Protein AF-K5CEN9-F1 (afdb_monomer)

Mean predicted aligned error: 14.4 Å

pLDDT: mean 77.63, std 25.71, range [20.36, 98.56]

Secondary structure (DSSP, 8-state):
-----------PPP----------------------------PPPHHHHHHHHHHHT---------PPPP---------------------GGGG---TT----TTTTSS--S--PPPPPP-TT---HHHHHHHHHHS--HHHHHTT-HHHHHHHHTSHHHHTTT-HHHHHHHHHHHHHTTTTTTTHHHHHH-HHHHHTT--TTS-TTTS-HHHHTSS-THHHHT--S---TTSTT--------TTS-EEESS--HHHHHHHHTTTTTTEE-STT--SS-EE--S-EEE-GGGGSGGGGTTTSSEEEETTEEEE-HHHHHHHSHHHHTT--HHHHHSSSBTTB-S---EE-SEEETTEEES--EE---TT---S----S-TTTSS--GGGGGS-HHHHTT--TTTTTTSTTTTTT--TT----TTTTSHHHHHHHHHHHHHHHHHHHHHHHHHHHHHHTTEEEPPPEESS---TTS---EE--EEE--SSS-SS-S-TTT----EE-EEEE-TTS-EEEEES-B-TTS-BSSSS-HHHHTTSS---TT-EE----EEE--SSS--EEE-----

Foldseek 3Di:
DDDDDDDDDDDDDDDDDDDDDDDDDDDDDDDDDDDDDPDDPDDDDPVNVVVVCVLVVPDDDDDDDDDDDDDDDDDDDDDDDDDDDDDDDDDPPPPDDDPPPPDDPCPPVDDPPPPDDDDPDPVVDDDPVQLVQCQFWPNALVLVCQWFVQLSLLQLFACQQCLQVFPLLVVLVVVVCVVVVNPCPCLSLLQFFVSCVVVVPGPPDDLLRDHNSRSSGNGPQVQFQFQDQDALEQSSDGDGGTGHQQAETEDADDCVQLVVCVVCCVVLQEDNDPPDDDDGRYHHNYYDYHCVNVAQSSCNNNQRHAPDVVRTFHCLVVQQCVFLCVVVVNHLQLAFFAPFARDNPHFDWDQRTDGPNHRGDDTDGGGRNSRRALDAGPDQLLSDSPDPLSVVDGSVVSVQQDVPCPFLDPVNLVVDDPPDDGDPPSNDSVVRVSSNVSSVVSVVVRVVSNVSSVSNCVQQKDKDDKAFPDDDDPPDDTDIDIDIDGPRSRGDPPGGGLQSFDKDWDWDFDADPVRDTPDIEQDADPVRHTQAPPDPCCSVVVDPRRPPIGMPGDWDFDDDPDDDTDTDSDNDD

Organism: NCBI:txid993517

Structure (mmCIF, N/CA/C/O backbone):
data_AF-K5CEN9-F1
#
_entry.id   AF-K5CEN9-F1
#
loop_
_atom_site.group_PDB
_atom_site.id
_atom_site.type_symbol
_atom_site.label_atom_id
_atom_site.label_alt_id
_atom_site.label_comp_id
_atom_site.label_asym_id
_atom_site.label_entity_id
_atom_site.label_seq_id
_atom_site.pdbx_PDB_ins_code
_atom_site.Cartn_x
_atom_site.Cartn_y
_atom_site.Cartn_z
_atom_site.occupancy
_atom_site.B_iso_or_equiv
_atom_site.auth_seq_id
_atom_site.auth_comp_id
_atom_site.auth_asym_id
_atom_site.auth_atom_id
_atom_site.pdbx_PDB_model_num
ATOM 1 N N . MET A 1 1 ? 39.512 4.455 55.456 1.00 27.83 1 MET A N 1
ATOM 2 C CA . MET A 1 1 ? 39.355 4.957 56.841 1.00 27.83 1 MET A CA 1
ATOM 3 C C . MET A 1 1 ? 37.929 4.628 57.292 1.00 27.83 1 MET A C 1
ATOM 5 O O . MET A 1 1 ? 37.062 4.585 56.431 1.00 27.83 1 MET A O 1
ATOM 9 N N . MET A 1 2 ? 37.718 4.292 58.569 1.00 22.66 2 MET A N 1
ATOM 10 C CA . MET A 1 2 ? 36.416 3.965 59.210 1.00 22.66 2 MET A CA 1
ATOM 11 C C . MET A 1 2 ? 35.307 5.017 58.946 1.00 22.66 2 MET A C 1
ATOM 13 O O . MET A 1 2 ? 35.674 6.171 58.752 1.00 22.66 2 MET A O 1
ATOM 17 N N . LEU A 1 3 ? 33.977 4.783 59.022 1.00 23.73 3 LEU A N 1
ATOM 18 C CA . LEU A 1 3 ? 33.026 3.620 59.049 1.00 23.73 3 LEU A CA 1
ATOM 19 C C . LEU A 1 3 ? 31.576 4.259 58.959 1.00 23.73 3 LEU A C 1
ATOM 21 O O . LEU A 1 3 ? 31.520 5.484 58.975 1.00 23.73 3 LEU A O 1
ATOM 25 N N . ILE A 1 4 ? 30.355 3.689 58.822 1.00 23.84 4 ILE A N 1
ATOM 26 C CA . ILE A 1 4 ? 29.631 2.399 59.016 1.00 23.84 4 ILE A CA 1
ATOM 27 C C . ILE A 1 4 ? 28.547 2.238 57.900 1.00 23.84 4 ILE A C 1
ATOM 29 O O . ILE A 1 4 ? 28.136 3.222 57.295 1.00 23.84 4 ILE A O 1
ATOM 33 N N . ILE A 1 5 ? 28.036 1.015 57.676 1.00 27.45 5 ILE A N 1
ATOM 34 C CA . ILE A 1 5 ? 26.809 0.653 56.908 1.00 27.45 5 ILE A CA 1
ATOM 35 C C . ILE A 1 5 ? 25.874 -0.088 57.904 1.00 27.45 5 ILE A C 1
ATOM 37 O O . ILE A 1 5 ? 26.431 -0.929 58.620 1.00 27.45 5 ILE A O 1
ATOM 41 N N . PRO A 1 6 ? 24.539 0.167 58.055 1.00 42.06 6 PRO A N 1
ATOM 42 C CA . PRO A 1 6 ? 23.468 -0.037 57.040 1.00 42.06 6 PRO A CA 1
ATOM 43 C C . PRO A 1 6 ? 22.265 0.970 57.159 1.00 42.06 6 PRO A C 1
ATOM 45 O O . PRO A 1 6 ? 22.393 1.950 57.880 1.00 42.06 6 PRO A O 1
ATOM 48 N N . ARG A 1 7 ? 21.073 0.874 56.518 1.00 24.12 7 ARG A N 1
ATOM 49 C CA . ARG A 1 7 ? 20.327 -0.184 55.775 1.00 24.12 7 ARG A CA 1
ATOM 50 C C . ARG A 1 7 ? 19.519 0.382 54.580 1.00 24.12 7 ARG A C 1
ATOM 52 O O . ARG A 1 7 ? 18.947 1.452 54.725 1.00 24.12 7 ARG A O 1
ATOM 59 N N . ARG A 1 8 ? 19.374 -0.448 53.528 1.00 26.09 8 ARG A N 1
ATOM 60 C CA . ARG A 1 8 ? 18.231 -0.653 52.588 1.00 26.09 8 ARG A CA 1
ATOM 61 C C . ARG A 1 8 ? 17.378 0.578 52.219 1.00 26.09 8 ARG A C 1
ATOM 63 O O . ARG A 1 8 ? 16.654 1.080 53.068 1.00 26.09 8 ARG A O 1
ATOM 70 N N . GLU A 1 9 ? 17.404 1.115 50.998 1.00 26.55 9 GLU A N 1
ATOM 71 C CA . GLU A 1 9 ? 17.186 0.509 49.655 1.00 26.55 9 GLU A CA 1
ATOM 72 C C . GLU A 1 9 ? 15.739 0.004 49.451 1.00 26.55 9 GLU A C 1
ATOM 74 O O . GLU A 1 9 ? 15.288 -0.840 50.224 1.00 26.55 9 GLU A O 1
ATOM 79 N N . THR A 1 10 ? 14.898 0.573 48.567 1.00 25.05 10 THR A N 1
ATOM 80 C CA . THR A 1 10 ? 15.016 0.928 47.116 1.00 25.05 10 THR A CA 1
ATOM 81 C C . THR A 1 10 ? 14.592 -0.268 46.247 1.00 25.05 10 THR A C 1
ATOM 83 O O . THR A 1 10 ? 15.203 -1.326 46.303 1.00 25.05 10 THR A O 1
ATOM 86 N N . LEU A 1 11 ? 13.388 -0.244 45.658 1.00 26.84 11 LEU A N 1
ATOM 87 C CA . LEU A 1 11 ? 13.077 0.252 44.299 1.00 26.84 11 LEU A CA 1
ATOM 88 C C . LEU A 1 11 ? 13.916 -0.443 43.205 1.00 26.84 11 LEU A C 1
ATOM 90 O O . LEU A 1 11 ? 15.091 -0.143 43.037 1.00 26.84 11 LEU A O 1
ATOM 94 N N . ALA A 1 12 ? 13.309 -1.350 42.434 1.00 22.75 12 ALA A N 1
ATOM 95 C CA . ALA A 1 12 ? 13.978 -2.018 41.316 1.00 22.75 12 ALA A CA 1
ATOM 96 C C . ALA A 1 12 ? 13.653 -1.311 39.990 1.00 22.75 12 ALA A C 1
ATOM 98 O O . ALA A 1 12 ? 12.496 -1.266 39.576 1.00 22.75 12 ALA A O 1
ATOM 99 N N . ILE A 1 13 ? 14.679 -0.765 39.334 1.00 23.67 13 ILE A N 1
ATOM 100 C CA . ILE A 1 13 ? 14.607 -0.196 37.980 1.00 23.67 13 ILE A CA 1
ATOM 101 C C . ILE A 1 13 ? 15.035 -1.267 36.967 1.00 23.67 13 ILE A C 1
ATOM 103 O O . ILE A 1 13 ? 15.927 -2.069 37.246 1.00 23.67 13 ILE A O 1
ATOM 107 N N . LEU A 1 14 ? 14.397 -1.281 35.794 1.00 21.09 14 LEU A N 1
ATOM 108 C CA . LEU A 1 14 ? 14.747 -2.168 34.683 1.00 21.09 14 LEU A CA 1
ATOM 109 C C . LEU A 1 14 ? 16.036 -1.703 33.982 1.00 21.09 14 LEU A C 1
ATOM 111 O O . LEU A 1 14 ? 16.157 -0.529 33.637 1.00 21.09 14 LEU A O 1
ATOM 115 N N . THR A 1 15 ? 16.932 -2.642 33.666 1.00 22.11 15 THR A N 1
ATOM 116 C CA . THR A 1 15 ? 18.087 -2.416 32.778 1.00 22.11 15 THR A CA 1
ATOM 117 C C . THR A 1 15 ? 18.213 -3.586 31.804 1.00 22.11 15 THR A C 1
ATOM 119 O O . THR A 1 15 ? 18.068 -4.741 32.203 1.00 22.11 15 THR A O 1
ATOM 122 N N . LEU A 1 16 ? 18.478 -3.293 30.528 1.00 21.94 16 LEU A N 1
ATOM 123 C CA . LEU A 1 16 ? 18.638 -4.295 29.471 1.00 21.94 16 LEU A CA 1
ATOM 124 C C . LEU A 1 16 ? 19.894 -5.157 29.678 1.00 21.94 16 LEU A C 1
ATOM 126 O O . LEU A 1 16 ? 20.909 -4.677 30.181 1.00 21.94 16 LEU A O 1
ATOM 130 N N . TRP A 1 17 ? 19.861 -6.380 29.143 1.00 20.36 17 TRP A N 1
ATOM 131 C CA . TRP A 1 17 ? 21.055 -7.122 28.735 1.00 20.36 17 TRP A CA 1
ATOM 132 C C . TRP A 1 17 ? 20.837 -7.766 27.363 1.00 20.36 17 TRP A C 1
ATOM 134 O O . TRP A 1 17 ? 19.767 -8.303 27.085 1.00 20.36 17 TRP A O 1
ATOM 144 N N . LEU A 1 18 ? 21.861 -7.708 26.510 1.00 23.52 18 LEU A N 1
ATOM 145 C CA . LEU A 1 18 ? 21.904 -8.398 25.219 1.00 23.52 18 LEU A CA 1
ATOM 146 C C . LEU A 1 18 ? 22.552 -9.775 25.394 1.00 23.52 18 LEU A C 1
ATOM 148 O O . LEU A 1 18 ? 23.596 -9.891 26.035 1.00 23.52 18 LEU A O 1
ATOM 152 N N . GLY A 1 19 ? 21.965 -10.804 24.783 1.00 20.78 19 GLY A N 1
ATOM 153 C CA . GLY A 1 19 ? 22.494 -12.166 24.802 1.00 20.78 19 GLY A CA 1
ATOM 154 C C . GLY A 1 19 ? 22.030 -12.965 23.589 1.00 20.78 19 GLY A C 1
ATOM 155 O O . GLY A 1 19 ? 20.865 -13.332 23.491 1.00 20.78 19 GLY A O 1
ATOM 156 N N . LEU A 1 20 ? 22.951 -13.239 22.665 1.00 21.84 20 LEU A N 1
ATOM 157 C CA . LEU A 1 20 ? 22.743 -14.182 21.567 1.00 21.84 20 LEU A CA 1
ATOM 158 C C . LEU A 1 20 ? 22.912 -15.613 22.086 1.00 21.84 20 LEU A C 1
ATOM 160 O O . LEU A 1 20 ? 24.007 -15.939 22.536 1.00 21.84 20 LEU A O 1
ATOM 164 N N . TRP A 1 21 ? 21.901 -16.473 21.922 1.00 20.36 21 TRP A N 1
ATOM 165 C CA . TRP A 1 21 ? 22.092 -17.858 21.458 1.00 20.36 21 TRP A CA 1
ATOM 166 C C . TRP A 1 21 ? 20.779 -18.502 20.984 1.00 20.36 21 TRP A C 1
ATOM 168 O O . TRP A 1 21 ? 19.705 -17.918 21.100 1.00 20.36 21 TRP A O 1
ATOM 178 N N . SER A 1 22 ? 20.894 -19.669 20.352 1.00 23.03 22 SER A N 1
ATOM 179 C CA . SER A 1 22 ? 19.854 -20.319 19.548 1.00 23.03 22 SER A CA 1
ATOM 180 C C . SER A 1 22 ? 19.058 -21.398 20.295 1.00 23.03 22 SER A C 1
ATOM 182 O O . SER A 1 22 ? 19.611 -22.121 21.119 1.00 23.03 22 SER A O 1
ATOM 184 N N . GLY A 1 23 ? 17.792 -21.603 19.898 1.00 20.72 23 GLY A N 1
ATOM 185 C CA . GLY A 1 23 ? 17.119 -22.902 20.064 1.00 20.72 23 GLY A CA 1
ATOM 186 C C . GLY A 1 23 ? 15.637 -22.887 20.461 1.00 20.72 23 GLY A C 1
ATOM 187 O O . GLY A 1 23 ? 15.306 -22.687 21.619 1.00 20.72 23 GLY A O 1
ATOM 188 N N . LEU A 1 24 ? 14.774 -23.229 19.495 1.00 22.97 24 LEU A N 1
ATOM 189 C CA . LEU A 1 24 ? 13.555 -24.049 19.652 1.00 22.97 24 LEU A CA 1
ATOM 190 C C . LEU A 1 24 ? 12.675 -23.850 20.912 1.00 22.97 24 LEU A C 1
ATOM 192 O O . LEU A 1 24 ? 12.808 -24.587 21.885 1.00 22.97 24 LEU A O 1
ATOM 196 N N . THR A 1 25 ? 11.639 -23.009 20.823 1.00 22.30 25 THR A N 1
ATOM 197 C CA . THR A 1 25 ? 10.214 -23.446 20.861 1.00 22.30 25 THR A CA 1
ATOM 198 C C . THR A 1 25 ? 9.259 -22.242 20.733 1.00 22.30 25 THR A C 1
ATOM 200 O O . THR A 1 25 ? 9.438 -21.255 21.443 1.00 22.30 25 THR A O 1
ATOM 203 N N . PRO A 1 26 ? 8.227 -22.286 19.864 1.00 27.45 26 PRO A N 1
ATOM 204 C CA . PRO A 1 26 ? 7.171 -21.275 19.843 1.00 27.45 26 PRO A CA 1
ATOM 205 C C . PRO A 1 26 ? 6.143 -21.533 20.957 1.00 27.45 26 PRO A C 1
ATOM 207 O O . PRO A 1 26 ? 5.671 -22.657 21.139 1.00 27.45 26 PRO A O 1
ATOM 210 N N . LEU A 1 27 ? 5.759 -20.480 21.681 1.00 24.47 27 LEU A N 1
ATOM 211 C CA . LEU A 1 27 ? 4.674 -20.527 22.663 1.00 24.47 27 LEU A CA 1
ATOM 212 C C . LEU A 1 27 ? 3.330 -20.762 21.957 1.00 24.47 27 LEU A C 1
ATOM 214 O O . LEU A 1 27 ? 2.854 -19.904 21.215 1.00 24.47 27 LEU A O 1
ATOM 218 N N . ARG A 1 28 ? 2.695 -21.914 22.211 1.00 24.73 28 ARG A N 1
ATOM 219 C CA . ARG A 1 28 ? 1.301 -22.150 21.807 1.00 24.73 28 ARG A CA 1
ATOM 220 C C . ARG A 1 28 ? 0.373 -21.207 22.573 1.00 24.73 28 ARG A C 1
ATOM 222 O O . ARG A 1 28 ? 0.426 -21.153 23.800 1.00 24.73 28 ARG A O 1
ATOM 229 N N . SER A 1 29 ? -0.534 -20.548 21.855 1.00 26.33 29 SER A N 1
ATOM 230 C CA . SER A 1 29 ? -1.742 -19.996 22.471 1.00 26.33 29 SER A CA 1
ATOM 231 C C . SER A 1 29 ? -2.623 -21.149 22.956 1.00 26.33 29 SER A C 1
ATOM 233 O O . SER A 1 29 ? -2.893 -22.079 22.193 1.00 26.33 29 SER A O 1
ATOM 235 N N . LEU A 1 30 ? -3.060 -21.101 24.215 1.00 24.17 30 LEU A N 1
ATOM 236 C CA . LEU A 1 30 ? -3.982 -22.080 24.793 1.00 24.17 30 LEU A CA 1
ATOM 237 C C . LEU A 1 30 ? -5.426 -21.735 24.406 1.00 24.17 30 LEU A C 1
ATOM 239 O O . LEU A 1 30 ? -6.184 -21.174 25.196 1.00 24.17 30 LEU A O 1
ATOM 243 N N . ALA A 1 31 ? -5.801 -22.089 23.175 1.00 26.25 31 ALA A N 1
ATOM 244 C CA . ALA A 1 31 ? -7.197 -22.377 22.860 1.00 26.25 31 ALA A CA 1
ATOM 245 C C . ALA A 1 31 ? -7.615 -23.680 23.572 1.00 26.25 31 ALA A C 1
ATOM 247 O O . ALA A 1 31 ? -6.773 -24.543 23.821 1.00 26.25 31 ALA A O 1
ATOM 248 N N . ALA A 1 32 ? -8.890 -23.805 23.941 1.00 27.14 32 ALA A N 1
ATOM 249 C CA . ALA A 1 32 ? -9.361 -24.925 24.752 1.00 27.14 32 ALA A CA 1
ATOM 250 C C . ALA A 1 32 ? -9.478 -26.231 23.944 1.00 27.14 32 ALA A C 1
ATOM 252 O O . ALA A 1 32 ? -10.150 -26.265 22.914 1.00 27.14 32 ALA A O 1
ATOM 253 N N . ASP A 1 33 ? -8.890 -27.310 24.465 1.00 23.89 33 ASP A N 1
ATOM 254 C CA . ASP A 1 33 ? -9.190 -28.680 24.044 1.00 23.89 33 ASP A CA 1
ATOM 255 C C . ASP A 1 33 ? -10.551 -29.118 24.618 1.00 23.89 33 ASP A C 1
ATOM 257 O O . ASP A 1 33 ? -10.636 -29.472 25.790 1.00 23.89 33 ASP A O 1
ATOM 261 N N . GLU A 1 34 ? -11.588 -29.184 23.780 1.00 26.41 34 GLU A N 1
ATOM 262 C CA . GLU A 1 34 ? -12.543 -30.304 23.795 1.00 26.41 34 GLU A CA 1
ATOM 263 C C . GLU A 1 34 ? -12.876 -30.688 22.345 1.00 26.41 34 GLU A C 1
ATOM 265 O O . GLU A 1 34 ? -13.301 -29.862 21.537 1.00 26.41 34 GLU A O 1
ATOM 270 N N . GLY A 1 35 ? -12.616 -31.947 21.984 1.00 25.52 35 GLY A N 1
ATOM 271 C CA . GLY A 1 35 ? -12.656 -32.403 20.596 1.00 25.52 35 GLY A CA 1
ATOM 272 C C . GLY A 1 35 ? -14.032 -32.896 20.149 1.00 25.52 35 GLY A C 1
ATOM 273 O O . GLY A 1 35 ? -14.493 -33.941 20.605 1.00 25.52 35 GLY A O 1
ATOM 274 N N . VAL A 1 36 ? -14.630 -32.213 19.169 1.00 24.53 36 VAL A N 1
ATOM 275 C CA . VAL A 1 36 ? -15.774 -32.708 18.382 1.00 24.53 36 VAL A CA 1
ATOM 276 C C . VAL A 1 36 ? -15.415 -32.604 16.891 1.00 24.53 36 VAL A C 1
ATOM 278 O O . VAL A 1 36 ? -14.993 -31.533 16.453 1.00 24.53 36 VAL A O 1
ATOM 281 N N . PRO A 1 37 ? -15.533 -33.681 16.087 1.00 24.94 37 PRO A N 1
ATOM 282 C CA . PRO A 1 37 ? -15.109 -33.662 14.687 1.00 24.94 37 PRO A CA 1
ATOM 283 C C . PRO A 1 37 ? -16.052 -32.812 13.824 1.00 24.94 37 PRO A C 1
ATOM 285 O O . PRO A 1 37 ? -17.229 -33.132 13.661 1.00 24.94 37 PRO A O 1
ATOM 288 N N . PHE A 1 38 ? -15.523 -31.740 13.234 1.00 23.53 38 PHE A N 1
ATOM 289 C CA . PHE A 1 38 ? -16.303 -30.787 12.441 1.00 23.53 38 PHE A CA 1
ATOM 290 C C . PHE A 1 38 ? -16.476 -31.248 10.981 1.00 23.53 38 PHE A C 1
ATOM 292 O O . PHE A 1 38 ? -15.865 -30.715 10.058 1.00 23.53 38 PHE A O 1
ATOM 299 N N . SER A 1 39 ? -17.313 -32.263 10.756 1.00 26.73 39 SER A N 1
ATOM 300 C CA . SER A 1 39 ? -17.697 -32.725 9.414 1.00 26.73 39 SER A CA 1
ATOM 301 C C . SER A 1 39 ? -19.118 -32.268 9.069 1.00 26.73 39 SER A C 1
ATOM 303 O O . SER A 1 39 ? -20.079 -33.016 9.249 1.00 26.73 39 SER A O 1
ATOM 305 N N . GLY A 1 40 ? -19.259 -31.030 8.589 1.00 23.80 40 GLY A N 1
ATOM 306 C CA . GLY A 1 40 ? -20.563 -30.457 8.247 1.00 23.80 40 GLY A CA 1
ATOM 307 C C . GLY A 1 40 ? -20.465 -29.125 7.507 1.00 23.80 40 GLY A C 1
ATOM 308 O O . GLY A 1 40 ? -20.416 -28.069 8.129 1.00 23.80 40 GLY A O 1
ATOM 309 N N . GLN A 1 41 ? -20.489 -29.162 6.172 1.00 26.88 41 GLN A N 1
ATOM 310 C CA . GLN A 1 41 ? -20.685 -27.965 5.351 1.00 26.88 41 GLN A CA 1
ATOM 311 C C . GLN A 1 41 ? -22.177 -27.599 5.357 1.00 26.88 41 GLN A C 1
ATOM 313 O O . GLN A 1 41 ? -22.922 -27.973 4.453 1.00 26.88 41 GLN A O 1
ATOM 318 N N . GLN A 1 42 ? -22.630 -26.912 6.408 1.00 24.69 42 GLN A N 1
ATOM 319 C CA . GLN A 1 42 ? -24.027 -26.495 6.533 1.00 24.69 42 GLN A CA 1
ATOM 320 C C . GLN A 1 42 ? -24.308 -25.294 5.614 1.00 24.69 42 GLN A C 1
ATOM 322 O O . GLN A 1 42 ? -24.139 -24.135 5.985 1.00 24.69 42 GLN A O 1
ATOM 327 N N . THR A 1 43 ? -24.718 -25.581 4.379 1.00 29.06 43 THR A N 1
ATOM 328 C CA . THR A 1 43 ? -25.352 -24.593 3.501 1.00 29.06 43 THR A CA 1
ATOM 329 C C . THR A 1 43 ? -26.700 -24.199 4.096 1.00 29.06 43 THR A C 1
ATOM 331 O O . THR A 1 43 ? -27.547 -25.073 4.288 1.00 29.06 43 THR A O 1
ATOM 334 N N . LEU A 1 44 ? -26.906 -22.905 4.357 1.00 31.69 44 LEU A N 1
ATOM 335 C CA . LEU A 1 44 ? -28.235 -22.369 4.660 1.00 31.69 44 LEU A CA 1
ATOM 336 C C . LEU A 1 44 ? -29.191 -22.683 3.503 1.00 31.69 44 LEU A C 1
ATOM 338 O O . LEU A 1 44 ? -28.800 -22.627 2.335 1.00 31.69 44 LEU A O 1
ATOM 342 N N . SER A 1 45 ? -30.433 -23.007 3.839 1.00 32.53 45 SER A N 1
ATOM 343 C CA . SER A 1 45 ? -31.508 -23.191 2.868 1.00 32.53 45 SER A CA 1
ATOM 344 C C . SER A 1 45 ? -31.975 -21.856 2.274 1.00 32.53 45 SER A C 1
ATOM 346 O O . SER A 1 45 ? -31.833 -20.794 2.888 1.00 32.53 45 SER A O 1
ATOM 348 N N . ASP A 1 46 ? -32.595 -21.907 1.092 1.00 33.00 46 ASP A N 1
ATOM 349 C CA . ASP A 1 46 ? -33.174 -20.719 0.449 1.00 33.00 46 ASP A CA 1
ATOM 350 C C . ASP A 1 46 ? -34.271 -20.053 1.313 1.00 33.00 46 ASP A C 1
ATOM 352 O O . ASP A 1 46 ? -34.468 -18.841 1.222 1.00 33.00 46 ASP A O 1
ATOM 356 N N . GLU A 1 47 ? -34.949 -20.806 2.193 1.00 30.83 47 GLU A N 1
ATOM 357 C CA . GLU A 1 47 ? -35.910 -20.269 3.173 1.00 30.83 47 GLU A CA 1
ATOM 358 C C . GLU A 1 47 ? -35.223 -19.465 4.291 1.00 30.83 47 GLU A C 1
ATOM 360 O O . GLU A 1 47 ? -35.654 -18.352 4.595 1.00 30.83 47 GLU A O 1
ATOM 365 N N . GLU A 1 48 ? -34.115 -19.961 4.853 1.00 34.88 48 GLU A N 1
ATOM 366 C CA . GLU A 1 48 ? -33.333 -19.234 5.869 1.00 34.88 48 GLU A CA 1
ATOM 367 C C . GLU A 1 48 ? -32.703 -17.951 5.300 1.00 34.88 48 GLU A C 1
ATOM 369 O O . GLU A 1 48 ? -32.617 -16.928 5.988 1.00 34.88 48 GLU A O 1
ATOM 374 N N . LEU A 1 49 ? -32.299 -17.973 4.025 1.00 35.62 49 LEU A N 1
ATOM 375 C CA . LEU A 1 49 ? -31.846 -16.781 3.304 1.00 35.62 49 LEU A CA 1
ATOM 376 C C . LEU A 1 49 ? -32.997 -15.786 3.061 1.00 35.62 49 LEU A C 1
ATOM 378 O O . LEU A 1 49 ? -32.782 -14.572 3.143 1.00 35.62 49 LEU A O 1
ATOM 382 N N . LEU A 1 50 ? -34.225 -16.270 2.829 1.00 32.28 50 LEU A N 1
ATOM 383 C CA . LEU A 1 50 ? -35.413 -15.424 2.682 1.00 32.28 50 LEU A CA 1
ATOM 384 C C . LEU A 1 50 ? -35.779 -14.694 3.984 1.00 32.28 50 LEU A C 1
ATOM 386 O O . LEU A 1 50 ? -36.056 -13.493 3.938 1.00 32.28 50 LEU A O 1
ATOM 390 N N . GLU A 1 51 ? -35.761 -15.375 5.136 1.00 31.72 51 GLU A N 1
ATOM 391 C CA . GLU A 1 51 ? -36.025 -14.735 6.437 1.00 31.72 51 GLU A CA 1
ATOM 392 C C . GLU A 1 51 ? -34.992 -13.645 6.755 1.00 31.72 51 GLU A C 1
ATOM 394 O O . GLU A 1 51 ? -35.360 -12.546 7.183 1.00 31.72 51 GLU A O 1
ATOM 399 N N . VAL A 1 52 ? -33.705 -13.901 6.488 1.00 35.66 52 VAL A N 1
ATOM 400 C CA . VAL A 1 52 ? -32.641 -12.896 6.655 1.00 35.66 52 VAL A CA 1
ATOM 401 C C . VAL A 1 52 ? -32.875 -11.687 5.739 1.00 35.66 52 VAL A C 1
ATOM 403 O O . VAL A 1 52 ? -32.778 -10.548 6.200 1.00 35.66 52 VAL A O 1
ATOM 406 N N . GLY A 1 53 ? -33.261 -11.904 4.477 1.00 33.69 53 GLY A N 1
ATOM 407 C CA . GLY A 1 53 ? -33.606 -10.821 3.549 1.00 33.69 53 GLY A CA 1
ATOM 408 C C . GLY A 1 53 ? -34.796 -9.971 4.014 1.00 33.69 53 GLY A C 1
ATOM 409 O O . GLY A 1 53 ? -34.749 -8.741 3.926 1.00 33.69 53 GLY A O 1
ATOM 410 N N . GLN A 1 54 ? -35.841 -10.599 4.566 1.00 33.91 54 GLN A N 1
ATOM 411 C CA . GLN A 1 54 ? -37.029 -9.897 5.067 1.00 33.91 54 GLN A CA 1
ATOM 412 C C . GLN A 1 54 ? -36.759 -9.111 6.360 1.00 33.91 54 GLN A C 1
ATOM 414 O O . GLN A 1 54 ? -37.224 -7.977 6.481 1.00 33.91 54 GLN A O 1
ATOM 419 N N . LEU A 1 55 ? -35.968 -9.653 7.293 1.00 33.28 55 LEU A N 1
ATOM 420 C CA . LEU A 1 55 ? -35.576 -8.953 8.526 1.00 33.28 55 LEU A CA 1
ATOM 421 C C . LEU A 1 55 ? -34.686 -7.728 8.256 1.00 33.28 55 LEU A C 1
ATOM 423 O O . LEU A 1 55 ? -34.829 -6.701 8.925 1.00 33.28 55 LEU A O 1
ATOM 427 N N . LEU A 1 56 ? -33.805 -7.811 7.254 1.00 33.94 56 LEU A N 1
ATOM 428 C CA . LEU A 1 56 ? -32.920 -6.714 6.846 1.00 33.94 56 LEU A CA 1
ATOM 429 C C . LEU A 1 56 ? -33.576 -5.720 5.867 1.00 33.94 56 LEU A C 1
ATOM 431 O O . LEU A 1 56 ? -33.009 -4.662 5.601 1.00 33.94 56 LEU A O 1
ATOM 435 N N . GLY A 1 57 ? -34.780 -6.011 5.362 1.00 29.92 57 GLY A N 1
ATOM 436 C CA . GLY A 1 57 ? -35.532 -5.132 4.457 1.00 29.92 57 GLY A CA 1
ATOM 437 C C . GLY A 1 57 ? -35.055 -5.136 2.997 1.00 29.92 57 GLY A C 1
ATOM 438 O O . GLY A 1 57 ? -35.443 -4.257 2.226 1.00 29.92 57 GLY A O 1
ATOM 439 N N . VAL A 1 58 ? -34.236 -6.113 2.595 1.00 35.75 58 VAL A N 1
ATOM 440 C CA . VAL A 1 58 ? -33.651 -6.204 1.247 1.00 35.75 58 VAL A CA 1
ATOM 441 C C . VAL A 1 58 ? -34.623 -6.925 0.305 1.00 35.75 58 VAL A C 1
ATOM 443 O O . VAL A 1 58 ? -34.573 -8.138 0.113 1.00 35.75 58 VAL A O 1
ATOM 446 N N . GLY A 1 59 ? -35.558 -6.163 -0.267 1.00 26.97 59 GLY A N 1
ATOM 447 C CA . GLY A 1 59 ? -36.657 -6.670 -1.099 1.00 26.97 59 GLY A CA 1
ATOM 448 C C . GLY A 1 59 ? -36.260 -7.131 -2.508 1.00 26.97 59 GLY A C 1
ATOM 449 O O . GLY A 1 59 ? -36.693 -6.528 -3.491 1.00 26.97 59 GLY A O 1
ATOM 450 N N . ASN A 1 60 ? -35.486 -8.212 -2.630 1.00 30.33 60 ASN A N 1
ATOM 451 C CA . ASN A 1 60 ? -35.081 -8.765 -3.927 1.00 30.33 60 ASN A CA 1
ATOM 452 C C . ASN A 1 60 ? -36.208 -9.546 -4.632 1.00 30.33 60 ASN A C 1
ATOM 454 O O . ASN A 1 60 ? -36.673 -10.582 -4.157 1.00 30.33 60 ASN A O 1
ATOM 458 N N . ARG A 1 61 ? -36.601 -9.092 -5.832 1.00 31.41 61 ARG A N 1
ATOM 459 C CA . ARG A 1 61 ? -37.465 -9.851 -6.755 1.00 31.41 61 ARG A CA 1
ATOM 460 C C . ARG A 1 61 ? -36.641 -10.869 -7.549 1.00 31.41 61 ARG A C 1
ATOM 462 O O . ARG A 1 61 ? -36.213 -10.580 -8.665 1.00 31.41 61 ARG A O 1
ATOM 469 N N . LEU A 1 62 ? -36.454 -12.071 -7.011 1.00 28.33 62 LEU A N 1
ATOM 470 C CA . LEU A 1 62 ? -35.887 -13.178 -7.785 1.00 28.33 62 LEU A CA 1
ATOM 471 C C . LEU A 1 62 ? -36.948 -13.776 -8.725 1.00 28.33 62 LEU A C 1
ATOM 473 O O . LEU A 1 62 ? -38.005 -14.234 -8.292 1.00 28.33 62 LEU A O 1
ATOM 477 N N . TYR A 1 63 ? -36.672 -13.752 -10.032 1.00 29.38 63 TYR A N 1
ATOM 478 C CA . TYR A 1 63 ? -37.561 -14.298 -11.059 1.00 29.38 63 TYR A CA 1
ATOM 479 C C . TYR A 1 63 ? -37.471 -15.828 -11.119 1.00 29.38 63 TYR A C 1
ATOM 481 O O . TYR A 1 63 ? -36.497 -16.388 -11.623 1.00 29.38 63 TYR A O 1
ATOM 489 N N . GLY A 1 64 ? -38.529 -16.514 -10.686 1.00 25.84 64 GLY A N 1
ATOM 490 C CA . GLY A 1 64 ? -38.702 -17.939 -10.962 1.00 25.84 64 GLY A CA 1
ATOM 491 C C . GLY A 1 64 ? -38.961 -18.197 -12.452 1.00 25.84 64 GLY A C 1
ATOM 492 O O . GLY A 1 64 ? -39.852 -17.591 -13.048 1.00 25.84 64 GLY A O 1
ATOM 493 N N . ARG A 1 65 ? -38.214 -19.128 -13.061 1.00 28.16 65 ARG A N 1
ATOM 494 C CA . ARG A 1 65 ? -38.521 -19.644 -14.406 1.00 28.16 65 ARG A CA 1
ATOM 495 C C . ARG A 1 65 ? -39.860 -20.390 -14.391 1.00 28.16 65 ARG A C 1
ATOM 497 O O . ARG A 1 65 ? -40.002 -21.376 -13.673 1.00 28.16 65 ARG A O 1
ATOM 504 N N . GLN A 1 66 ? -40.778 -20.009 -15.275 1.00 25.17 66 GLN A N 1
ATOM 505 C CA . GLN A 1 66 ? -41.870 -20.873 -15.735 1.00 25.17 66 GLN A CA 1
ATOM 506 C C . GLN A 1 66 ? -41.785 -21.065 -17.261 1.00 25.17 66 GLN A C 1
ATOM 508 O O . GLN A 1 66 ? -41.196 -20.224 -17.947 1.00 25.17 66 GLN A O 1
ATOM 513 N N . PRO A 1 67 ? -42.271 -22.202 -17.798 1.00 25.70 67 PRO A N 1
ATOM 514 C CA . PRO A 1 67 ? -42.066 -22.570 -19.197 1.00 25.70 67 PRO A CA 1
ATOM 515 C C . PRO A 1 67 ? -42.891 -21.711 -20.164 1.00 25.70 67 PRO A C 1
ATOM 517 O O . PRO A 1 67 ? -43.926 -21.151 -19.806 1.00 25.70 67 PRO A O 1
ATOM 520 N N . ALA A 1 68 ? -42.433 -21.631 -21.414 1.00 28.02 68 ALA A N 1
ATOM 521 C CA . ALA A 1 68 ? -43.046 -20.796 -22.439 1.00 28.02 68 ALA A CA 1
ATOM 522 C C . ALA A 1 68 ? -44.468 -21.260 -22.807 1.00 28.02 68 ALA A C 1
ATOM 524 O O . ALA A 1 68 ? -44.660 -22.365 -23.314 1.00 28.02 68 ALA A O 1
ATOM 525 N N . ALA A 1 69 ? -45.445 -20.369 -22.626 1.00 24.48 69 ALA A N 1
ATOM 526 C CA . ALA A 1 69 ? -46.765 -20.457 -23.239 1.00 24.48 69 ALA A CA 1
ATOM 527 C C . ALA A 1 69 ? -46.829 -19.504 -24.443 1.00 24.48 69 ALA A C 1
ATOM 529 O O . ALA A 1 69 ? -46.381 -18.359 -24.362 1.00 24.48 69 ALA A O 1
ATOM 530 N N . SER A 1 70 ? -47.369 -19.967 -25.569 1.00 32.56 70 SER A N 1
ATOM 531 C CA . SER A 1 70 ? -47.506 -19.164 -26.785 1.00 32.56 70 SER A CA 1
ATOM 532 C C . SER A 1 70 ? -48.655 -18.157 -26.671 1.00 32.56 70 SER A C 1
ATOM 534 O O . SER A 1 70 ? -49.773 -18.508 -26.299 1.00 32.56 70 SER A O 1
ATOM 536 N N . VAL A 1 71 ? -48.397 -16.900 -27.044 1.00 25.17 71 VAL A N 1
ATOM 537 C CA . VAL A 1 71 ? -49.414 -15.838 -27.143 1.00 25.17 71 VAL A CA 1
ATOM 538 C C . VAL A 1 71 ? -49.263 -15.122 -28.486 1.00 25.17 71 VAL A C 1
ATOM 540 O O . VAL A 1 71 ? -48.150 -14.907 -28.965 1.00 25.17 71 VAL A O 1
ATOM 543 N N . ALA A 1 72 ? -50.393 -14.816 -29.123 1.00 25.00 72 ALA A N 1
ATOM 544 C CA . ALA A 1 72 ? -50.459 -14.339 -30.501 1.00 25.00 72 ALA A CA 1
ATOM 545 C C . ALA A 1 72 ? -50.251 -12.820 -30.651 1.00 25.00 72 ALA A C 1
ATOM 547 O O . ALA A 1 72 ? -50.428 -12.040 -29.717 1.00 25.00 72 ALA A O 1
ATOM 548 N N . THR A 1 73 ? -49.919 -12.403 -31.874 1.00 28.27 73 THR A N 1
ATOM 549 C CA . THR A 1 73 ? -49.727 -11.004 -32.271 1.00 28.27 73 THR A CA 1
ATOM 550 C C . THR A 1 73 ? -51.023 -10.192 -32.170 1.00 28.27 73 THR A C 1
ATOM 552 O O . THR A 1 73 ? -52.005 -10.512 -32.836 1.00 28.27 73 THR A O 1
ATOM 555 N N . ILE A 1 74 ? -51.006 -9.091 -31.413 1.00 23.25 74 ILE A N 1
ATOM 556 C CA . ILE A 1 74 ? -52.064 -8.068 -31.408 1.00 23.25 74 ILE A CA 1
ATOM 557 C C . ILE A 1 74 ? -51.397 -6.687 -31.441 1.00 23.25 74 ILE A C 1
ATOM 559 O O . ILE A 1 74 ? -50.585 -6.373 -30.573 1.00 23.25 74 ILE A O 1
ATOM 563 N N . GLN A 1 75 ? -51.742 -5.853 -32.427 1.00 29.42 75 GLN A N 1
ATOM 564 C CA . GLN A 1 75 ? -51.335 -4.442 -32.462 1.00 29.42 75 GLN A CA 1
ATOM 565 C C . GLN A 1 75 ? -52.406 -3.555 -31.797 1.00 29.42 75 GLN A C 1
ATOM 567 O O . GLN A 1 75 ? -53.580 -3.669 -32.157 1.00 29.42 75 GLN A O 1
ATOM 572 N N . PRO A 1 76 ? -52.042 -2.651 -30.868 1.00 27.94 76 PRO A N 1
ATOM 573 C CA . PRO A 1 76 ? -52.973 -1.677 -30.308 1.00 27.94 76 PRO A CA 1
ATOM 574 C C . PRO A 1 76 ? -53.157 -0.477 -31.251 1.00 27.94 76 PRO A C 1
ATOM 576 O O . PRO A 1 76 ? -52.196 0.169 -31.662 1.00 27.94 76 PRO A O 1
ATOM 579 N N . ASN A 1 77 ? -54.412 -0.156 -31.563 1.00 25.59 77 ASN A N 1
ATOM 580 C CA . ASN A 1 77 ? -54.806 0.977 -32.401 1.00 25.59 77 ASN A CA 1
ATOM 581 C C . ASN A 1 77 ? -55.358 2.106 -31.508 1.00 25.59 77 ASN A C 1
ATOM 583 O O . ASN A 1 77 ? -56.311 1.870 -30.763 1.00 25.59 77 ASN A O 1
ATOM 587 N N . PHE A 1 78 ? -54.781 3.312 -31.566 1.00 28.05 78 PHE A N 1
ATOM 588 C CA . PHE A 1 78 ? -55.169 4.445 -30.710 1.00 28.05 78 PHE A CA 1
ATOM 589 C C . PHE A 1 78 ? -55.854 5.581 -31.501 1.00 28.05 78 PHE A C 1
ATOM 591 O O . PHE A 1 78 ? -55.397 5.941 -32.587 1.00 28.05 78 PHE A O 1
ATOM 598 N N . PRO A 1 79 ? -56.949 6.173 -30.978 1.00 27.27 79 PRO A N 1
ATOM 599 C CA . PRO A 1 79 ? -57.752 7.155 -31.704 1.00 27.27 79 PRO A CA 1
ATOM 600 C C . PRO A 1 79 ? -57.134 8.562 -31.709 1.00 27.27 79 PRO A C 1
ATOM 602 O O . PRO A 1 79 ? -56.545 9.014 -30.728 1.00 27.27 79 PRO A O 1
ATOM 605 N N . ARG A 1 80 ? -57.346 9.294 -32.810 1.00 31.03 80 ARG A N 1
ATOM 606 C CA . ARG A 1 80 ? -56.901 10.688 -32.981 1.00 31.03 80 ARG A CA 1
ATOM 607 C C . ARG A 1 80 ? -57.697 11.668 -32.105 1.00 31.03 80 ARG A C 1
ATOM 609 O O . ARG A 1 80 ? -58.896 11.494 -31.895 1.00 31.03 80 ARG A O 1
ATOM 616 N N . ARG A 1 81 ? -57.055 12.776 -31.721 1.00 27.64 81 ARG A N 1
ATOM 617 C CA . ARG A 1 81 ? -57.705 14.056 -31.376 1.00 27.64 81 ARG A CA 1
ATOM 618 C C . ARG A 1 81 ? -57.167 15.173 -32.292 1.00 27.64 81 ARG A C 1
ATOM 620 O O . ARG A 1 81 ? -56.102 14.976 -32.872 1.00 27.64 81 ARG A O 1
ATOM 627 N N . PRO A 1 82 ? -57.931 16.261 -32.511 1.00 31.83 82 PRO A N 1
ATOM 628 C CA . PRO A 1 82 ? -57.740 17.139 -33.667 1.00 31.83 82 PRO A CA 1
ATOM 629 C C . PRO A 1 82 ? -56.726 18.270 -33.450 1.00 31.83 82 PRO A C 1
ATOM 631 O O . PRO A 1 82 ? -56.388 18.627 -32.323 1.00 31.83 82 PRO A O 1
ATOM 634 N N . ASP A 1 83 ? -56.304 18.852 -34.569 1.00 30.78 83 ASP A N 1
ATOM 635 C CA . ASP A 1 83 ? -55.389 19.987 -34.674 1.00 30.78 83 ASP A CA 1
ATOM 636 C C . ASP A 1 83 ? -55.945 21.285 -34.055 1.00 30.78 83 ASP A C 1
ATOM 638 O O . ASP A 1 83 ? -57.160 21.501 -34.027 1.00 30.78 83 ASP A O 1
ATOM 642 N N . ARG A 1 84 ? -55.049 22.237 -33.736 1.00 27.52 84 ARG A N 1
ATOM 643 C CA . ARG A 1 84 ? -54.729 23.393 -34.621 1.00 27.52 84 ARG A CA 1
ATOM 644 C C . ARG A 1 84 ? -54.243 24.614 -33.820 1.00 27.52 84 ARG A C 1
ATOM 646 O O . ARG A 1 84 ? -54.986 25.098 -32.976 1.00 27.52 84 ARG A O 1
ATOM 653 N N . LEU A 1 85 ? -53.074 25.166 -34.182 1.00 28.78 85 LEU A N 1
ATOM 654 C CA . LEU A 1 85 ? -52.827 26.588 -34.540 1.00 28.78 85 LEU A CA 1
ATOM 655 C C . LEU A 1 85 ? -51.341 26.991 -34.383 1.00 28.78 85 LEU A C 1
ATOM 657 O O . LEU A 1 85 ? -50.847 27.011 -33.268 1.00 28.78 85 LEU A O 1
ATOM 661 N N . VAL A 1 86 ? -50.734 27.410 -35.508 1.00 30.36 86 VAL A N 1
ATOM 662 C CA . VAL A 1 86 ? -49.630 28.396 -35.687 1.00 30.36 86 VAL A CA 1
ATOM 663 C C . VAL A 1 86 ? -48.323 28.194 -34.882 1.00 30.36 86 VAL A C 1
ATOM 665 O O . VAL A 1 86 ? -48.332 28.117 -33.665 1.00 30.36 86 VAL A O 1
ATOM 668 N N . GLY A 1 87 ? -47.134 28.201 -35.493 1.00 27.83 87 GLY A N 1
ATOM 669 C CA . GLY A 1 87 ? -46.769 28.431 -36.900 1.00 27.83 87 GLY A CA 1
ATOM 670 C C . GLY A 1 87 ? -45.347 27.929 -37.187 1.00 27.83 87 GLY A C 1
ATOM 671 O O . GLY A 1 87 ? -44.678 27.450 -36.277 1.00 27.83 87 GLY A O 1
ATOM 672 N N . ALA A 1 88 ? -44.906 27.986 -38.446 1.00 33.75 88 ALA A N 1
ATOM 673 C CA . ALA A 1 88 ? -43.681 27.322 -38.897 1.00 33.75 88 ALA A CA 1
ATOM 674 C C . ALA A 1 88 ? -42.659 28.298 -39.497 1.00 33.75 88 ALA A C 1
ATOM 676 O O . ALA A 1 88 ? -43.002 29.041 -40.414 1.00 33.75 88 ALA A O 1
ATOM 677 N N . GLU A 1 89 ? -41.402 28.199 -39.056 1.00 34.97 89 GLU A N 1
ATOM 678 C CA . GLU A 1 89 ? -40.230 28.731 -39.759 1.00 34.97 89 GLU A CA 1
ATOM 679 C C . GLU A 1 89 ? -39.109 27.674 -39.799 1.00 34.97 89 GLU A C 1
ATOM 681 O O . GLU A 1 89 ? -38.522 27.323 -38.783 1.00 34.97 89 GLU A O 1
ATOM 686 N N . LEU A 1 90 ? -38.903 27.145 -41.010 1.00 36.88 90 LEU A N 1
ATOM 687 C CA . LEU A 1 90 ? -37.664 26.651 -41.635 1.00 36.88 90 LEU A CA 1
ATOM 688 C C . LEU A 1 90 ? -36.528 26.079 -40.752 1.00 36.88 90 LEU A C 1
ATOM 690 O O . LEU A 1 90 ? -35.787 26.813 -40.104 1.00 36.88 90 LEU A O 1
ATOM 694 N N . ASP A 1 91 ? -36.271 24.776 -40.915 1.00 40.34 91 ASP A N 1
ATOM 695 C CA . ASP A 1 91 ? -34.964 24.159 -40.637 1.00 40.34 91 ASP A CA 1
ATOM 696 C C . ASP A 1 91 ? -33.945 24.570 -41.733 1.00 40.34 91 ASP A C 1
ATOM 698 O O . ASP A 1 91 ? -34.210 24.322 -42.916 1.00 40.34 91 ASP A O 1
ATOM 702 N N . PRO A 1 92 ? -32.789 25.181 -41.394 1.00 38.16 92 PRO A N 1
ATOM 703 C CA . PRO A 1 92 ? -31.780 25.589 -42.377 1.00 38.16 92 PRO A CA 1
ATOM 704 C C . PRO A 1 92 ? -31.056 24.443 -43.105 1.00 38.16 92 PRO A C 1
ATOM 706 O O . PRO A 1 92 ? -30.400 24.698 -44.114 1.00 38.16 92 PRO A O 1
ATOM 709 N N . LEU A 1 93 ? -31.115 23.202 -42.606 1.00 40.03 93 LEU A N 1
ATOM 710 C CA . LEU A 1 93 ? -30.284 22.093 -43.099 1.00 40.03 93 LEU A CA 1
ATOM 711 C C . LEU A 1 93 ? -30.870 21.359 -44.318 1.00 40.03 93 LEU A C 1
ATOM 713 O O . LEU A 1 93 ? -30.156 20.616 -44.988 1.00 40.03 93 LEU A O 1
ATOM 717 N N . ALA A 1 94 ? -32.135 21.600 -44.669 1.00 39.38 94 ALA A N 1
ATOM 718 C CA . ALA A 1 94 ? -32.830 20.901 -45.757 1.00 39.38 94 ALA A CA 1
ATOM 719 C C . ALA A 1 94 ? -32.427 21.335 -47.190 1.00 39.38 94 ALA A C 1
ATOM 721 O O . ALA A 1 94 ? -33.034 20.881 -48.159 1.00 39.38 94 ALA A O 1
ATOM 722 N N . ALA A 1 95 ? -31.448 22.235 -47.345 1.00 39.31 95 ALA A N 1
ATOM 723 C CA . ALA A 1 95 ? -31.135 22.898 -48.618 1.00 39.31 95 ALA A CA 1
ATOM 724 C C . ALA A 1 95 ? -30.012 22.247 -49.455 1.00 39.31 95 ALA A C 1
ATOM 726 O O . ALA A 1 95 ? -29.815 22.653 -50.600 1.00 39.31 95 ALA A O 1
ATOM 727 N N . PHE A 1 96 ? -29.281 21.261 -48.920 1.00 42.03 96 PHE A N 1
ATOM 728 C CA . PHE A 1 96 ? -28.121 20.652 -49.588 1.00 42.03 96 PHE A CA 1
ATOM 729 C C . PHE A 1 96 ? -28.143 19.120 -49.506 1.00 42.03 96 PHE A C 1
ATOM 731 O O . PHE A 1 96 ? -27.451 18.518 -48.690 1.00 42.03 96 PHE A O 1
ATOM 738 N N . ALA A 1 97 ? -28.935 18.494 -50.378 1.00 38.44 97 ALA A N 1
ATOM 739 C CA . ALA A 1 97 ? -28.917 17.052 -50.610 1.00 38.44 97 ALA A CA 1
ATOM 740 C C . ALA A 1 97 ? -29.173 16.760 -52.101 1.00 38.44 97 ALA A C 1
ATOM 742 O O . ALA A 1 97 ? -30.323 16.667 -52.531 1.00 38.44 97 ALA A O 1
ATOM 743 N N . ASP A 1 98 ? -28.102 16.644 -52.890 1.00 40.03 98 ASP A N 1
ATOM 744 C CA . ASP A 1 98 ? -28.158 16.033 -54.223 1.00 40.03 98 ASP A CA 1
ATOM 745 C C . ASP A 1 98 ? -27.961 14.514 -54.050 1.00 40.03 98 ASP A C 1
ATOM 747 O O . ASP A 1 98 ? -26.914 14.100 -53.549 1.00 40.03 98 ASP A O 1
ATOM 751 N N . PRO A 1 99 ? -28.943 13.662 -54.397 1.00 43.38 99 PRO A N 1
ATOM 752 C CA . PRO A 1 99 ? -28.904 12.231 -54.096 1.00 43.38 99 PRO A CA 1
ATOM 753 C C . PRO A 1 99 ? -28.042 11.413 -55.082 1.00 43.38 99 PRO A C 1
ATOM 755 O O . PRO A 1 99 ? -28.376 10.263 -55.369 1.00 43.38 99 PRO A O 1
ATOM 758 N N . SER A 1 100 ? -26.973 11.992 -55.646 1.00 46.31 100 SER A N 1
ATOM 759 C CA . SER A 1 100 ? -26.136 11.349 -56.672 1.00 46.31 100 SER A CA 1
ATOM 760 C C . SER A 1 100 ? -24.655 11.130 -56.312 1.00 46.31 100 SER A C 1
ATOM 762 O O . SER A 1 100 ? -23.966 10.461 -57.081 1.00 46.31 100 SER A O 1
ATOM 764 N N . GLU A 1 101 ? -24.170 11.579 -55.142 1.00 45.81 101 GLU A N 1
ATOM 765 C CA . GLU A 1 101 ? -22.760 11.416 -54.714 1.00 45.81 101 GLU A CA 1
ATOM 766 C C . GLU A 1 101 ? -22.560 10.720 -53.342 1.00 45.81 101 GLU A C 1
ATOM 768 O O . GLU A 1 101 ? -21.661 11.071 -52.580 1.00 45.81 101 GLU A O 1
ATOM 773 N N . ASP A 1 102 ? -23.323 9.658 -53.044 1.00 46.88 102 ASP A N 1
ATOM 774 C CA . ASP A 1 102 ? -23.027 8.720 -51.933 1.00 46.88 102 ASP A CA 1
ATOM 775 C C . ASP A 1 102 ? -21.840 7.779 -52.271 1.00 46.88 102 ASP A C 1
ATOM 777 O O . ASP A 1 102 ? -21.943 6.549 -52.282 1.00 46.88 102 ASP A O 1
ATOM 781 N N . ALA A 1 103 ? -20.682 8.365 -52.585 1.00 52.59 103 ALA A N 1
ATOM 782 C CA . ALA A 1 103 ? -19.428 7.654 -52.813 1.00 52.59 103 ALA A CA 1
ATOM 783 C C . ALA A 1 103 ? -18.523 7.771 -51.577 1.00 52.59 103 ALA A C 1
ATOM 785 O O . ALA A 1 103 ? -17.921 8.818 -51.343 1.00 52.59 103 ALA A O 1
ATOM 786 N N . ASP A 1 104 ? -18.399 6.690 -50.798 1.00 55.12 104 ASP A N 1
ATOM 787 C CA . ASP A 1 104 ? -17.489 6.640 -49.644 1.00 55.12 104 ASP A CA 1
ATOM 788 C C . ASP A 1 104 ? -16.039 6.962 -50.081 1.00 55.12 104 ASP A C 1
ATOM 790 O O . ASP A 1 104 ? -15.442 6.190 -50.844 1.00 55.12 104 ASP A O 1
ATOM 794 N N . PRO A 1 105 ? -15.435 8.068 -49.597 1.00 51.28 105 PRO A N 1
ATOM 795 C CA . PRO A 1 105 ? -14.091 8.482 -49.997 1.00 51.28 105 PRO A CA 1
ATOM 796 C C . PRO A 1 105 ? -12.986 7.526 -49.514 1.00 51.28 105 PRO A C 1
ATOM 798 O O . PRO A 1 105 ? -11.836 7.671 -49.931 1.00 51.28 105 PRO A O 1
ATOM 801 N N . LEU A 1 106 ? -13.305 6.548 -48.658 1.00 50.31 106 LEU A N 1
ATOM 802 C CA . LEU A 1 106 ? -12.383 5.520 -48.174 1.00 50.31 106 LEU A CA 1
ATOM 803 C C . LEU A 1 106 ? -12.514 4.176 -48.913 1.00 50.31 106 LEU A C 1
ATOM 805 O O . LEU A 1 106 ? -11.648 3.315 -48.743 1.00 50.31 106 LEU A O 1
ATOM 809 N N . ALA A 1 107 ? -13.510 4.003 -49.791 1.00 50.97 107 ALA A N 1
ATOM 810 C CA . ALA A 1 107 ? -13.843 2.722 -50.433 1.00 50.97 107 ALA A CA 1
ATOM 811 C C . ALA A 1 107 ? -12.718 2.085 -51.282 1.00 50.97 107 ALA A C 1
ATOM 813 O O . ALA A 1 107 ? -12.804 0.912 -51.637 1.00 50.97 107 ALA A O 1
ATOM 814 N N . ASN A 1 108 ? -11.658 2.836 -51.605 1.00 52.75 108 ASN A N 1
ATOM 815 C CA . ASN A 1 108 ? -10.494 2.371 -52.373 1.00 52.75 108 ASN A CA 1
ATOM 816 C C . ASN A 1 108 ? -9.169 2.386 -51.571 1.00 52.75 108 ASN A C 1
ATOM 818 O O . ASN A 1 108 ? -8.096 2.292 -52.162 1.00 52.75 108 ASN A O 1
ATOM 822 N N . LEU A 1 109 ? -9.217 2.515 -50.236 1.00 45.06 109 LEU A N 1
ATOM 823 C CA . LEU A 1 109 ? -8.037 2.609 -49.352 1.00 45.06 109 LEU A CA 1
ATOM 824 C C . LEU A 1 109 ? -7.763 1.334 -48.521 1.00 45.06 109 LEU A C 1
ATOM 826 O O . LEU A 1 109 ? -7.168 1.397 -47.446 1.00 45.06 109 LEU A O 1
ATOM 830 N N . GLY A 1 110 ? -8.149 0.161 -49.032 1.00 53.19 110 GLY A N 1
ATOM 831 C CA . GLY A 1 110 ? -7.853 -1.150 -48.437 1.00 53.19 110 GLY A CA 1
ATOM 832 C C . GLY A 1 110 ? -7.403 -2.182 -49.476 1.00 53.19 110 GLY A C 1
ATOM 833 O O . GLY A 1 110 ? -7.578 -1.975 -50.676 1.00 53.19 110 GLY A O 1
ATOM 834 N N . SER A 1 111 ? -6.825 -3.308 -49.032 1.00 56.41 111 SER A N 1
ATOM 835 C CA . SER A 1 111 ? -6.624 -4.450 -49.940 1.00 56.41 111 SER A CA 1
ATOM 836 C C . SER A 1 111 ? -7.952 -5.161 -50.197 1.00 56.41 111 SER A C 1
ATOM 838 O O . SER A 1 111 ? -8.736 -5.369 -49.274 1.00 56.41 111 SER A O 1
ATOM 840 N N . ASN A 1 112 ? -8.150 -5.602 -51.439 1.00 57.69 112 ASN A N 1
ATOM 841 C CA . ASN A 1 112 ? -9.263 -6.465 -51.840 1.00 57.69 112 ASN A CA 1
ATOM 842 C C . ASN A 1 112 ? -9.029 -7.953 -51.494 1.00 57.69 112 ASN A C 1
ATOM 844 O O . ASN A 1 112 ? -9.856 -8.800 -51.833 1.00 57.69 112 ASN A O 1
ATOM 848 N N . ASP A 1 113 ? -7.912 -8.293 -50.839 1.00 63.69 113 ASP A N 1
ATOM 849 C CA . ASP A 1 113 ? -7.663 -9.646 -50.338 1.00 63.69 113 ASP A CA 1
ATOM 850 C C . ASP A 1 113 ? -8.682 -10.017 -49.241 1.00 63.69 113 ASP A C 1
ATOM 852 O O . ASP A 1 113 ? -8.795 -9.299 -48.242 1.00 63.69 113 ASP A O 1
ATOM 856 N N . PRO A 1 114 ? -9.393 -11.156 -49.346 1.00 46.59 114 PRO A N 1
ATOM 857 C CA . PRO A 1 114 ? -10.305 -11.586 -48.296 1.00 46.59 114 PRO A CA 1
ATOM 858 C C . PRO A 1 114 ? -9.523 -11.902 -47.016 1.00 46.59 114 PRO A C 1
ATOM 860 O O . PRO A 1 114 ? -8.719 -12.840 -46.974 1.00 46.59 114 PRO A O 1
ATOM 863 N N . ILE A 1 115 ? -9.789 -11.128 -45.958 1.00 47.28 115 ILE A N 1
ATOM 864 C CA . ILE A 1 115 ? -9.196 -11.316 -44.630 1.00 47.28 115 ILE A CA 1
ATOM 865 C C . ILE A 1 115 ? -9.495 -12.744 -44.167 1.00 47.28 115 ILE A C 1
ATOM 867 O O . ILE A 1 115 ? -10.635 -13.087 -43.846 1.00 47.28 115 ILE A O 1
ATOM 871 N N . LYS A 1 116 ? -8.461 -13.592 -44.119 1.00 46.16 116 LYS A N 1
ATOM 872 C CA . LYS A 1 116 ? -8.589 -14.924 -43.523 1.00 46.16 116 LYS A CA 1
ATOM 873 C C . LYS A 1 116 ? -8.977 -14.749 -42.053 1.00 46.16 116 LYS A C 1
ATOM 875 O O . LYS A 1 116 ? -8.275 -14.014 -41.354 1.00 46.16 116 LYS A O 1
ATOM 880 N N . PRO A 1 117 ? -10.036 -15.419 -41.561 1.00 41.09 117 PRO A N 1
ATOM 881 C CA . PRO A 1 117 ? -10.333 -15.397 -40.138 1.00 41.09 117 PRO A CA 1
ATOM 882 C C . PRO A 1 117 ? -9.102 -15.910 -39.374 1.00 41.09 117 PRO A C 1
ATOM 884 O O . PRO A 1 117 ? -8.468 -16.872 -39.831 1.00 41.09 117 PRO A O 1
ATOM 887 N N . PRO A 1 118 ? -8.722 -15.277 -38.250 1.00 45.75 118 PRO A N 1
ATOM 888 C CA . PRO A 1 118 ? -7.579 -15.726 -37.473 1.00 45.75 118 PRO A CA 1
ATOM 889 C C . PRO A 1 118 ? -7.797 -17.178 -37.040 1.00 45.75 118 PRO A C 1
ATOM 891 O O . PRO A 1 118 ? -8.910 -17.571 -36.684 1.00 45.75 118 PRO A O 1
ATOM 894 N N . ALA A 1 119 ? -6.728 -17.977 -37.069 1.00 45.44 119 ALA A N 1
ATOM 895 C CA . ALA A 1 119 ? -6.773 -19.330 -36.528 1.00 45.44 119 ALA A CA 1
ATOM 896 C C . ALA A 1 119 ? -7.265 -19.278 -35.072 1.00 45.44 119 ALA A C 1
ATOM 898 O O . ALA A 1 119 ? -6.876 -18.376 -34.325 1.00 45.44 119 ALA A O 1
ATOM 899 N N . ALA A 1 120 ? -8.133 -20.220 -34.690 1.00 41.41 120 ALA A N 1
ATOM 900 C CA . ALA A 1 120 ? -8.750 -20.237 -33.367 1.00 41.41 120 ALA A CA 1
ATOM 901 C C . ALA A 1 120 ? -7.673 -20.127 -32.276 1.00 41.41 120 ALA A C 1
ATOM 903 O O . ALA A 1 120 ? -6.752 -20.947 -32.235 1.00 41.41 120 ALA A O 1
ATOM 904 N N . LYS A 1 121 ? -7.765 -19.092 -31.426 1.00 41.72 121 LYS A N 1
ATOM 905 C CA . LYS A 1 121 ? -6.782 -18.870 -30.361 1.00 41.72 121 LYS A CA 1
ATOM 906 C C . LYS A 1 121 ? -6.841 -20.037 -29.374 1.00 41.72 121 LYS A C 1
ATOM 908 O O . LYS A 1 121 ? -7.860 -20.260 -28.727 1.00 41.72 121 LYS A O 1
ATOM 913 N N . ASP A 1 122 ? -5.727 -20.752 -29.282 1.00 41.81 122 ASP A N 1
ATOM 914 C CA . ASP A 1 122 ? -5.400 -21.703 -28.221 1.00 41.81 122 ASP A CA 1
ATOM 915 C C . ASP A 1 122 ? -5.445 -20.954 -26.870 1.00 41.81 122 ASP A C 1
ATOM 917 O O . ASP A 1 122 ? -4.625 -20.053 -26.670 1.00 41.81 122 ASP A O 1
ATOM 921 N N . PRO A 1 123 ? -6.410 -21.240 -25.970 1.00 44.91 123 PRO A N 1
ATOM 922 C CA . PRO A 1 123 ? -6.635 -20.433 -24.770 1.00 44.91 123 PRO A CA 1
ATOM 923 C C . PRO A 1 123 ? -5.508 -20.548 -23.733 1.00 44.91 123 PRO A C 1
ATOM 925 O O . PRO A 1 123 ? -5.438 -19.712 -22.835 1.00 44.91 123 PRO A O 1
ATOM 928 N N . GLU A 1 124 ? -4.610 -21.532 -23.853 1.00 45.16 124 GLU A N 1
ATOM 929 C CA . GLU A 1 124 ? -3.428 -21.642 -22.987 1.00 45.16 124 GLU A CA 1
ATOM 930 C C . GLU A 1 124 ? -2.241 -20.803 -23.500 1.00 45.16 124 GLU A C 1
ATOM 932 O O . GLU A 1 124 ? -1.322 -20.485 -22.739 1.00 45.16 124 GLU A O 1
ATOM 937 N N . LYS A 1 125 ? -2.260 -20.366 -24.768 1.00 40.50 125 LYS A N 1
ATOM 938 C CA . LYS A 1 125 ? -1.229 -19.483 -25.332 1.00 40.50 125 LYS A CA 1
ATOM 939 C C . LYS A 1 125 ? -1.574 -18.012 -25.154 1.00 40.50 125 LYS A C 1
ATOM 941 O O . LYS A 1 125 ? -2.221 -17.394 -26.000 1.00 40.50 125 LYS A O 1
ATOM 946 N N . LYS A 1 126 ? -1.019 -17.422 -24.090 1.00 50.88 126 LYS A N 1
ATOM 947 C CA . LYS A 1 126 ? -0.886 -15.962 -23.975 1.00 50.88 126 LYS A CA 1
ATOM 948 C C . LYS A 1 126 ? -0.204 -15.384 -25.217 1.00 50.88 126 LYS A C 1
ATOM 950 O O . LYS A 1 126 ? 0.773 -15.944 -25.716 1.00 50.88 126 LYS A O 1
ATOM 955 N N . ASP A 1 127 ? -0.715 -14.253 -25.690 1.00 48.47 127 ASP A N 1
ATOM 956 C CA . ASP A 1 127 ? -0.193 -13.582 -26.875 1.00 48.47 127 ASP A CA 1
ATOM 957 C C . ASP A 1 127 ? 1.182 -12.964 -26.547 1.00 48.47 127 ASP A C 1
ATOM 959 O O . ASP A 1 127 ? 1.262 -12.102 -25.665 1.00 48.47 127 ASP A O 1
ATOM 963 N N . PRO A 1 128 ? 2.288 -13.373 -27.202 1.00 43.59 128 PRO A N 1
ATOM 964 C CA . PRO A 1 128 ? 3.616 -12.854 -26.870 1.00 43.59 128 PRO A CA 1
ATOM 965 C C . PRO A 1 128 ? 3.741 -11.347 -27.142 1.00 43.59 128 PRO A C 1
ATOM 967 O O . PRO A 1 128 ? 4.611 -10.694 -26.565 1.00 43.59 128 PRO A O 1
ATOM 970 N N . HIS A 1 129 ? 2.861 -10.781 -27.975 1.00 50.72 129 HIS A N 1
ATOM 971 C CA . HIS A 1 129 ? 2.819 -9.349 -28.255 1.00 50.72 129 HIS A CA 1
ATOM 972 C C . HIS A 1 129 ? 2.172 -8.543 -27.122 1.00 50.72 129 HIS A C 1
ATOM 974 O O . HIS A 1 129 ? 2.542 -7.391 -26.940 1.00 50.72 129 HIS A O 1
ATOM 980 N N . GLU A 1 130 ? 1.259 -9.123 -26.331 1.00 52.75 130 GLU A N 1
ATOM 981 C CA . GLU A 1 130 ? 0.584 -8.418 -25.227 1.00 52.75 130 GLU A CA 1
ATOM 982 C C . GLU A 1 130 ? 1.581 -8.074 -24.112 1.00 52.75 130 GLU A C 1
ATOM 984 O O . GLU A 1 130 ? 1.706 -6.917 -23.712 1.00 52.75 130 GLU A O 1
ATOM 989 N N . GLY A 1 131 ? 2.368 -9.062 -23.669 1.00 55.38 131 GLY A N 1
ATOM 990 C CA . GLY A 1 131 ? 3.423 -8.843 -22.676 1.00 55.38 131 GLY A CA 1
ATOM 991 C C . GLY A 1 131 ? 4.487 -7.854 -23.163 1.00 55.38 131 GLY A C 1
ATOM 992 O O . GLY A 1 131 ? 4.878 -6.955 -22.417 1.00 55.38 131 GLY A O 1
ATOM 993 N N . LEU A 1 132 ? 4.900 -7.977 -24.432 1.00 58.16 132 LEU A N 1
ATOM 994 C CA . LEU A 1 132 ? 5.863 -7.070 -25.059 1.00 58.16 132 LEU A CA 1
ATOM 995 C C . LEU A 1 132 ? 5.325 -5.632 -25.131 1.00 58.16 132 LEU A C 1
ATOM 997 O O . LEU A 1 132 ? 6.029 -4.704 -24.749 1.00 58.16 132 LEU A O 1
ATOM 1001 N N . TRP A 1 133 ? 4.069 -5.451 -25.548 1.00 59.50 133 TRP A N 1
ATOM 1002 C CA . TRP A 1 133 ? 3.394 -4.152 -25.589 1.00 59.50 133 TRP A CA 1
ATOM 1003 C C . TRP A 1 133 ? 3.326 -3.507 -24.202 1.00 59.50 133 TRP A C 1
ATOM 1005 O O . TRP A 1 133 ? 3.628 -2.323 -24.060 1.00 59.50 133 TRP A O 1
ATOM 1015 N N . THR A 1 134 ? 3.014 -4.283 -23.156 1.00 73.81 134 THR A N 1
ATOM 1016 C CA . THR A 1 134 ? 2.985 -3.727 -21.798 1.00 73.81 134 THR A CA 1
ATOM 1017 C C . THR A 1 134 ? 4.352 -3.263 -21.303 1.00 73.81 134 THR A C 1
ATOM 1019 O O . THR A 1 134 ? 4.419 -2.152 -20.796 1.00 73.81 134 THR A O 1
ATOM 1022 N N . GLU A 1 135 ? 5.450 -4.002 -21.508 1.00 77.50 135 GLU A N 1
ATOM 1023 C CA . GLU A 1 135 ? 6.787 -3.516 -21.107 1.00 77.50 135 GLU A CA 1
ATOM 1024 C C . GLU A 1 135 ? 7.315 -2.381 -22.012 1.00 77.50 135 GLU A C 1
ATOM 1026 O O . GLU A 1 135 ? 8.082 -1.534 -21.548 1.00 77.50 135 GLU A O 1
ATOM 1031 N N . GLU A 1 136 ? 6.889 -2.315 -23.281 1.00 81.81 136 GLU A N 1
ATOM 1032 C CA . GLU A 1 136 ? 7.247 -1.218 -24.194 1.00 81.81 136 GLU A CA 1
ATOM 1033 C C . GLU A 1 136 ? 6.471 0.090 -23.916 1.00 81.81 136 GLU A C 1
ATOM 1035 O O . GLU A 1 136 ? 6.933 1.170 -24.291 1.00 81.81 136 GLU A O 1
ATOM 1040 N N . CYS A 1 137 ? 5.328 0.033 -23.219 1.00 88.81 137 CYS A N 1
ATOM 1041 C CA . CYS A 1 137 ? 4.560 1.216 -22.808 1.00 88.81 137 CYS A CA 1
ATOM 1042 C C . CYS A 1 137 ? 4.688 1.563 -21.313 1.00 88.81 137 CYS A C 1
ATOM 1044 O O . CYS A 1 137 ? 4.796 2.742 -20.975 1.00 88.81 137 CYS A O 1
ATOM 1046 N N . TYR A 1 138 ? 4.678 0.571 -20.425 1.00 93.94 138 TYR A N 1
ATOM 1047 C CA . TYR A 1 138 ? 4.662 0.723 -18.968 1.00 93.94 138 TYR A CA 1
ATOM 1048 C C . TYR A 1 138 ? 5.456 -0.428 -18.314 1.00 93.94 138 TYR A C 1
ATOM 1050 O O . TYR A 1 138 ? 4.868 -1.447 -17.949 1.00 93.94 138 TYR A O 1
ATOM 1058 N N . PRO A 1 139 ? 6.788 -0.304 -18.168 1.00 93.44 139 PRO A N 1
ATOM 1059 C CA . PRO A 1 139 ? 7.614 -1.376 -17.618 1.00 93.44 139 PRO A CA 1
ATOM 1060 C C . PRO A 1 139 ? 7.257 -1.711 -16.161 1.00 93.44 139 PRO A C 1
ATOM 1062 O O . PRO A 1 139 ? 7.015 -0.814 -15.349 1.00 93.44 139 PRO A O 1
ATOM 1065 N N . SER A 1 140 ? 7.288 -3.004 -15.832 1.00 94.38 140 SER A N 1
ATOM 1066 C CA . SER A 1 140 ? 7.111 -3.548 -14.480 1.00 94.38 140 SER A CA 1
ATOM 1067 C C . SER A 1 140 ? 8.068 -2.924 -13.455 1.00 94.38 140 SER A C 1
ATOM 1069 O O . SER A 1 140 ? 9.230 -2.621 -13.750 1.00 94.38 140 SER A O 1
ATOM 1071 N N . ALA A 1 141 ? 7.631 -2.845 -12.195 1.00 96.50 141 ALA A N 1
ATOM 1072 C CA . ALA A 1 141 ? 8.487 -2.518 -11.057 1.00 96.50 141 ALA A CA 1
ATOM 1073 C C . ALA A 1 141 ? 9.731 -3.428 -10.961 1.00 96.50 141 ALA A C 1
ATOM 1075 O O . ALA A 1 141 ? 10.764 -3.012 -10.437 1.00 96.50 141 ALA A O 1
ATOM 1076 N N . GLU A 1 142 ? 9.693 -4.654 -11.494 1.00 93.62 142 GLU A N 1
ATOM 1077 C CA . GLU A 1 142 ? 10.863 -5.536 -11.552 1.00 93.62 142 GLU A CA 1
ATOM 1078 C C . GLU A 1 142 ? 11.928 -5.091 -12.561 1.00 93.62 142 GLU A C 1
ATOM 1080 O O . GLU A 1 142 ? 13.115 -5.340 -12.335 1.00 93.62 142 GLU A O 1
ATOM 1085 N N . SER A 1 143 ? 11.534 -4.393 -13.628 1.00 93.69 143 SER A N 1
ATOM 1086 C CA . SER A 1 143 ? 12.466 -3.722 -14.538 1.00 93.69 143 SER A CA 1
ATOM 1087 C C . SER A 1 143 ? 13.186 -2.575 -13.804 1.00 93.69 143 SER A C 1
ATOM 1089 O O . SER A 1 143 ? 14.388 -2.381 -13.985 1.00 93.69 143 SER A O 1
ATOM 1091 N N . CYS A 1 144 ? 12.508 -1.891 -12.871 1.00 95.75 144 CYS A N 1
ATOM 1092 C CA . CYS A 1 144 ? 13.130 -0.921 -11.957 1.00 95.75 144 CYS A CA 1
ATOM 1093 C C . CYS A 1 144 ? 14.005 -1.588 -10.873 1.00 95.75 144 CYS A C 1
ATOM 1095 O O . CYS A 1 144 ? 15.092 -1.090 -10.566 1.00 95.75 144 CYS A O 1
ATOM 1097 N N . ARG A 1 145 ? 13.572 -2.728 -10.312 1.00 95.94 145 ARG A N 1
ATOM 1098 C CA . ARG A 1 145 ? 14.253 -3.492 -9.242 1.00 95.94 145 ARG A CA 1
ATOM 1099 C C . ARG A 1 145 ? 15.703 -3.839 -9.560 1.00 95.94 145 ARG A C 1
ATOM 1101 O O . ARG A 1 145 ? 16.511 -3.911 -8.641 1.00 95.94 145 ARG A O 1
ATOM 1108 N N . ALA A 1 146 ? 16.033 -4.054 -10.834 1.00 94.00 146 ALA A N 1
ATOM 1109 C CA . ALA A 1 146 ? 17.399 -4.342 -11.267 1.00 94.00 146 ALA A CA 1
ATOM 1110 C C . ALA A 1 146 ? 18.391 -3.243 -10.839 1.00 94.00 146 ALA A C 1
ATOM 1112 O O . ALA A 1 146 ? 19.493 -3.556 -10.395 1.00 94.00 146 ALA A O 1
ATOM 1113 N N . CYS A 1 147 ? 17.985 -1.971 -10.938 1.00 95.75 147 CYS A N 1
ATOM 1114 C CA . CYS A 1 147 ? 18.747 -0.824 -10.437 1.00 95.75 147 CYS A CA 1
ATOM 1115 C C . CYS A 1 147 ? 18.392 -0.468 -8.988 1.00 95.75 147 CYS A C 1
ATOM 1117 O O . CYS A 1 147 ? 19.251 0.023 -8.267 1.00 95.75 147 CYS A O 1
ATOM 1119 N N . HIS A 1 148 ? 17.144 -0.667 -8.554 1.00 96.94 148 HIS A N 1
ATOM 1120 C CA . HIS A 1 148 ? 16.613 -0.100 -7.307 1.00 96.94 148 HIS A CA 1
ATOM 1121 C C . HIS A 1 148 ? 16.079 -1.170 -6.332 1.00 96.94 148 HIS A C 1
ATOM 1123 O O . HIS A 1 148 ? 14.897 -1.131 -5.975 1.00 96.94 148 HIS A O 1
ATOM 1129 N N . PRO A 1 149 ? 16.910 -2.129 -5.873 1.00 96.94 149 PRO A N 1
ATOM 1130 C CA . PRO A 1 149 ? 16.435 -3.274 -5.097 1.00 96.94 149 PRO A CA 1
ATOM 1131 C C . PRO A 1 149 ? 15.799 -2.876 -3.758 1.00 96.94 149 PRO A C 1
ATOM 1133 O O . PRO A 1 149 ? 14.697 -3.340 -3.490 1.00 96.94 149 PRO A O 1
ATOM 1136 N N . LYS A 1 150 ? 16.401 -1.970 -2.964 1.00 97.00 150 LYS A N 1
ATOM 1137 C CA . LYS A 1 150 ? 15.809 -1.509 -1.685 1.00 97.00 150 LYS A CA 1
ATOM 1138 C C . LYS A 1 150 ? 14.419 -0.886 -1.875 1.00 97.00 150 LYS A C 1
ATOM 1140 O O . LYS A 1 150 ? 13.480 -1.244 -1.175 1.00 97.00 150 LYS A O 1
ATOM 1145 N N . HIS A 1 151 ? 14.281 0.005 -2.858 1.00 97.75 151 HIS A N 1
ATOM 1146 C CA . HIS A 1 151 ? 13.027 0.710 -3.142 1.00 97.75 151 HIS A CA 1
ATOM 1147 C C . HIS A 1 151 ? 11.926 -0.246 -3.624 1.00 97.75 151 HIS A C 1
ATOM 1149 O O . HIS A 1 151 ? 10.780 -0.117 -3.201 1.00 97.75 151 HIS A O 1
ATOM 1155 N N . TYR A 1 152 ? 12.268 -1.223 -4.476 1.00 98.19 152 TYR A N 1
ATOM 1156 C CA . TYR A 1 152 ? 11.338 -2.289 -4.857 1.00 98.19 152 TYR A CA 1
ATOM 1157 C C . TYR A 1 152 ? 10.948 -3.144 -3.654 1.00 98.19 152 TYR A C 1
ATOM 1159 O O . TYR A 1 152 ? 9.783 -3.501 -3.516 1.00 98.19 152 TYR A O 1
ATOM 1167 N N . ASP A 1 153 ? 11.908 -3.502 -2.801 1.00 97.69 153 ASP A N 1
ATOM 1168 C CA . ASP A 1 153 ? 11.653 -4.407 -1.689 1.00 97.69 153 ASP A CA 1
ATOM 1169 C C . ASP A 1 153 ? 10.667 -3.786 -0.686 1.00 97.69 153 ASP A C 1
ATOM 1171 O O . ASP A 1 153 ? 9.642 -4.400 -0.390 1.00 97.69 153 ASP A O 1
ATOM 1175 N N . GLU A 1 154 ? 10.878 -2.531 -0.294 1.00 98.12 154 GLU A N 1
ATOM 1176 C CA . GLU A 1 154 ? 9.933 -1.740 0.508 1.00 98.12 154 GLU A CA 1
ATOM 1177 C C . GLU A 1 154 ? 8.553 -1.623 -0.166 1.00 98.12 154 GLU A C 1
ATOM 1179 O O . GLU A 1 154 ? 7.516 -1.919 0.434 1.00 98.12 154 GLU A O 1
ATOM 1184 N N . TRP A 1 155 ? 8.533 -1.256 -1.451 1.00 98.56 155 TRP A N 1
ATOM 1185 C CA . TRP A 1 155 ? 7.300 -1.113 -2.225 1.00 98.56 155 TRP A CA 1
ATOM 1186 C C . TRP A 1 155 ? 6.513 -2.427 -2.351 1.00 98.56 155 TRP A C 1
ATOM 1188 O O . TRP A 1 155 ? 5.290 -2.410 -2.233 1.00 98.56 155 TRP A O 1
ATOM 1198 N N . SER A 1 156 ? 7.179 -3.570 -2.529 1.00 97.94 156 SER A N 1
ATOM 1199 C CA . SER A 1 156 ? 6.553 -4.865 -2.857 1.00 97.94 156 SER A CA 1
ATOM 1200 C C . SER A 1 156 ? 5.589 -5.416 -1.796 1.00 97.94 156 SER A C 1
ATOM 1202 O O . SER A 1 156 ? 4.756 -6.266 -2.120 1.00 97.94 156 SER A O 1
ATOM 1204 N N . VAL A 1 157 ? 5.687 -4.923 -0.554 1.00 97.56 157 VAL A N 1
ATOM 1205 C CA . VAL A 1 157 ? 4.806 -5.247 0.587 1.00 97.56 157 VAL A CA 1
ATOM 1206 C C . VAL A 1 157 ? 3.948 -4.045 1.039 1.00 97.56 157 VAL A C 1
ATOM 1208 O O . VAL A 1 157 ? 3.167 -4.137 1.986 1.00 97.56 157 VAL A O 1
ATOM 1211 N N . SER A 1 158 ? 4.052 -2.906 0.350 1.00 98.00 158 SER A N 1
ATOM 1212 C CA . SER A 1 158 ? 3.275 -1.696 0.639 1.00 98.00 158 SER A CA 1
ATOM 1213 C C . SER A 1 158 ? 1.790 -1.835 0.279 1.00 98.00 158 SER A C 1
ATOM 1215 O O . SER A 1 158 ? 1.406 -2.576 -0.631 1.00 98.00 158 SER A O 1
ATOM 1217 N N . SER A 1 159 ? 0.945 -1.018 0.915 1.00 96.44 159 SER A N 1
ATOM 1218 C CA . SER A 1 159 ? -0.474 -0.885 0.544 1.00 96.44 159 SER A CA 1
ATOM 1219 C C . SER A 1 159 ? -0.671 -0.419 -0.907 1.00 96.44 159 SER A C 1
ATOM 1221 O O . SER A 1 159 ? -1.692 -0.730 -1.515 1.00 96.44 159 SER A O 1
ATOM 1223 N N . HIS A 1 160 ? 0.306 0.296 -1.480 1.00 97.75 160 HIS A N 1
ATOM 1224 C CA . HIS A 1 160 ? 0.299 0.737 -2.877 1.00 97.75 160 HIS A CA 1
ATOM 1225 C C . HIS A 1 160 ? 0.447 -0.434 -3.856 1.00 97.75 160 HIS A C 1
ATOM 1227 O O . HIS A 1 160 ? -0.328 -0.532 -4.808 1.00 97.75 160 HIS A O 1
ATOM 1233 N N . ALA A 1 161 ? 1.370 -1.361 -3.589 1.00 98.00 161 ALA A N 1
ATOM 1234 C CA . ALA A 1 161 ? 1.535 -2.564 -4.403 1.00 98.00 161 ALA A CA 1
ATOM 1235 C C . ALA A 1 161 ? 0.409 -3.594 -4.175 1.00 98.00 161 ALA A C 1
ATOM 1237 O O . ALA A 1 161 ? 0.064 -4.371 -5.065 1.00 98.00 161 ALA A O 1
ATOM 1238 N N . TYR A 1 162 ? -0.201 -3.584 -2.986 1.00 97.62 162 TYR A N 1
ATOM 1239 C CA . TYR A 1 162 ? -1.369 -4.403 -2.642 1.00 97.62 162 TYR A CA 1
ATOM 1240 C C . TYR A 1 162 ? -2.674 -3.924 -3.308 1.00 97.62 162 TYR A C 1
ATOM 1242 O O . TYR A 1 162 ? -3.624 -4.699 -3.430 1.00 97.62 162 TYR A O 1
ATOM 1250 N N . ALA A 1 163 ? -2.739 -2.656 -3.735 1.00 96.00 163 ALA A N 1
ATOM 1251 C CA . ALA A 1 163 ? -3.987 -1.946 -4.020 1.00 96.00 163 ALA A CA 1
ATOM 1252 C C . ALA A 1 163 ? -4.926 -2.666 -5.006 1.00 96.00 163 ALA A C 1
ATOM 1254 O O . ALA A 1 163 ? -6.133 -2.705 -4.766 1.00 96.00 163 ALA A O 1
ATOM 1255 N N . ALA A 1 164 ? -4.386 -3.268 -6.071 1.00 94.88 164 ALA A N 1
ATOM 1256 C CA . ALA A 1 164 ? -5.171 -4.002 -7.064 1.00 94.88 164 ALA A CA 1
ATOM 1257 C C . ALA A 1 164 ? -5.521 -5.438 -6.635 1.00 94.88 164 ALA A C 1
ATOM 1259 O O . ALA A 1 164 ? -6.620 -5.911 -6.919 1.00 94.88 164 ALA A O 1
ATOM 1260 N N . VAL A 1 165 ? -4.600 -6.136 -5.961 1.00 96.00 165 VAL A N 1
ATOM 1261 C CA . VAL A 1 165 ? -4.715 -7.572 -5.625 1.00 96.00 165 VAL A CA 1
ATOM 1262 C C . VAL A 1 165 ? -5.426 -7.852 -4.296 1.00 96.00 165 VAL A C 1
ATOM 1264 O O . VAL A 1 165 ? -5.670 -9.011 -3.964 1.00 96.00 165 VAL A O 1
ATOM 1267 N N . SER A 1 166 ? -5.792 -6.811 -3.545 1.00 95.69 166 SER A N 1
ATOM 1268 C CA . SER A 1 166 ? -6.579 -6.913 -2.312 1.00 95.69 166 SER A CA 1
ATOM 1269 C C . SER A 1 166 ? -7.941 -7.596 -2.544 1.00 95.69 166 SER A C 1
ATOM 1271 O O . SER A 1 166 ? -8.778 -7.042 -3.263 1.00 95.69 166 SER A O 1
ATOM 1273 N N . PRO A 1 167 ? -8.236 -8.752 -1.908 1.00 94.00 167 PRO A N 1
ATOM 1274 C CA . PRO A 1 167 ? -9.519 -9.442 -2.069 1.00 94.00 167 PRO A CA 1
ATOM 1275 C C . PRO A 1 167 ? -10.706 -8.611 -1.573 1.00 94.00 167 PRO A C 1
ATOM 1277 O O . PRO A 1 167 ? -11.783 -8.666 -2.160 1.00 94.00 167 PRO A O 1
ATOM 1280 N N . MET A 1 168 ? -10.496 -7.804 -0.526 1.00 89.75 168 MET A N 1
ATOM 1281 C CA . MET A 1 168 ? -11.496 -6.869 -0.004 1.00 89.75 168 MET A CA 1
ATOM 1282 C C . MET A 1 168 ? -11.850 -5.800 -1.044 1.00 89.75 168 MET A C 1
ATOM 1284 O O . MET A 1 168 ? -13.028 -5.541 -1.271 1.00 89.75 168 MET A O 1
ATOM 1288 N N . PHE A 1 169 ? -10.844 -5.231 -1.722 1.00 91.25 169 PHE A N 1
ATOM 1289 C CA . PHE A 1 169 ? -11.075 -4.294 -2.822 1.00 91.25 169 PHE A CA 1
ATOM 1290 C C . PHE A 1 169 ? -11.800 -4.977 -3.984 1.00 91.25 169 PHE A C 1
ATOM 1292 O O . PHE A 1 169 ? -12.829 -4.478 -4.417 1.00 91.25 169 PHE A O 1
ATOM 1299 N N . GLN A 1 170 ? -11.321 -6.138 -4.440 1.00 92.44 170 GLN A N 1
ATOM 1300 C CA . GLN A 1 170 ? -11.927 -6.869 -5.560 1.00 92.44 170 GLN A CA 1
ATOM 1301 C C . GLN A 1 170 ? -13.399 -7.233 -5.295 1.00 92.44 170 GLN A C 1
ATOM 1303 O O . GLN A 1 170 ? -14.225 -7.110 -6.193 1.00 92.44 170 GLN A O 1
ATOM 1308 N N . ARG A 1 171 ? -13.763 -7.626 -4.065 1.00 90.56 171 ARG A N 1
ATOM 1309 C CA . ARG A 1 171 ? -15.166 -7.897 -3.699 1.00 90.56 171 ARG A CA 1
ATOM 1310 C C . ARG A 1 171 ? -16.019 -6.639 -3.587 1.00 90.56 171 ARG A C 1
ATOM 1312 O O . ARG A 1 171 ? -17.140 -6.641 -4.083 1.00 90.56 171 ARG A O 1
ATOM 1319 N N . PHE A 1 172 ? -15.497 -5.576 -2.979 1.00 87.31 172 PHE A N 1
ATOM 1320 C CA . PHE A 1 172 ? -16.193 -4.291 -2.920 1.00 87.31 172 PHE A CA 1
ATOM 1321 C C . PHE A 1 172 ? -16.444 -3.724 -4.328 1.00 87.31 172 PHE A C 1
ATOM 1323 O O . PHE A 1 172 ? -17.538 -3.272 -4.643 1.00 87.31 172 PHE A O 1
ATOM 1330 N N . GLU A 1 173 ? -15.443 -3.798 -5.200 1.00 88.56 173 GLU A N 1
ATOM 1331 C CA . GLU A 1 173 ? -15.479 -3.240 -6.549 1.00 88.56 173 GLU A CA 1
ATOM 1332 C C . GLU A 1 173 ? -16.329 -4.076 -7.518 1.00 88.56 173 GLU A C 1
ATOM 1334 O O . GLU A 1 173 ? -17.035 -3.509 -8.354 1.00 88.56 173 GLU A O 1
ATOM 1339 N N . GLN A 1 174 ? -16.370 -5.401 -7.331 1.00 88.62 174 GLN A N 1
ATOM 1340 C CA . GLN A 1 174 ? -17.376 -6.267 -7.946 1.00 88.62 174 GLN A CA 1
ATOM 1341 C C . GLN A 1 174 ? -18.792 -5.841 -7.524 1.00 88.62 174 GLN A C 1
ATOM 1343 O O . GLN A 1 174 ? -19.628 -5.587 -8.386 1.00 88.62 174 GLN A O 1
ATOM 1348 N N . ALA A 1 175 ? -19.056 -5.711 -6.218 1.00 88.31 175 ALA A N 1
ATOM 1349 C CA . ALA A 1 175 ? -20.380 -5.344 -5.713 1.00 88.31 175 ALA A CA 1
ATOM 1350 C C . ALA A 1 175 ? -20.834 -3.962 -6.215 1.00 88.31 175 ALA A C 1
ATOM 1352 O O . ALA A 1 175 ? -21.969 -3.816 -6.655 1.00 88.31 175 ALA A O 1
ATOM 1353 N N . MET A 1 176 ? -19.943 -2.963 -6.239 1.00 85.06 176 MET A N 1
ATOM 1354 C CA . MET A 1 176 ? -20.235 -1.649 -6.827 1.00 85.06 176 MET A CA 1
ATOM 1355 C C . MET A 1 176 ? -20.523 -1.732 -8.333 1.00 85.06 176 MET A C 1
ATOM 1357 O O . MET A 1 176 ? -21.403 -1.034 -8.831 1.00 85.06 176 MET A O 1
ATOM 1361 N N . THR A 1 177 ? -19.803 -2.582 -9.067 1.00 86.12 177 THR A N 1
ATOM 1362 C CA . THR A 1 177 ? -20.022 -2.812 -10.505 1.00 86.12 177 THR A CA 1
ATOM 1363 C C . THR A 1 177 ? -21.387 -3.459 -10.764 1.00 86.12 177 THR A C 1
ATOM 1365 O O . THR A 1 177 ? -22.093 -3.037 -11.676 1.00 86.12 177 THR A O 1
ATOM 1368 N N . GLU A 1 178 ? -21.781 -4.436 -9.945 1.00 88.00 178 GLU A N 1
ATOM 1369 C CA . GLU A 1 178 ? -23.083 -5.115 -10.014 1.00 88.00 178 GLU A CA 1
ATOM 1370 C C . GLU A 1 178 ? -24.239 -4.173 -9.627 1.00 88.00 178 GLU A C 1
ATOM 1372 O O . GLU A 1 178 ? -25.229 -4.101 -10.352 1.00 88.00 178 GLU A O 1
ATOM 1377 N N . LEU A 1 179 ? -24.095 -3.395 -8.547 1.00 85.69 179 LEU A N 1
ATOM 1378 C CA . LEU A 1 179 ? -25.099 -2.426 -8.078 1.00 85.69 179 LEU A CA 1
ATOM 1379 C C . LEU A 1 179 ? -25.319 -1.249 -9.041 1.00 85.69 179 LEU A C 1
ATOM 1381 O O . LEU A 1 179 ? -26.436 -0.751 -9.150 1.00 85.69 179 LEU A O 1
ATOM 1385 N N . THR A 1 180 ? -24.268 -0.792 -9.729 1.00 85.62 180 THR A N 1
ATOM 1386 C CA . THR A 1 180 ? -24.330 0.369 -10.640 1.00 85.62 180 THR A CA 1
ATOM 1387 C C . THR A 1 180 ? -24.555 -0.011 -12.108 1.00 85.62 180 THR A C 1
ATOM 1389 O O . THR A 1 180 ? -24.407 0.843 -12.983 1.00 85.62 180 THR A O 1
ATOM 1392 N N . GLU A 1 181 ? -24.854 -1.283 -12.404 1.00 87.75 181 GLU A N 1
ATOM 1393 C CA . GLU A 1 181 ? -24.940 -1.840 -13.769 1.00 87.75 181 GLU A CA 1
ATOM 1394 C C . GLU A 1 181 ? -23.707 -1.488 -14.639 1.00 87.75 181 GLU A C 1
ATOM 1396 O O . GLU A 1 181 ? -23.792 -1.244 -15.842 1.00 87.75 181 GLU A O 1
ATOM 1401 N N . GLY A 1 182 ? -22.528 -1.428 -14.010 1.00 85.31 182 GLY A N 1
ATOM 1402 C CA . GLY A 1 182 ? -21.252 -1.069 -14.629 1.00 85.31 182 GLY A CA 1
ATOM 1403 C C . GLY A 1 182 ? -21.002 0.429 -14.843 1.00 85.31 182 GLY A C 1
ATOM 1404 O O . GLY A 1 182 ? -19.913 0.789 -15.294 1.00 85.31 182 GLY A O 1
ATOM 1405 N N . THR A 1 183 ? -21.937 1.322 -14.497 1.00 87.12 183 THR A N 1
ATOM 1406 C CA . THR A 1 183 ? -21.792 2.775 -14.743 1.00 87.12 183 THR A CA 1
ATOM 1407 C C . THR A 1 183 ? -20.668 3.440 -13.933 1.00 87.12 183 THR A C 1
ATOM 1409 O O . THR A 1 183 ? -20.163 4.485 -14.342 1.00 87.12 183 THR A O 1
ATOM 1412 N N . VAL A 1 184 ? -20.181 2.802 -12.858 1.00 84.25 184 VAL A N 1
ATOM 1413 C CA . VAL A 1 184 ? -18.949 3.194 -12.136 1.00 84.25 184 VAL A CA 1
ATOM 1414 C C . VAL A 1 184 ? -17.667 3.071 -12.992 1.00 84.25 184 VAL A 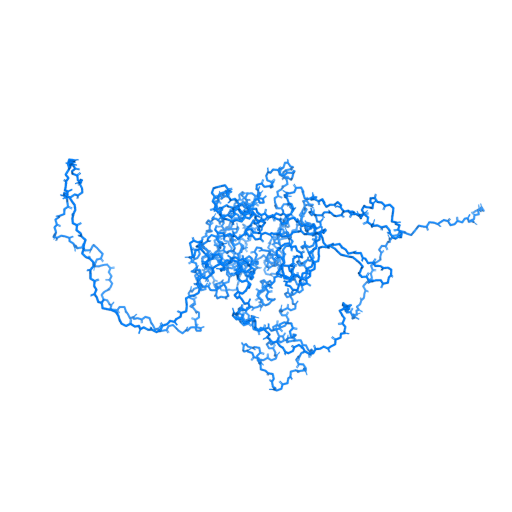C 1
ATOM 1416 O O . VAL A 1 184 ? -16.681 3.784 -12.767 1.00 84.25 184 VAL A O 1
ATOM 1419 N N . GLY A 1 185 ? -17.672 2.203 -14.011 1.00 87.25 185 GLY A N 1
ATOM 1420 C CA . GLY A 1 185 ? -16.647 2.105 -15.054 1.00 87.25 185 GLY A CA 1
ATOM 1421 C C . GLY A 1 185 ? -15.209 1.917 -14.549 1.00 87.25 185 GLY A C 1
ATOM 1422 O O . GLY A 1 185 ? -14.834 0.867 -14.026 1.00 87.25 185 GLY A O 1
ATOM 1423 N N . TYR A 1 186 ? -14.366 2.929 -14.766 1.00 88.31 186 TYR A N 1
ATOM 1424 C CA . TYR A 1 186 ? -12.941 2.919 -14.397 1.00 88.31 186 TYR A CA 1
ATOM 1425 C C . TYR A 1 186 ? -12.635 3.625 -13.064 1.00 88.31 186 TYR A C 1
ATOM 1427 O O . TYR A 1 186 ? -11.482 3.616 -12.634 1.00 88.31 186 TYR A O 1
ATOM 1435 N N . PHE A 1 187 ? -13.631 4.231 -12.402 1.00 88.81 187 PHE A N 1
ATOM 1436 C CA . PHE A 1 187 ? -13.440 5.105 -11.233 1.00 88.81 187 PHE A CA 1
ATOM 1437 C C . PHE A 1 187 ? -12.559 4.473 -10.142 1.00 88.81 187 PHE A C 1
ATOM 1439 O O . PHE A 1 187 ? -11.583 5.078 -9.702 1.00 88.81 187 PHE A O 1
ATOM 1446 N N . CYS A 1 188 ? -12.843 3.225 -9.766 1.00 89.81 188 CYS A N 1
ATOM 1447 C CA . CYS A 1 188 ? -12.116 2.517 -8.715 1.00 89.81 188 CYS A CA 1
ATOM 1448 C C . CYS A 1 188 ? -10.653 2.212 -9.093 1.00 89.81 188 CYS A C 1
ATOM 1450 O O . CYS A 1 188 ? -9.745 2.380 -8.271 1.00 89.81 188 CYS A O 1
ATOM 1452 N N . ILE A 1 189 ? -10.390 1.794 -10.338 1.00 91.69 189 ILE A N 1
ATOM 1453 C CA . ILE A 1 189 ? -9.039 1.381 -10.752 1.00 91.69 189 ILE A CA 1
ATOM 1454 C C . ILE A 1 189 ? -8.117 2.542 -11.144 1.00 91.69 189 ILE A C 1
ATOM 1456 O O . ILE A 1 189 ? -6.906 2.355 -11.091 1.00 91.69 189 ILE A O 1
ATOM 1460 N N . ARG A 1 190 ? -8.626 3.762 -11.368 1.00 92.12 190 ARG A N 1
ATOM 1461 C CA . ARG A 1 190 ? -7.796 4.987 -11.461 1.00 92.12 190 ARG A CA 1
ATOM 1462 C C . ARG A 1 190 ? -6.848 5.153 -10.264 1.00 92.12 190 ARG A C 1
ATOM 1464 O O . ARG A 1 190 ? -5.681 5.518 -10.422 1.00 92.12 190 ARG A O 1
ATOM 1471 N N . CYS A 1 191 ? -7.340 4.835 -9.066 1.00 92.38 191 CYS A N 1
ATOM 1472 C CA . CYS A 1 191 ? -6.536 4.792 -7.846 1.00 92.38 191 CYS A CA 1
ATOM 1473 C C . CYS A 1 191 ? -5.833 3.438 -7.662 1.00 92.38 191 CYS A C 1
ATOM 1475 O O . CYS A 1 191 ? -4.638 3.418 -7.382 1.00 92.38 191 CYS A O 1
ATOM 1477 N N . HIS A 1 192 ? -6.552 2.317 -7.813 1.00 95.00 192 HIS A N 1
ATOM 1478 C CA . HIS A 1 192 ? -6.065 0.995 -7.386 1.00 95.00 192 HIS A CA 1
ATOM 1479 C C . HIS A 1 192 ? -5.159 0.261 -8.389 1.00 95.00 192 HIS A C 1
ATOM 1481 O O . HIS A 1 192 ? -4.281 -0.488 -7.966 1.00 95.00 192 HIS A O 1
ATOM 1487 N N . SER A 1 193 ? -5.329 0.477 -9.696 1.00 95.31 193 SER A N 1
ATOM 1488 C CA . SER A 1 193 ? -4.394 0.040 -10.744 1.00 95.31 193 SER A CA 1
ATOM 1489 C C . SER A 1 193 ? -4.325 1.095 -11.859 1.00 95.31 193 SER A C 1
ATOM 1491 O O . SER A 1 193 ? -4.985 0.978 -12.900 1.00 95.31 193 SER A O 1
ATOM 1493 N N . PRO A 1 194 ? -3.537 2.168 -11.651 1.00 95.06 194 PRO A N 1
ATOM 1494 C CA . PRO A 1 194 ? -3.468 3.284 -12.588 1.00 95.06 194 PRO A CA 1
ATOM 1495 C C . PRO A 1 194 ? -3.027 2.836 -13.987 1.00 95.06 194 PRO A C 1
ATOM 1497 O O . PRO A 1 194 ? -3.604 3.269 -14.980 1.00 95.06 194 PRO A O 1
ATOM 1500 N N . VAL A 1 195 ? -2.076 1.898 -14.077 1.00 94.75 195 VAL A N 1
ATOM 1501 C CA . VAL A 1 195 ? -1.600 1.361 -15.362 1.00 94.75 195 VAL A CA 1
ATOM 1502 C C . VAL A 1 195 ? -2.669 0.521 -16.072 1.00 94.75 195 VAL A C 1
ATOM 1504 O O . VAL A 1 195 ? -2.792 0.637 -17.286 1.00 94.75 195 VAL A O 1
ATOM 1507 N N . ALA A 1 196 ? -3.512 -0.238 -15.357 1.00 93.81 196 ALA A N 1
ATOM 1508 C CA . ALA A 1 196 ? -4.652 -0.923 -15.983 1.00 93.81 196 ALA A CA 1
ATOM 1509 C C . ALA A 1 196 ? -5.659 0.058 -16.608 1.00 93.81 196 ALA A C 1
ATOM 1511 O O . ALA A 1 196 ? -6.289 -0.264 -17.611 1.00 93.81 196 ALA A O 1
ATOM 1512 N N . THR A 1 197 ? -5.772 1.267 -16.046 1.00 92.94 197 THR A N 1
ATOM 1513 C CA . THR A 1 197 ? -6.589 2.346 -16.624 1.00 92.94 197 THR A CA 1
ATOM 1514 C C . THR A 1 197 ? -5.941 2.918 -17.890 1.00 92.94 197 THR A C 1
ATOM 1516 O O . THR A 1 197 ? -6.630 3.102 -18.884 1.00 92.94 197 THR A O 1
ATOM 1519 N N . GLN A 1 198 ? -4.621 3.151 -17.895 1.00 92.19 198 GLN A N 1
ATOM 1520 C CA . GLN A 1 198 ? -3.892 3.646 -19.081 1.00 92.19 198 GLN A CA 1
ATOM 1521 C C . GLN A 1 198 ? -3.753 2.605 -20.210 1.00 92.19 198 GLN A C 1
ATOM 1523 O O . GLN A 1 198 ? -3.464 2.966 -21.348 1.00 92.19 198 GLN A O 1
ATOM 1528 N N . LEU A 1 199 ? -3.909 1.318 -19.888 1.00 91.75 199 LEU A N 1
ATOM 1529 C CA . LEU A 1 199 ? -3.972 0.199 -20.834 1.00 91.75 199 LEU A CA 1
ATOM 1530 C C . LEU A 1 199 ? -5.413 -0.146 -21.259 1.00 91.75 199 LEU A C 1
ATOM 1532 O O . LEU A 1 199 ? -5.599 -1.122 -21.979 1.00 91.75 199 LEU A O 1
ATOM 1536 N N . GLU A 1 200 ? -6.416 0.608 -20.786 1.00 91.38 200 GLU A N 1
ATOM 1537 C CA . GLU A 1 200 ? -7.847 0.403 -21.069 1.00 91.38 200 GLU A CA 1
ATOM 1538 C C . GLU A 1 200 ? -8.322 -1.049 -20.839 1.00 91.38 200 GLU A C 1
ATOM 1540 O O . GLU A 1 200 ? -9.165 -1.573 -21.569 1.00 91.38 200 GLU A O 1
ATOM 1545 N N . ILE A 1 201 ? -7.765 -1.725 -19.820 1.00 90.75 201 ILE A N 1
ATOM 1546 C CA . ILE A 1 201 ? -8.019 -3.152 -19.576 1.00 90.75 201 ILE A CA 1
ATOM 1547 C C . ILE A 1 201 ? -9.508 -3.358 -19.246 1.00 90.75 201 ILE A C 1
ATOM 1549 O O . ILE A 1 201 ? -9.970 -2.852 -18.214 1.00 90.75 201 ILE A O 1
ATOM 1553 N N . PRO A 1 202 ? -10.260 -4.140 -20.052 1.00 89.25 202 PRO A N 1
ATOM 1554 C CA . PRO A 1 202 ? -11.690 -4.325 -19.845 1.00 89.25 202 PRO A CA 1
ATOM 1555 C C . PRO A 1 202 ? -11.990 -4.870 -18.452 1.00 89.25 202 PRO A C 1
ATOM 1557 O O . PRO A 1 202 ? -11.364 -5.826 -17.992 1.00 89.25 202 PRO A O 1
ATOM 1560 N N . ARG A 1 203 ? -12.986 -4.288 -17.778 1.00 85.12 203 ARG A N 1
ATOM 1561 C CA . ARG A 1 203 ? -13.282 -4.586 -16.366 1.00 85.12 203 ARG A CA 1
ATOM 1562 C C . ARG A 1 203 ? -13.719 -6.034 -16.100 1.00 85.12 203 ARG A C 1
ATOM 1564 O O . ARG A 1 203 ? -13.635 -6.494 -14.968 1.00 85.12 203 ARG A O 1
ATOM 1571 N N . THR A 1 204 ? -14.107 -6.765 -17.144 1.00 85.12 204 THR A N 1
ATOM 1572 C CA . THR A 1 204 ? -14.392 -8.208 -17.125 1.00 85.12 204 THR A CA 1
ATOM 1573 C C . THR A 1 204 ? -13.141 -9.094 -17.028 1.00 85.12 204 THR A C 1
ATOM 1575 O O . THR A 1 204 ? -13.263 -10.278 -16.717 1.00 85.12 204 THR A O 1
ATOM 1578 N N . VAL A 1 205 ? -11.936 -8.563 -17.276 1.00 89.94 205 VAL A N 1
ATOM 1579 C CA . VAL A 1 205 ? -10.677 -9.315 -17.165 1.00 89.94 205 VAL A CA 1
ATOM 1580 C C . VAL A 1 205 ? -10.267 -9.412 -15.697 1.00 89.94 205 VAL A C 1
ATOM 1582 O O . VAL A 1 205 ? -9.848 -8.425 -15.088 1.00 89.94 205 VAL A O 1
ATOM 1585 N N . SER A 1 206 ? -10.344 -10.621 -15.136 1.00 91.12 206 SER A N 1
ATOM 1586 C CA . SER A 1 206 ? -9.946 -10.898 -13.752 1.00 91.12 206 SER A CA 1
ATOM 1587 C C . SER A 1 206 ? -8.517 -10.432 -13.476 1.00 91.12 206 SER A C 1
ATOM 1589 O O . SER A 1 206 ? -7.602 -10.738 -14.243 1.00 91.12 206 SER A O 1
ATOM 1591 N N . ILE A 1 207 ? -8.306 -9.759 -12.338 1.00 92.31 207 ILE A N 1
ATOM 1592 C CA . ILE A 1 207 ? -6.987 -9.256 -11.928 1.00 92.31 207 ILE A CA 1
ATOM 1593 C C . ILE A 1 207 ? -5.903 -10.344 -11.949 1.00 92.31 207 ILE A C 1
ATOM 1595 O O . ILE A 1 207 ? -4.752 -10.041 -12.221 1.00 92.31 207 ILE A O 1
ATOM 1599 N N . LEU A 1 208 ? -6.258 -11.616 -11.737 1.00 92.44 208 LEU A N 1
ATOM 1600 C CA . LEU A 1 208 ? -5.334 -12.758 -11.757 1.00 92.44 208 LEU A CA 1
ATOM 1601 C C . LEU A 1 208 ? -4.696 -13.017 -13.131 1.00 92.44 208 LEU A C 1
ATOM 1603 O O . LEU A 1 208 ? -3.578 -13.529 -13.193 1.00 92.44 208 LEU A O 1
ATOM 1607 N N . ASP A 1 209 ? -5.392 -12.673 -14.214 1.00 90.94 209 ASP A N 1
ATOM 1608 C CA . ASP A 1 209 ? -4.953 -12.944 -15.587 1.00 90.94 209 ASP A CA 1
ATOM 1609 C C . ASP A 1 209 ? -4.178 -11.769 -16.197 1.00 90.94 209 ASP A C 1
ATOM 1611 O O . ASP A 1 209 ? -3.381 -11.980 -17.120 1.00 90.94 209 ASP A O 1
ATOM 1615 N N . GLN A 1 210 ? -4.378 -10.562 -15.652 1.00 91.69 210 GLN A N 1
ATOM 1616 C CA . GLN A 1 210 ? -3.836 -9.301 -16.158 1.00 91.69 210 GLN A CA 1
ATOM 1617 C C . GLN A 1 210 ? -2.288 -9.268 -16.209 1.00 91.69 210 GLN A C 1
ATOM 1619 O O . GLN A 1 210 ? -1.605 -9.976 -15.446 1.00 91.69 210 GLN A O 1
ATOM 1624 N N . PRO A 1 211 ? -1.708 -8.422 -17.087 1.00 91.62 211 PRO A N 1
ATOM 1625 C CA . PRO A 1 211 ? -0.266 -8.189 -17.168 1.00 91.62 211 PRO A CA 1
ATOM 1626 C C . PRO A 1 211 ? 0.367 -7.845 -15.806 1.00 91.62 211 PRO A C 1
ATOM 1628 O O . PRO A 1 211 ? -0.311 -7.269 -14.950 1.00 91.62 211 PRO A O 1
ATOM 1631 N N . PRO A 1 212 ? 1.660 -8.163 -15.573 1.00 91.25 212 PRO A N 1
ATOM 1632 C CA . PRO A 1 212 ? 2.325 -7.918 -14.290 1.00 91.25 212 PRO A CA 1
ATOM 1633 C C . PRO A 1 212 ? 2.129 -6.489 -13.778 1.00 91.25 212 PRO A C 1
ATOM 1635 O O . PRO A 1 212 ? 1.561 -6.316 -12.706 1.00 91.25 212 PRO A O 1
ATOM 1638 N N . VAL A 1 213 ? 2.453 -5.482 -14.593 1.00 93.88 213 VAL A N 1
ATOM 1639 C CA . VAL A 1 213 ? 2.358 -4.054 -14.240 1.00 93.88 213 VAL A CA 1
ATOM 1640 C C . VAL A 1 213 ? 0.945 -3.588 -13.830 1.00 93.88 213 VAL A C 1
ATOM 1642 O O . VAL A 1 213 ? 0.803 -2.630 -13.076 1.00 93.88 213 VAL A O 1
ATOM 1645 N N . ALA A 1 214 ? -0.114 -4.290 -14.253 1.00 94.25 214 ALA A N 1
ATOM 1646 C CA . ALA A 1 214 ? -1.487 -4.030 -13.815 1.00 94.25 214 ALA A CA 1
ATOM 1647 C C . ALA A 1 214 ? -1.806 -4.682 -12.452 1.00 94.25 214 ALA A C 1
ATOM 1649 O O . ALA A 1 214 ? -2.495 -4.088 -11.617 1.00 94.25 214 ALA A O 1
ATOM 1650 N N . ARG A 1 215 ? -1.257 -5.876 -12.184 1.00 94.88 215 ARG A N 1
ATOM 1651 C CA . ARG A 1 215 ? -1.339 -6.560 -10.877 1.00 94.88 215 ARG A CA 1
ATOM 1652 C C . ARG A 1 215 ? -0.503 -5.883 -9.793 1.00 94.88 215 ARG A C 1
ATOM 1654 O O . ARG A 1 215 ? -0.834 -5.992 -8.618 1.00 94.88 215 ARG A O 1
ATOM 1661 N N . GLU A 1 216 ? 0.539 -5.157 -10.180 1.00 96.56 216 GLU A N 1
ATOM 1662 C CA . GLU A 1 216 ? 1.370 -4.333 -9.292 1.00 96.56 216 GLU A CA 1
ATOM 1663 C C . GLU A 1 216 ? 0.627 -3.126 -8.678 1.00 96.56 216 GLU A C 1
ATOM 1665 O O . GLU A 1 216 ? 1.172 -2.456 -7.805 1.00 96.56 216 GLU A O 1
ATOM 1670 N N . GLY A 1 217 ? -0.606 -2.824 -9.103 1.00 96.44 217 GLY A N 1
ATOM 1671 C CA . GLY A 1 217 ? -1.412 -1.743 -8.531 1.00 96.44 217 GLY A CA 1
ATOM 1672 C C . GLY A 1 217 ? -0.768 -0.366 -8.712 1.00 96.44 217 GLY A C 1
ATOM 1673 O O . GLY A 1 217 ? -0.503 0.066 -9.837 1.00 96.44 217 GLY A O 1
ATOM 1674 N N . VAL A 1 218 ? -0.494 0.347 -7.616 1.00 97.69 218 VAL A N 1
ATOM 1675 C CA . VAL A 1 218 ? 0.248 1.619 -7.656 1.00 97.69 218 VAL A CA 1
ATOM 1676 C C . VAL A 1 218 ? 1.754 1.323 -7.737 1.00 97.69 218 VAL A C 1
ATOM 1678 O O . VAL A 1 218 ? 2.506 1.455 -6.771 1.00 97.69 218 VAL A O 1
ATOM 1681 N N . THR A 1 219 ? 2.174 0.880 -8.923 1.00 97.25 219 THR A N 1
ATOM 1682 C CA . THR A 1 219 ? 3.565 0.581 -9.309 1.00 97.25 219 THR A CA 1
ATOM 1683 C C . THR A 1 219 ? 4.447 1.833 -9.457 1.00 97.25 219 THR A C 1
ATOM 1685 O O . THR A 1 219 ? 3.959 2.965 -9.466 1.00 97.25 219 THR A O 1
ATOM 1688 N N . CYS A 1 220 ? 5.762 1.645 -9.607 1.00 97.44 220 CYS A N 1
ATOM 1689 C CA . CYS A 1 220 ? 6.768 2.704 -9.722 1.00 97.44 220 CYS A CA 1
ATOM 1690 C C . CYS A 1 220 ? 6.415 3.750 -10.796 1.00 97.44 220 CYS A C 1
ATOM 1692 O O . CYS A 1 220 ? 6.484 4.955 -10.536 1.00 97.44 220 CYS A O 1
ATOM 1694 N N . VAL A 1 221 ? 5.993 3.313 -11.990 1.00 96.62 221 VAL A N 1
ATOM 1695 C CA . VAL A 1 221 ? 5.651 4.227 -13.096 1.00 96.62 221 VAL A CA 1
ATOM 1696 C C . VAL A 1 221 ? 4.407 5.075 -12.806 1.00 96.62 221 VAL A C 1
ATOM 1698 O O . VAL A 1 221 ? 4.353 6.224 -13.241 1.00 96.62 221 VAL A O 1
ATOM 1701 N N . SER A 1 222 ? 3.479 4.589 -11.972 1.00 95.44 222 SER A N 1
ATOM 1702 C CA . SER A 1 222 ? 2.270 5.315 -11.548 1.00 95.44 222 SER A CA 1
ATOM 1703 C C . SER A 1 222 ? 2.554 6.586 -10.742 1.00 95.44 222 SER A C 1
ATOM 1705 O O . SER A 1 222 ? 1.652 7.405 -10.580 1.00 95.44 222 SER A O 1
ATOM 1707 N N . CYS A 1 223 ? 3.782 6.766 -10.244 1.00 95.25 223 CYS A N 1
ATOM 1708 C CA . CYS A 1 223 ? 4.235 7.991 -9.574 1.00 95.25 223 CYS A CA 1
ATOM 1709 C C . CYS A 1 223 ? 5.423 8.648 -10.298 1.00 95.25 223 CYS A C 1
ATOM 1711 O O . CYS A 1 223 ? 5.498 9.873 -10.373 1.00 95.25 223 CYS A O 1
ATOM 1713 N N . HIS A 1 224 ? 6.340 7.852 -10.859 1.00 96.44 224 HIS A N 1
ATOM 1714 C CA . HIS A 1 224 ? 7.572 8.341 -11.487 1.00 96.44 224 HIS A CA 1
ATOM 1715 C C . HIS A 1 224 ? 7.479 8.593 -12.994 1.00 96.44 224 HIS A C 1
ATOM 1717 O O . HIS A 1 224 ? 8.478 8.986 -13.591 1.00 96.44 224 HIS A O 1
ATOM 1723 N N . ARG A 1 225 ? 6.322 8.401 -13.633 1.00 94.75 225 ARG A N 1
ATOM 1724 C CA . ARG A 1 225 ? 6.111 8.755 -15.050 1.00 94.75 225 ARG A CA 1
ATOM 1725 C C . ARG A 1 225 ? 4.889 9.653 -15.257 1.00 94.75 225 ARG A C 1
ATOM 1727 O O . ARG A 1 225 ? 4.250 9.604 -16.296 1.00 94.75 225 ARG A O 1
ATOM 1734 N N . ILE A 1 226 ? 4.599 10.505 -14.271 1.00 92.38 226 ILE A N 1
ATOM 1735 C CA . ILE A 1 226 ? 3.684 11.651 -14.397 1.00 92.38 226 ILE A CA 1
ATOM 1736 C C . ILE A 1 226 ? 4.513 12.921 -14.650 1.00 92.38 226 ILE A C 1
ATOM 1738 O O . ILE A 1 226 ? 5.572 13.093 -14.040 1.00 92.38 226 ILE A O 1
ATOM 1742 N N . ASN A 1 227 ? 4.055 13.807 -15.532 1.00 90.81 227 ASN A N 1
ATOM 1743 C CA . ASN A 1 227 ? 4.631 15.135 -15.808 1.00 90.81 227 ASN A CA 1
ATOM 1744 C C . ASN A 1 227 ? 3.673 16.305 -15.471 1.00 90.81 227 ASN A C 1
ATOM 1746 O O . ASN A 1 227 ? 4.140 17.415 -15.220 1.00 90.81 227 ASN A O 1
ATOM 1750 N N . GLU A 1 228 ? 2.361 16.061 -15.425 1.00 90.25 228 GLU A N 1
ATOM 1751 C CA . GLU A 1 228 ? 1.308 17.029 -15.099 1.00 90.25 228 GLU A CA 1
ATOM 1752 C C . GLU A 1 228 ? 0.951 17.046 -13.600 1.00 90.25 228 GLU A C 1
ATOM 1754 O O . GLU A 1 228 ? 1.003 16.032 -12.904 1.00 90.25 228 GLU A O 1
ATOM 1759 N N . HIS A 1 229 ? 0.561 18.213 -13.076 1.00 87.25 229 HIS A N 1
ATOM 1760 C CA . HIS A 1 229 ? 0.168 18.372 -11.671 1.00 87.25 229 HIS A CA 1
ATOM 1761 C C . HIS A 1 229 ? -1.356 18.252 -11.507 1.00 87.25 229 HIS A C 1
ATOM 1763 O O . HIS A 1 229 ? -2.089 19.233 -11.635 1.00 87.25 229 HIS A O 1
ATOM 1769 N N . TYR A 1 230 ? -1.826 17.051 -11.168 1.00 83.19 230 TYR A N 1
ATOM 1770 C CA . TYR A 1 230 ? -3.240 16.787 -10.890 1.00 83.19 230 TYR A CA 1
ATOM 1771 C C . TYR A 1 230 ? -3.654 17.254 -9.489 1.00 83.19 230 TYR A C 1
ATOM 1773 O O . TYR A 1 230 ? -3.037 16.902 -8.486 1.00 83.19 230 TYR A O 1
ATOM 1781 N N . GLY A 1 231 ? -4.720 18.055 -9.424 1.00 75.69 231 GLY A N 1
ATOM 1782 C CA . GLY A 1 231 ? -5.251 18.606 -8.177 1.00 75.69 231 GLY A CA 1
ATOM 1783 C C . GLY A 1 231 ? -6.284 17.714 -7.475 1.00 75.69 231 GLY A C 1
ATOM 1784 O O . GLY A 1 231 ? -6.655 16.642 -7.951 1.00 75.69 231 GLY A O 1
ATOM 1785 N N . ARG A 1 232 ? -6.819 18.225 -6.358 1.00 70.69 232 ARG A N 1
ATOM 1786 C CA . ARG A 1 232 ? -7.803 17.568 -5.465 1.00 70.69 232 ARG A CA 1
ATOM 1787 C C . ARG A 1 232 ? -9.118 17.097 -6.104 1.00 70.69 232 ARG A C 1
ATOM 1789 O O . ARG A 1 232 ? -9.848 16.359 -5.457 1.00 70.69 232 ARG A O 1
ATOM 1796 N N . SER A 1 233 ? -9.437 17.550 -7.314 1.00 70.31 233 SER A N 1
ATOM 1797 C CA . SER A 1 233 ? -10.683 17.215 -8.022 1.00 70.31 233 SER A CA 1
ATOM 1798 C C . SER A 1 233 ? -10.489 16.154 -9.112 1.00 70.31 233 SER A C 1
ATOM 1800 O O . SER A 1 233 ? -11.386 15.946 -9.919 1.00 70.31 233 SER A O 1
ATOM 1802 N N . SER A 1 234 ? -9.311 15.523 -9.177 1.00 80.44 234 SER A N 1
ATOM 1803 C CA . SER A 1 234 ? -8.976 14.532 -10.208 1.00 80.44 234 SER A CA 1
ATOM 1804 C C . SER A 1 234 ? -9.622 13.162 -9.987 1.00 80.44 234 SER A C 1
ATOM 1806 O O . SER A 1 234 ? -9.833 12.451 -10.960 1.00 80.44 234 SER A O 1
ATOM 1808 N N . ASN A 1 235 ? -9.978 12.776 -8.754 1.00 86.31 235 ASN A N 1
ATOM 1809 C CA . ASN A 1 235 ? -10.595 11.470 -8.463 1.00 86.31 235 ASN A CA 1
ATOM 1810 C C . ASN A 1 235 ? -9.804 10.290 -9.073 1.00 86.31 235 ASN A C 1
ATOM 1812 O O . ASN A 1 235 ? -10.324 9.496 -9.861 1.00 86.31 235 ASN A O 1
ATOM 1816 N N . GLY A 1 236 ? -8.509 10.235 -8.764 1.00 86.44 236 GLY A N 1
ATOM 1817 C CA . GLY A 1 236 ? -7.559 9.260 -9.296 1.00 86.44 236 GLY A CA 1
ATOM 1818 C C . GLY A 1 236 ? -7.113 9.501 -10.739 1.00 86.44 236 GLY A C 1
ATOM 1819 O O . GLY A 1 236 ? -6.217 8.796 -11.194 1.00 86.44 236 GLY A O 1
ATOM 1820 N N . ASP A 1 237 ? -7.705 10.455 -11.463 1.00 82.19 237 ASP A N 1
ATOM 1821 C CA . ASP A 1 237 ? -7.354 10.735 -12.856 1.00 82.19 237 ASP A CA 1
ATOM 1822 C C . ASP A 1 237 ? -5.944 11.338 -12.969 1.00 82.19 237 ASP A C 1
ATOM 1824 O O . ASP A 1 237 ? -5.596 12.308 -12.288 1.00 82.19 237 ASP A O 1
ATOM 1828 N N . ARG A 1 238 ? -5.114 10.701 -13.794 1.00 86.44 238 ARG A N 1
ATOM 1829 C CA . ARG A 1 238 ? -3.722 11.068 -14.070 1.00 86.44 238 ARG A CA 1
ATOM 1830 C C . ARG A 1 238 ? -3.257 10.381 -15.345 1.00 86.44 238 ARG A C 1
ATOM 1832 O O . ARG A 1 238 ? -3.452 9.175 -15.504 1.00 86.44 238 ARG A O 1
ATOM 1839 N N . ARG A 1 239 ? -2.567 11.117 -16.213 1.00 91.12 239 ARG A N 1
ATOM 1840 C CA . ARG A 1 239 ? -1.815 10.532 -17.322 1.00 91.12 239 ARG A CA 1
ATOM 1841 C C . ARG A 1 239 ? -0.503 9.942 -16.803 1.00 91.12 239 ARG A C 1
ATOM 1843 O O . ARG A 1 239 ? 0.200 10.575 -16.014 1.00 91.12 239 ARG A O 1
ATOM 1850 N N . ILE A 1 240 ? -0.173 8.737 -17.256 1.00 94.19 240 ILE A N 1
ATOM 1851 C CA . ILE A 1 240 ? 1.170 8.164 -17.141 1.00 94.19 240 ILE A CA 1
ATOM 1852 C C . ILE A 1 240 ? 1.784 8.237 -18.535 1.00 94.19 240 ILE A C 1
ATOM 1854 O O . ILE A 1 240 ? 1.194 7.767 -19.503 1.00 94.19 240 ILE A O 1
ATOM 1858 N N . GLU A 1 241 ? 2.970 8.822 -18.655 1.00 95.19 241 GLU A N 1
ATOM 1859 C CA . GLU A 1 241 ? 3.670 8.892 -19.931 1.00 95.19 241 GLU A CA 1
ATOM 1860 C C . GLU A 1 241 ? 4.043 7.479 -20.413 1.00 95.19 241 GLU A C 1
ATOM 1862 O O . GLU A 1 241 ? 4.732 6.752 -19.685 1.00 95.19 241 GLU A O 1
ATOM 1867 N N . PRO A 1 242 ? 3.633 7.065 -21.625 1.00 93.94 242 PRO A N 1
ATOM 1868 C CA . PRO A 1 242 ? 3.995 5.766 -22.174 1.00 93.94 242 PRO A CA 1
ATOM 1869 C C . PRO A 1 242 ? 5.469 5.722 -22.603 1.00 93.94 242 PRO A C 1
ATOM 1871 O O . PRO A 1 242 ? 6.143 6.741 -22.757 1.00 93.94 242 PRO A O 1
ATOM 1874 N N . GLY A 1 243 ? 6.008 4.518 -22.751 1.00 92.56 243 GLY A N 1
ATOM 1875 C CA . GLY A 1 243 ? 7.362 4.229 -23.227 1.00 92.56 243 GLY A CA 1
ATOM 1876 C C . GLY A 1 243 ? 8.095 3.213 -22.350 1.00 92.56 243 GLY A C 1
ATOM 1877 O O . GLY A 1 243 ? 7.760 3.032 -21.180 1.00 92.56 243 GLY A O 1
ATOM 1878 N N . ASN A 1 244 ? 9.110 2.572 -22.917 1.00 92.81 244 ASN A N 1
ATOM 1879 C CA . ASN A 1 244 ? 9.829 1.471 -22.283 1.00 92.81 244 ASN A CA 1
ATOM 1880 C C . ASN A 1 244 ? 10.807 1.928 -21.185 1.00 92.81 244 ASN A C 1
ATOM 1882 O O . ASN A 1 244 ? 10.913 3.111 -20.856 1.00 92.81 244 ASN A O 1
ATOM 1886 N N . ILE A 1 245 ? 11.576 0.978 -20.645 1.00 93.19 245 ILE A N 1
ATOM 1887 C CA . ILE A 1 245 ? 12.592 1.199 -19.601 1.00 93.19 245 ILE A CA 1
ATOM 1888 C C . ILE A 1 245 ? 13.641 2.282 -19.932 1.00 93.19 245 ILE A C 1
ATOM 1890 O O . ILE A 1 245 ? 14.287 2.788 -19.019 1.00 93.19 245 ILE A O 1
ATOM 1894 N N . HIS A 1 246 ? 13.812 2.671 -21.202 1.00 95.19 246 HIS A N 1
ATOM 1895 C CA . HIS A 1 246 ? 14.730 3.738 -21.614 1.00 95.19 246 HIS A CA 1
ATOM 1896 C C . HIS A 1 246 ? 14.124 5.150 -21.548 1.00 95.19 246 HIS A C 1
ATOM 1898 O O . HIS A 1 246 ? 14.863 6.133 -21.646 1.00 95.19 246 HIS A O 1
ATOM 1904 N N . ALA A 1 247 ? 12.807 5.283 -21.378 1.00 95.50 247 ALA A N 1
ATOM 1905 C CA . ALA A 1 247 ? 12.128 6.574 -21.334 1.00 95.50 247 ALA A CA 1
ATOM 1906 C C . ALA A 1 2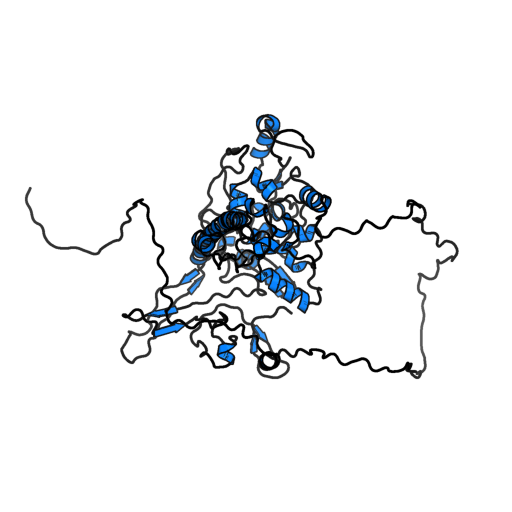47 ? 12.384 7.341 -20.012 1.00 95.50 247 ALA A C 1
ATOM 1908 O O . ALA A 1 247 ? 12.689 6.724 -18.990 1.00 95.50 247 ALA A O 1
ATOM 1909 N N . PRO A 1 248 ? 12.273 8.687 -19.986 1.00 95.31 248 PRO A N 1
ATOM 1910 C CA . PRO A 1 248 ? 12.577 9.475 -18.789 1.00 95.31 248 PRO A CA 1
ATOM 1911 C C . PRO A 1 248 ? 11.644 9.214 -17.597 1.00 95.31 248 PRO A C 1
ATOM 1913 O O . PRO A 1 248 ? 10.460 8.921 -17.771 1.00 95.31 248 PRO A O 1
ATOM 1916 N N . VAL A 1 249 ? 12.175 9.422 -16.385 1.00 95.81 249 VAL A N 1
ATOM 1917 C CA . VAL A 1 249 ? 11.433 9.325 -15.111 1.00 95.81 249 VAL A CA 1
ATOM 1918 C C . VAL A 1 249 ? 11.479 10.627 -14.296 1.00 95.81 249 VAL A C 1
ATOM 1920 O O . VAL A 1 249 ? 12.509 11.301 -14.215 1.00 95.81 249 VAL A O 1
ATOM 1923 N N . GLY A 1 250 ? 10.358 10.989 -13.677 1.00 94.94 250 GLY A N 1
ATOM 1924 C CA . GLY A 1 250 ? 10.188 12.161 -12.821 1.00 94.94 250 GLY A CA 1
ATOM 1925 C C . GLY A 1 250 ? 10.714 11.935 -11.406 1.00 94.94 250 GLY A C 1
ATOM 1926 O O . GLY A 1 250 ? 10.573 10.850 -10.835 1.00 94.94 250 GLY A O 1
ATOM 1927 N N . ARG A 1 251 ? 11.363 12.951 -10.825 1.00 91.69 251 ARG A N 1
ATOM 1928 C CA . ARG A 1 251 ? 11.995 12.852 -9.495 1.00 91.69 251 ARG A CA 1
ATOM 1929 C C . ARG A 1 251 ? 12.263 14.209 -8.837 1.00 91.69 251 ARG A C 1
ATOM 1931 O O . ARG A 1 251 ? 12.515 15.207 -9.502 1.00 91.69 251 ARG A O 1
ATOM 1938 N N . GLY A 1 252 ? 12.291 14.229 -7.505 1.00 89.50 252 GLY A N 1
ATOM 1939 C CA . GLY A 1 252 ? 12.422 15.441 -6.684 1.00 89.50 252 GLY A CA 1
ATOM 1940 C C . GLY A 1 252 ? 13.843 15.999 -6.486 1.00 89.50 252 GLY A C 1
ATOM 1941 O O . GLY A 1 252 ? 14.207 16.323 -5.363 1.00 89.50 252 GLY A O 1
ATOM 1942 N N . GLY A 1 253 ? 14.687 16.094 -7.523 1.00 85.06 253 GLY A N 1
ATOM 1943 C CA . GLY A 1 253 ? 15.999 16.760 -7.384 1.00 85.06 253 GLY A CA 1
ATOM 1944 C C . GLY A 1 253 ? 16.820 16.874 -8.675 1.00 85.06 253 GLY A C 1
ATOM 1945 O O . GLY A 1 253 ? 16.290 16.731 -9.767 1.00 85.06 253 GLY A O 1
ATOM 1946 N N . ASN A 1 254 ? 18.150 17.002 -8.571 1.00 83.00 254 ASN A N 1
ATOM 1947 C CA . ASN A 1 254 ? 19.023 17.409 -9.696 1.00 83.00 254 ASN A CA 1
ATOM 1948 C C . ASN A 1 254 ? 19.438 16.342 -10.744 1.00 83.00 254 ASN A C 1
ATOM 1950 O O . ASN A 1 254 ? 19.646 16.697 -11.894 1.00 83.00 254 ASN A O 1
ATOM 1954 N N . GLY A 1 255 ? 19.565 15.056 -10.392 1.00 87.00 255 GLY A N 1
ATOM 1955 C CA . GLY A 1 255 ? 19.757 13.959 -11.367 1.00 87.00 255 GLY A CA 1
ATOM 1956 C C . GLY A 1 255 ? 21.205 13.554 -11.674 1.00 87.00 255 GLY A C 1
ATOM 1957 O O . GLY A 1 255 ? 21.425 12.665 -12.490 1.00 87.00 255 GLY A O 1
ATOM 1958 N N . THR A 1 256 ? 22.192 14.133 -10.983 1.00 89.50 256 THR A N 1
ATOM 1959 C CA . THR A 1 256 ? 23.629 13.943 -11.279 1.00 89.50 256 THR A CA 1
ATOM 1960 C C . THR A 1 256 ? 24.098 12.486 -11.331 1.00 89.50 256 THR A C 1
ATOM 1962 O O . THR A 1 256 ? 24.907 12.146 -12.186 1.00 89.50 256 THR A O 1
ATOM 1965 N N . GLY A 1 257 ? 23.570 11.612 -10.466 1.00 91.44 257 GLY A N 1
ATOM 1966 C CA . GLY A 1 257 ? 23.941 10.190 -10.442 1.00 91.44 257 GLY A CA 1
ATOM 1967 C C . GLY A 1 257 ? 23.518 9.411 -11.693 1.00 91.44 257 GLY A C 1
ATOM 1968 O O . GLY A 1 257 ? 24.200 8.464 -12.066 1.00 91.44 257 GLY A O 1
ATOM 1969 N N . LEU A 1 258 ? 22.442 9.832 -12.373 1.00 94.12 258 LEU A N 1
ATOM 1970 C CA . LEU A 1 258 ? 22.046 9.244 -13.654 1.00 94.12 258 LEU A CA 1
ATOM 1971 C C . LEU A 1 258 ? 22.963 9.723 -14.783 1.00 94.12 258 LEU A C 1
ATOM 1973 O O . LEU A 1 258 ? 23.418 8.916 -15.587 1.00 94.12 258 LEU A O 1
ATOM 1977 N N . ALA A 1 259 ? 23.250 11.027 -14.828 1.00 94.00 259 ALA A N 1
ATOM 1978 C CA . ALA A 1 259 ? 24.135 11.603 -15.837 1.00 94.00 259 ALA A CA 1
ATOM 1979 C C . ALA A 1 259 ? 25.539 10.974 -15.781 1.00 94.00 259 ALA A C 1
ATOM 1981 O O . ALA A 1 259 ? 26.092 10.617 -16.816 1.00 94.00 259 ALA A O 1
ATOM 1982 N N . ASP A 1 260 ? 26.073 10.760 -14.575 1.00 94.88 260 ASP A N 1
ATOM 1983 C CA . ASP A 1 260 ? 27.326 10.032 -14.354 1.00 94.88 260 ASP A CA 1
ATOM 1984 C C . ASP A 1 260 ? 27.233 8.548 -14.766 1.00 94.88 260 ASP A C 1
ATOM 1986 O O . ASP A 1 260 ? 28.125 8.049 -15.458 1.00 94.88 260 ASP A O 1
ATOM 1990 N N . ALA A 1 261 ? 26.142 7.853 -14.420 1.00 95.06 261 ALA A N 1
ATOM 1991 C CA . ALA A 1 261 ? 25.935 6.461 -14.820 1.00 95.06 261 ALA A CA 1
ATOM 1992 C C . ALA A 1 261 ? 25.929 6.291 -16.350 1.00 95.06 261 ALA A C 1
ATOM 1994 O O . ALA A 1 261 ? 26.601 5.393 -16.861 1.00 95.06 261 ALA A O 1
ATOM 1995 N N . LEU A 1 262 ? 25.224 7.178 -17.066 1.00 95.56 262 LEU A N 1
ATOM 1996 C CA . LEU A 1 262 ? 25.133 7.206 -18.529 1.00 95.56 262 LEU A CA 1
ATOM 1997 C C . LEU A 1 262 ? 26.456 7.628 -19.190 1.00 95.56 262 LEU A C 1
ATOM 1999 O O . LEU A 1 262 ? 26.869 7.005 -20.165 1.00 95.56 262 LEU A O 1
ATOM 2003 N N . ALA A 1 263 ? 27.169 8.617 -18.641 1.00 96.31 263 ALA A N 1
ATOM 2004 C CA . ALA A 1 263 ? 28.500 9.005 -19.125 1.00 96.31 263 ALA A CA 1
ATOM 2005 C C . ALA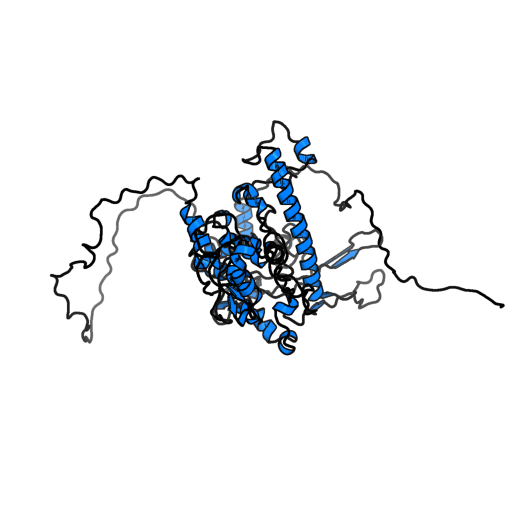 A 1 263 ? 29.537 7.871 -18.990 1.00 96.31 263 ALA A C 1
ATOM 2007 O O . ALA A 1 263 ? 30.488 7.800 -19.765 1.00 96.31 263 ALA A O 1
ATOM 2008 N N . ASN A 1 264 ? 29.334 6.955 -18.038 1.00 95.12 264 ASN A N 1
ATOM 2009 C CA . ASN A 1 264 ? 30.152 5.761 -17.821 1.00 95.12 264 ASN A CA 1
ATOM 2010 C C . ASN A 1 264 ? 29.485 4.469 -18.362 1.00 95.12 264 ASN A C 1
ATOM 2012 O O . ASN A 1 264 ? 29.851 3.377 -17.922 1.00 95.12 264 ASN A O 1
ATOM 2016 N N . ALA A 1 265 ? 28.513 4.550 -19.284 1.00 94.31 265 ALA A N 1
ATOM 2017 C CA . ALA A 1 265 ? 27.631 3.427 -19.640 1.00 94.31 265 ALA A CA 1
ATOM 2018 C C . ALA A 1 265 ? 28.354 2.114 -19.996 1.00 94.31 265 ALA A C 1
ATOM 2020 O O . ALA A 1 265 ? 27.981 1.065 -19.473 1.00 94.31 265 ALA A O 1
ATOM 2021 N N . GLU A 1 266 ? 29.408 2.145 -20.819 1.00 92.12 266 GLU A N 1
ATOM 2022 C CA . GLU A 1 266 ? 30.159 0.935 -21.201 1.00 92.12 266 GLU A CA 1
ATOM 2023 C C . GLU A 1 266 ? 30.844 0.269 -19.996 1.00 92.12 266 GLU A C 1
ATOM 2025 O O . GLU A 1 266 ? 30.687 -0.929 -19.755 1.00 92.12 266 GLU A O 1
ATOM 2030 N N . LYS A 1 267 ? 31.547 1.069 -19.186 1.00 92.50 267 LYS A N 1
ATOM 2031 C CA . LYS A 1 267 ? 32.220 0.653 -17.944 1.00 92.50 267 LYS A CA 1
ATOM 2032 C C . LYS A 1 267 ? 31.229 0.080 -16.926 1.00 92.50 267 LYS A C 1
ATOM 2034 O O . LYS A 1 267 ? 31.531 -0.909 -16.260 1.00 92.50 267 LYS A O 1
ATOM 2039 N N . ASN A 1 268 ? 30.045 0.682 -16.843 1.00 92.75 268 ASN A N 1
ATOM 2040 C CA . ASN A 1 268 ? 28.942 0.263 -15.981 1.00 92.75 268 ASN A CA 1
ATOM 2041 C C . ASN A 1 268 ? 28.101 -0.890 -16.575 1.00 92.75 268 ASN A C 1
ATOM 2043 O O . ASN A 1 268 ? 27.196 -1.383 -15.904 1.00 92.75 268 ASN A O 1
ATOM 2047 N N . LYS A 1 269 ? 28.397 -1.338 -17.807 1.00 93.81 269 LYS A N 1
ATOM 2048 C CA . LYS A 1 269 ? 27.648 -2.357 -18.571 1.00 93.81 269 LYS A CA 1
ATOM 2049 C C . LYS A 1 269 ? 26.156 -2.031 -18.708 1.00 93.81 269 LYS A C 1
ATOM 2051 O O . LYS A 1 269 ? 25.299 -2.896 -18.523 1.00 93.81 269 LYS A O 1
ATOM 2056 N N . LEU A 1 270 ? 25.843 -0.779 -19.023 1.00 94.88 270 LEU A N 1
ATOM 2057 C CA . LEU A 1 270 ? 24.474 -0.301 -19.197 1.00 94.88 270 LEU A CA 1
ATOM 2058 C C . LEU A 1 270 ? 23.997 -0.440 -20.645 1.00 94.88 270 LEU A C 1
ATOM 2060 O O . LEU A 1 270 ? 24.769 -0.287 -21.593 1.00 94.88 270 LEU A O 1
ATOM 2064 N N . LYS A 1 271 ? 22.697 -0.691 -20.801 1.00 95.00 271 LYS A N 1
ATOM 2065 C CA . LYS A 1 271 ? 21.991 -0.649 -22.081 1.00 95.00 271 LYS A CA 1
ATOM 2066 C C . LYS A 1 271 ? 21.141 0.610 -22.156 1.00 95.00 271 LYS A C 1
ATOM 2068 O O . LYS A 1 271 ? 20.262 0.805 -21.319 1.00 95.00 271 LYS A O 1
ATOM 2073 N N . THR A 1 272 ? 21.409 1.435 -23.159 1.00 93.75 272 THR A N 1
ATOM 2074 C CA . THR A 1 272 ? 20.850 2.783 -23.344 1.00 93.75 272 THR A CA 1
ATOM 2075 C C . THR A 1 272 ? 19.900 2.873 -24.539 1.00 93.75 272 THR A C 1
ATOM 2077 O O . THR A 1 272 ? 19.476 3.958 -24.920 1.00 93.75 272 THR A O 1
ATOM 2080 N N . HIS A 1 273 ? 19.564 1.755 -25.182 1.00 89.62 273 HIS A N 1
ATOM 2081 C CA . HIS A 1 273 ? 18.572 1.722 -26.253 1.00 89.62 273 HIS A CA 1
ATOM 2082 C C . HIS A 1 273 ? 17.945 0.335 -26.406 1.00 89.62 273 HIS A C 1
ATOM 2084 O O . HIS A 1 273 ? 18.576 -0.695 -26.139 1.00 89.62 273 HIS A O 1
ATOM 2090 N N . ALA A 1 274 ? 16.699 0.323 -26.884 1.00 85.94 274 ALA A N 1
ATOM 2091 C CA . ALA A 1 274 ? 15.969 -0.899 -27.181 1.00 85.94 274 ALA A CA 1
ATOM 2092 C C . ALA A 1 274 ? 16.740 -1.753 -28.205 1.00 85.94 274 ALA A C 1
ATOM 2094 O O . ALA A 1 274 ? 17.385 -1.238 -29.120 1.00 85.94 274 ALA A O 1
ATOM 2095 N N . GLY A 1 275 ? 16.711 -3.074 -28.026 1.00 82.75 275 GLY A N 1
ATOM 2096 C CA . GLY A 1 275 ? 17.432 -4.015 -28.887 1.00 82.75 275 GLY A CA 1
ATOM 2097 C C . GLY A 1 275 ? 18.954 -4.097 -28.676 1.00 82.75 275 GLY A C 1
ATOM 2098 O O . GLY A 1 275 ? 19.594 -4.902 -29.357 1.00 82.75 275 GLY A O 1
ATOM 2099 N N . GLN A 1 276 ? 19.554 -3.343 -27.74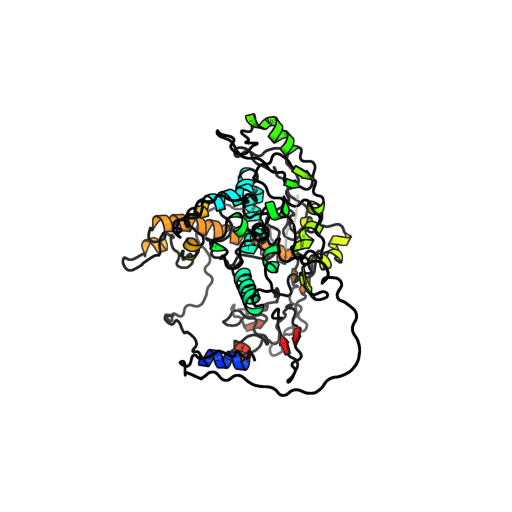0 1.00 88.31 276 GLN A N 1
ATOM 2100 C CA . GLN A 1 276 ? 21.002 -3.396 -27.491 1.00 88.31 276 GLN A CA 1
ATOM 2101 C C . GLN A 1 276 ? 21.459 -4.802 -27.046 1.00 88.31 276 GLN A C 1
ATOM 2103 O O . GLN A 1 276 ? 21.133 -5.304 -25.958 1.00 88.31 276 GLN A O 1
ATOM 2108 N N . LYS A 1 277 ? 22.241 -5.451 -27.916 1.00 86.69 277 LYS A N 1
ATOM 2109 C CA . LYS A 1 277 ? 22.752 -6.819 -27.736 1.00 86.69 277 LYS A CA 1
ATOM 2110 C C . LYS A 1 277 ? 23.937 -6.867 -26.762 1.00 86.69 277 LYS A C 1
ATOM 2112 O O . LYS A 1 277 ? 24.563 -5.854 -26.468 1.00 86.69 277 LYS A O 1
ATOM 2117 N N . GLY A 1 278 ? 24.247 -8.070 -26.276 1.00 84.12 278 GLY A N 1
ATOM 2118 C CA . GLY A 1 278 ? 25.335 -8.323 -25.324 1.00 84.12 278 GLY A CA 1
ATOM 2119 C C . GLY A 1 278 ? 24.902 -8.304 -23.848 1.00 84.12 278 GLY A C 1
ATOM 2120 O O . GLY A 1 278 ? 23.722 -8.080 -23.548 1.00 84.12 278 GLY A O 1
ATOM 2121 N N . PRO A 1 279 ? 25.834 -8.583 -22.918 1.00 85.06 279 PRO A N 1
ATOM 2122 C CA . PRO A 1 279 ? 25.582 -8.548 -21.481 1.00 85.06 279 PRO A CA 1
ATOM 2123 C C . PRO A 1 279 ? 25.493 -7.101 -20.984 1.00 85.06 279 PRO A C 1
ATOM 2125 O O . PRO A 1 279 ? 26.372 -6.291 -21.265 1.00 85.06 279 PRO A O 1
ATOM 2128 N N . GLY A 1 280 ? 24.449 -6.782 -20.223 1.00 88.50 280 GLY A N 1
ATOM 2129 C CA . GLY A 1 280 ? 24.278 -5.455 -19.640 1.00 88.50 280 GLY A CA 1
ATOM 2130 C C . GLY A 1 280 ? 22.866 -5.197 -19.128 1.00 88.50 280 GLY A C 1
ATOM 2131 O O . GLY A 1 280 ? 21.926 -5.899 -19.504 1.00 88.50 280 GLY A O 1
ATOM 2132 N N . GLN A 1 281 ? 22.744 -4.189 -18.273 1.00 91.94 281 GLN A N 1
ATOM 2133 C CA . GLN A 1 281 ? 21.547 -3.829 -17.515 1.00 91.94 281 GLN A CA 1
ATOM 2134 C C . GLN A 1 281 ? 20.856 -2.620 -18.160 1.00 91.94 281 GLN A C 1
ATOM 2136 O O . GLN A 1 281 ? 21.510 -1.619 -18.444 1.00 91.94 281 GLN A O 1
ATOM 2141 N N . ALA A 1 282 ? 19.554 -2.710 -18.437 1.00 93.31 282 ALA A N 1
ATOM 2142 C CA . ALA A 1 282 ? 18.806 -1.604 -19.038 1.00 93.31 282 ALA A CA 1
ATOM 2143 C C . ALA A 1 282 ? 18.660 -0.424 -18.065 1.00 93.31 282 ALA A C 1
ATOM 2145 O O . ALA A 1 282 ? 18.513 -0.624 -16.860 1.00 93.31 282 ALA A O 1
ATOM 2146 N N . ILE A 1 283 ? 18.706 0.799 -18.597 1.00 95.19 283 ILE A N 1
ATOM 2147 C CA . ILE A 1 283 ? 18.558 2.038 -17.825 1.00 95.19 283 ILE A CA 1
ATOM 2148 C C . ILE A 1 283 ? 17.701 3.060 -18.580 1.00 95.19 283 ILE A C 1
ATOM 2150 O O . ILE A 1 283 ? 17.706 3.099 -19.814 1.00 95.19 283 ILE A O 1
ATOM 2154 N N . HIS A 1 284 ? 17.005 3.911 -17.825 1.00 95.69 284 HIS A N 1
ATOM 2155 C CA . HIS A 1 284 ? 16.302 5.081 -18.344 1.00 95.69 284 HIS A CA 1
ATOM 2156 C C . HIS A 1 284 ? 17.300 6.154 -18.798 1.00 95.69 284 HIS A C 1
ATOM 2158 O O . HIS A 1 284 ? 18.174 6.573 -18.043 1.00 95.69 284 HIS A O 1
ATOM 2164 N N . ASN A 1 285 ? 17.166 6.646 -20.028 1.00 93.94 285 ASN A N 1
ATOM 2165 C CA . ASN A 1 285 ? 18.123 7.582 -20.633 1.00 93.94 285 ASN A CA 1
ATOM 2166 C C . ASN A 1 285 ? 18.003 9.020 -20.113 1.00 93.94 285 ASN A C 1
ATOM 2168 O O . ASN A 1 285 ? 18.791 9.887 -20.487 1.00 93.94 285 ASN A O 1
ATOM 2172 N N . GLY A 1 286 ? 17.006 9.303 -19.277 1.00 94.00 286 GLY A N 1
ATOM 2173 C CA . GLY A 1 286 ? 16.759 10.640 -18.765 1.00 94.00 286 GLY A CA 1
ATOM 2174 C C . GLY A 1 286 ? 16.039 10.641 -17.428 1.00 94.00 286 GLY A C 1
ATOM 2175 O O . GLY A 1 286 ? 15.527 9.626 -16.950 1.00 94.00 286 GLY A O 1
ATOM 2176 N N . SER A 1 287 ? 15.991 11.821 -16.824 1.00 94.50 287 SER A N 1
ATOM 2177 C CA . SER A 1 287 ? 15.102 12.109 -15.707 1.00 94.50 287 SER A CA 1
ATOM 2178 C C . SER A 1 287 ? 14.766 13.590 -15.683 1.00 94.50 287 SER A C 1
ATOM 2180 O O . SER A 1 287 ? 15.625 14.403 -16.028 1.00 94.50 287 SER A O 1
ATOM 2182 N N . TYR A 1 288 ? 13.565 13.940 -15.242 1.00 94.56 288 TYR A N 1
ATOM 2183 C CA . TYR A 1 288 ? 13.120 15.326 -15.112 1.00 94.56 288 TYR A CA 1
ATOM 2184 C C . TYR A 1 288 ? 12.835 15.673 -13.648 1.00 94.56 288 TYR A C 1
ATOM 2186 O O . TYR A 1 288 ? 12.520 14.802 -12.830 1.00 94.56 288 TYR A O 1
ATOM 2194 N N . PHE A 1 289 ? 12.972 16.955 -13.305 1.00 94.44 289 PHE A N 1
ATOM 2195 C CA . PHE A 1 289 ? 12.487 17.450 -12.022 1.00 94.44 289 PHE A CA 1
ATOM 2196 C C . PHE A 1 289 ? 10.960 17.529 -12.066 1.00 94.44 289 PHE A C 1
ATOM 2198 O O . PHE A 1 289 ? 10.405 18.130 -12.983 1.00 94.44 289 PHE A O 1
ATOM 2205 N N . PHE A 1 290 ? 10.291 16.929 -11.084 1.00 93.50 290 PHE A N 1
ATOM 2206 C CA . PHE A 1 290 ? 8.834 16.962 -10.970 1.00 93.50 290 PHE A CA 1
ATOM 2207 C C . PHE A 1 290 ? 8.457 17.404 -9.555 1.00 93.50 290 PHE A C 1
ATOM 2209 O O . PHE A 1 290 ? 8.567 16.638 -8.598 1.00 93.50 290 PHE A O 1
ATOM 2216 N N . GLU A 1 291 ? 8.074 18.675 -9.427 1.00 93.00 291 GLU A N 1
ATOM 2217 C CA . GLU A 1 291 ? 7.872 19.357 -8.141 1.00 93.00 291 GLU A CA 1
ATOM 2218 C C . GLU A 1 291 ? 6.815 18.704 -7.220 1.00 93.00 291 GLU A C 1
ATOM 2220 O O . GLU A 1 291 ? 7.042 18.677 -6.007 1.00 93.00 291 GLU A O 1
ATOM 2225 N N . PRO A 1 292 ? 5.705 18.113 -7.718 1.00 92.19 292 PRO A N 1
ATOM 2226 C CA . PRO A 1 292 ? 4.760 17.404 -6.857 1.00 92.19 292 PRO A CA 1
ATOM 2227 C C . PRO A 1 292 ? 5.401 16.283 -6.029 1.00 92.19 292 PRO A C 1
ATOM 2229 O O . PRO A 1 292 ? 5.019 16.111 -4.878 1.00 92.19 292 PRO A O 1
ATOM 2232 N N . LEU A 1 293 ? 6.432 15.580 -6.526 1.00 92.88 293 LEU A N 1
ATOM 2233 C CA . LEU A 1 293 ? 7.125 14.540 -5.742 1.00 92.88 293 LEU A CA 1
ATOM 2234 C C . LEU A 1 293 ? 7.832 15.086 -4.485 1.00 92.88 293 LEU A C 1
ATOM 2236 O O . LEU A 1 293 ? 8.141 14.307 -3.584 1.00 92.88 293 LEU A O 1
ATOM 2240 N N . THR A 1 294 ? 8.065 16.402 -4.388 1.00 92.00 294 THR A N 1
ATOM 2241 C CA . THR A 1 294 ? 8.615 17.067 -3.190 1.00 92.00 294 THR A CA 1
ATOM 2242 C C . THR A 1 294 ? 7.550 17.747 -2.317 1.00 92.00 294 THR A C 1
ATOM 2244 O O . THR A 1 294 ? 7.902 18.547 -1.453 1.00 92.00 294 THR A O 1
ATOM 2247 N N . LYS A 1 295 ? 6.255 17.486 -2.545 1.00 92.69 295 LYS A N 1
ATOM 2248 C CA . LYS A 1 295 ? 5.119 18.096 -1.827 1.00 92.69 295 LYS A CA 1
ATOM 2249 C C . LYS A 1 295 ? 4.042 17.055 -1.519 1.00 92.69 295 LYS A C 1
ATOM 2251 O O . LYS A 1 295 ? 3.916 16.072 -2.239 1.00 92.69 295 LYS A O 1
ATOM 2256 N N . SER A 1 296 ? 3.186 17.305 -0.529 1.00 93.88 296 SER A N 1
ATOM 2257 C CA . SER A 1 296 ? 2.015 16.446 -0.265 1.00 93.88 296 SER A CA 1
ATOM 2258 C C . SER A 1 296 ? 1.033 16.354 -1.442 1.00 93.88 296 SER A C 1
ATOM 2260 O O . SER A 1 296 ? 0.230 15.426 -1.498 1.00 93.88 296 SER A O 1
ATOM 2262 N N . ASP A 1 297 ? 1.080 17.307 -2.382 1.00 88.44 297 ASP A N 1
ATOM 2263 C CA . ASP A 1 297 ? 0.121 17.391 -3.484 1.00 88.44 297 ASP A CA 1
ATOM 2264 C C . ASP A 1 297 ? 0.202 16.181 -4.452 1.00 88.44 297 ASP A C 1
ATOM 2266 O O . ASP A 1 297 ? -0.814 15.841 -5.050 1.00 88.44 297 ASP A O 1
ATOM 2270 N N . ILE A 1 298 ? 1.325 15.439 -4.543 1.00 91.50 298 ILE A N 1
ATOM 2271 C CA . ILE A 1 298 ? 1.385 14.178 -5.328 1.00 91.50 298 ILE A CA 1
ATOM 2272 C C . ILE A 1 298 ? 0.425 13.099 -4.808 1.00 91.50 298 ILE A C 1
ATOM 2274 O O . ILE A 1 298 ? -0.098 12.303 -5.585 1.00 91.50 298 ILE A O 1
ATOM 2278 N N . CYS A 1 299 ? 0.151 13.088 -3.501 1.00 92.81 299 CYS A N 1
ATOM 2279 C CA . CYS A 1 299 ? -0.794 12.159 -2.886 1.00 92.81 299 CYS A CA 1
ATOM 2280 C C . CYS A 1 299 ? -2.254 12.567 -3.154 1.00 92.81 299 CYS A C 1
ATOM 2282 O O . CYS A 1 299 ? -3.166 11.752 -3.000 1.00 92.81 299 CYS A O 1
ATOM 2284 N N . ALA A 1 300 ? -2.499 13.828 -3.529 1.00 90.56 300 ALA A N 1
ATOM 2285 C CA . ALA A 1 300 ? -3.826 14.432 -3.522 1.00 90.56 300 ALA A CA 1
ATOM 2286 C C . ALA A 1 300 ? -4.792 13.849 -4.557 1.00 90.56 300 ALA A C 1
ATOM 2288 O O . ALA A 1 300 ? -5.993 13.920 -4.329 1.00 90.56 300 ALA A O 1
ATOM 2289 N N . SER A 1 301 ? -4.309 13.273 -5.660 1.00 89.31 301 SER A N 1
ATOM 2290 C CA . SER A 1 301 ? -5.184 12.664 -6.671 1.00 89.31 301 SER A CA 1
ATOM 2291 C C . SER A 1 301 ? -5.888 11.403 -6.168 1.00 89.31 301 SER A C 1
ATOM 2293 O O . SER A 1 301 ? -7.010 11.128 -6.577 1.00 89.31 301 SER A O 1
ATOM 2295 N N . CYS A 1 302 ? -5.250 10.654 -5.263 1.00 90.62 302 CYS A N 1
ATOM 2296 C CA . CYS A 1 302 ? -5.765 9.386 -4.732 1.00 90.62 302 CYS A CA 1
ATOM 2297 C C . CYS A 1 302 ? -6.270 9.503 -3.286 1.00 90.62 302 CYS A C 1
ATOM 2299 O O . CYS A 1 302 ? -7.187 8.788 -2.902 1.00 90.62 302 CYS A O 1
ATOM 2301 N N . HIS A 1 303 ? -5.710 10.430 -2.501 1.00 91.81 303 HIS A N 1
ATOM 2302 C CA . HIS A 1 303 ? -6.095 10.705 -1.108 1.00 91.81 303 HIS A CA 1
ATOM 2303 C C . HIS A 1 303 ? -6.979 11.962 -0.960 1.00 91.81 303 HIS A C 1
ATOM 2305 O O . HIS A 1 303 ? -7.061 12.571 0.113 1.00 91.81 303 HIS A O 1
ATOM 2311 N N . GLN A 1 304 ? -7.647 12.351 -2.049 1.00 88.94 304 GLN A N 1
ATOM 2312 C CA . GLN A 1 304 ? -8.811 13.233 -2.064 1.00 88.94 304 GLN A CA 1
ATOM 2313 C C . GLN A 1 304 ? -9.735 12.793 -3.206 1.00 88.94 304 GLN A C 1
ATOM 2315 O O . GLN A 1 304 ? -9.386 12.946 -4.373 1.00 88.94 304 GLN A O 1
ATOM 2320 N N . VAL A 1 305 ? -10.900 12.231 -2.879 1.00 85.62 305 VAL A N 1
ATOM 2321 C CA . VAL A 1 305 ? -11.825 11.655 -3.872 1.00 85.62 305 VAL A CA 1
ATOM 2322 C C . VAL A 1 305 ? -13.266 11.996 -3.505 1.00 85.62 305 VAL A C 1
ATOM 2324 O O . VAL A 1 305 ? -13.663 11.849 -2.351 1.00 85.62 305 VAL A O 1
ATOM 2327 N N . ALA A 1 306 ? -14.069 12.413 -4.482 1.00 81.31 306 ALA A N 1
ATOM 2328 C CA . ALA A 1 306 ? -15.496 12.690 -4.335 1.00 81.31 306 ALA A CA 1
ATOM 2329 C C . ALA A 1 306 ? -16.305 12.081 -5.488 1.00 81.31 306 ALA A C 1
ATOM 2331 O O . ALA A 1 306 ? -15.978 12.301 -6.651 1.00 81.31 306 ALA A O 1
ATOM 2332 N N . VAL A 1 307 ? -17.371 11.340 -5.174 1.00 72.12 307 VAL A N 1
ATOM 2333 C CA . VAL A 1 307 ? -18.257 10.713 -6.182 1.00 72.12 307 VAL A CA 1
ATOM 2334 C C . VAL A 1 307 ? -19.254 11.698 -6.786 1.00 72.12 307 VAL A C 1
ATOM 2336 O O . VAL A 1 307 ? -19.639 11.562 -7.941 1.00 72.12 307 VAL A O 1
ATOM 2339 N N . HIS A 1 308 ? -19.639 12.721 -6.025 1.00 65.44 308 HIS A N 1
ATOM 2340 C CA . HIS A 1 308 ? -20.546 13.778 -6.459 1.00 65.44 308 HIS A CA 1
ATOM 2341 C C . HIS A 1 308 ? -20.109 15.106 -5.823 1.00 65.44 308 HIS A C 1
ATOM 2343 O O . HIS A 1 308 ? -19.570 15.088 -4.710 1.00 65.44 308 HIS A O 1
ATOM 2349 N N . PRO A 1 309 ? -20.355 16.274 -6.448 1.00 59.19 309 PRO A N 1
ATOM 2350 C CA . PRO A 1 309 ? -20.259 17.561 -5.765 1.00 59.19 309 PRO A CA 1
ATOM 2351 C C . PRO A 1 309 ? -20.964 17.536 -4.396 1.00 59.19 309 PRO A C 1
ATOM 2353 O O . PRO A 1 309 ? -22.166 17.290 -4.307 1.00 59.19 309 PRO A O 1
ATOM 2356 N N . GLY A 1 310 ? -20.197 17.745 -3.323 1.00 61.47 310 GLY A N 1
ATOM 2357 C CA . GLY A 1 310 ? -20.668 17.680 -1.932 1.00 61.47 310 GLY A CA 1
ATOM 2358 C C . GLY A 1 310 ? -20.483 16.331 -1.216 1.00 61.47 310 GLY A C 1
ATOM 2359 O O . GLY A 1 310 ? -20.471 16.324 0.011 1.00 61.47 310 GLY A O 1
ATOM 2360 N N . ILE A 1 311 ? -20.260 15.218 -1.927 1.00 75.00 311 ILE A N 1
ATOM 2361 C CA . ILE A 1 311 ? -20.058 13.879 -1.339 1.00 75.00 311 ILE A CA 1
ATOM 2362 C C . ILE A 1 311 ? -18.615 13.421 -1.585 1.00 75.00 311 ILE A C 1
ATOM 2364 O O . ILE A 1 311 ? -18.287 12.819 -2.611 1.00 75.00 311 ILE A O 1
ATOM 2368 N N . SER A 1 312 ? -17.741 13.717 -0.619 1.00 76.31 312 SER A N 1
ATOM 2369 C CA . SER A 1 312 ? -16.355 13.232 -0.609 1.00 76.31 312 SER A CA 1
ATOM 2370 C C . SER A 1 312 ? -16.296 11.813 -0.047 1.00 76.31 312 SER A C 1
ATOM 2372 O O . SER A 1 312 ? -16.694 11.613 1.095 1.00 76.31 312 SER A O 1
ATOM 2374 N N . LEU A 1 313 ? -15.764 10.849 -0.804 1.00 78.50 313 LEU A N 1
ATOM 2375 C CA . LEU A 1 313 ? -15.416 9.535 -0.254 1.00 78.50 313 LEU A CA 1
ATOM 2376 C C . LEU A 1 313 ? -14.161 9.633 0.607 1.00 78.50 313 LEU A C 1
ATOM 2378 O O . LEU A 1 313 ? -14.155 9.169 1.738 1.00 78.50 313 LEU A O 1
ATOM 2382 N N . GLU A 1 314 ? -13.108 10.235 0.058 1.00 82.88 314 GLU A N 1
ATOM 2383 C CA . GLU A 1 314 ? -11.770 10.267 0.638 1.00 82.88 314 GLU A CA 1
ATOM 2384 C C . GLU A 1 314 ? -11.350 11.720 0.872 1.00 82.88 314 GLU A C 1
ATOM 2386 O O . GLU A 1 314 ? -11.496 12.567 -0.012 1.00 82.88 314 GLU A O 1
ATOM 2391 N N . VAL A 1 315 ? -10.859 12.020 2.075 1.00 84.75 315 VAL A N 1
ATOM 2392 C CA . VAL A 1 315 ? -10.665 13.391 2.586 1.00 84.75 315 VAL A CA 1
ATOM 2393 C C . VAL A 1 315 ? -9.343 13.606 3.326 1.00 84.75 315 VAL A C 1
ATOM 2395 O O . VAL A 1 315 ? -9.115 14.708 3.835 1.00 84.75 315 VAL A O 1
ATOM 2398 N N . VAL A 1 316 ? -8.456 12.603 3.377 1.00 89.06 316 VAL A N 1
ATOM 2399 C CA . VAL A 1 316 ? -7.146 12.682 4.055 1.00 89.06 316 VAL A CA 1
ATOM 2400 C C . VAL A 1 316 ? -6.381 13.962 3.698 1.00 89.06 316 VAL A C 1
ATOM 2402 O O . VAL A 1 316 ? -5.918 14.665 4.597 1.00 89.06 316 VAL A O 1
ATOM 2405 N N . HIS A 1 317 ? -6.284 14.331 2.416 1.00 91.06 317 HIS A N 1
ATOM 2406 C CA . HIS A 1 317 ? -5.522 15.519 2.014 1.00 91.06 317 HIS A CA 1
ATOM 2407 C C . HIS A 1 317 ? -6.171 16.847 2.458 1.00 91.06 317 HIS A C 1
ATOM 2409 O O . HIS A 1 317 ? -5.462 17.796 2.807 1.00 91.06 317 HIS A O 1
ATOM 2415 N N . ALA A 1 318 ? -7.506 16.941 2.488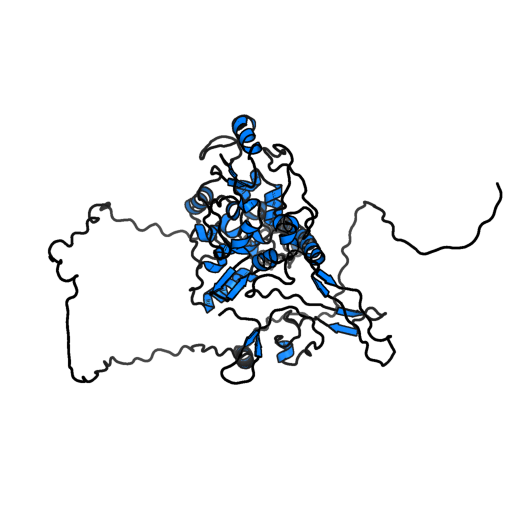 1.00 89.50 318 ALA A N 1
ATOM 2416 C CA . ALA A 1 318 ? -8.203 18.103 3.043 1.00 89.50 318 ALA A CA 1
ATOM 2417 C C . ALA A 1 318 ? -8.022 18.212 4.564 1.00 89.50 318 ALA A C 1
ATOM 2419 O O . ALA A 1 318 ? -7.709 19.303 5.039 1.00 89.50 318 ALA A O 1
ATOM 2420 N N . GLN A 1 319 ? -8.144 17.102 5.303 1.00 91.31 319 GLN A N 1
ATOM 2421 C CA . GLN A 1 319 ? -7.852 17.062 6.743 1.00 91.31 319 GLN A CA 1
ATOM 2422 C C . GLN A 1 319 ? -6.412 17.512 7.017 1.00 91.31 319 GLN A C 1
ATOM 2424 O O . GLN A 1 319 ? -6.185 18.408 7.832 1.00 91.31 319 GLN A O 1
ATOM 2429 N N . TYR A 1 320 ? -5.452 16.957 6.269 1.00 94.31 320 TYR A N 1
ATOM 2430 C CA . TYR A 1 320 ? -4.042 17.322 6.354 1.00 94.31 320 TYR A CA 1
ATOM 2431 C C . TYR A 1 320 ? -3.813 18.819 6.135 1.00 94.31 320 TYR A C 1
ATOM 2433 O O . TYR A 1 320 ? -3.175 19.464 6.959 1.00 94.31 320 TYR A O 1
ATOM 2441 N N . ARG A 1 321 ? -4.392 19.437 5.099 1.00 93.19 321 ARG A N 1
ATOM 2442 C CA . ARG A 1 321 ? -4.176 20.876 4.852 1.00 93.19 321 ARG A CA 1
ATOM 2443 C C . ARG A 1 321 ? -4.846 21.814 5.870 1.00 93.19 321 ARG A C 1
ATOM 2445 O O . ARG A 1 321 ? -4.607 23.019 5.807 1.00 93.19 321 ARG A O 1
ATOM 2452 N N . SER A 1 322 ? -5.610 21.288 6.829 1.00 94.19 322 SER A N 1
ATOM 2453 C CA . SER A 1 322 ? -6.099 22.013 8.014 1.00 94.19 322 SER A CA 1
ATOM 2454 C C . SER A 1 322 ? -5.348 21.668 9.314 1.00 94.19 322 SER A C 1
ATOM 2456 O O . SER A 1 322 ? -5.544 22.356 10.327 1.00 94.19 322 SER A O 1
ATOM 2458 N N . SER A 1 323 ? -4.488 20.645 9.305 1.00 95.69 323 SER A N 1
ATOM 2459 C CA . SER A 1 323 ? -3.851 20.066 10.493 1.00 95.69 323 SER A CA 1
ATOM 2460 C C . SER A 1 323 ? -2.673 20.896 11.036 1.00 95.69 323 SER A C 1
ATOM 2462 O O . SER A 1 323 ? -2.217 21.848 10.389 1.00 95.69 323 SER A O 1
ATOM 2464 N N . PRO A 1 324 ? -2.170 20.590 12.249 1.00 97.00 324 PRO A N 1
ATOM 2465 C CA . PRO A 1 324 ? -0.919 21.156 12.750 1.00 97.00 324 PRO A CA 1
ATOM 2466 C C . PRO A 1 324 ? 0.295 20.848 11.859 1.00 97.00 324 PRO A C 1
ATOM 2468 O O . PRO A 1 324 ? 1.094 21.751 11.626 1.00 97.00 324 PRO A O 1
ATOM 2471 N N . ALA A 1 325 ? 0.415 19.634 11.306 1.00 96.94 325 ALA A N 1
ATOM 2472 C CA . ALA A 1 325 ? 1.556 19.237 10.474 1.00 96.94 325 ALA A CA 1
ATOM 2473 C C . ALA A 1 325 ? 1.736 20.157 9.256 1.00 96.94 325 ALA A C 1
ATOM 2475 O O . ALA A 1 325 ? 2.817 20.718 9.066 1.00 96.94 325 ALA A O 1
ATOM 2476 N N . ALA A 1 326 ? 0.661 20.415 8.501 1.00 96.75 326 ALA A N 1
ATOM 2477 C CA . ALA A 1 326 ? 0.709 21.310 7.343 1.00 96.75 326 ALA A CA 1
ATOM 2478 C C . ALA A 1 326 ? 1.074 22.760 7.716 1.00 96.75 326 ALA A C 1
ATOM 2480 O O . ALA A 1 326 ? 1.745 23.443 6.943 1.00 96.75 326 ALA A O 1
ATOM 2481 N N . LYS A 1 327 ? 0.676 23.236 8.906 1.00 97.25 327 LYS A N 1
ATOM 2482 C CA . LYS A 1 327 ? 1.045 24.572 9.422 1.00 97.25 327 LYS A CA 1
ATOM 2483 C C . LYS A 1 327 ? 2.521 24.651 9.817 1.00 97.25 327 LYS A C 1
ATOM 2485 O O . LYS A 1 327 ? 3.121 25.713 9.699 1.00 97.25 327 LYS A O 1
ATOM 2490 N N . CYS A 1 328 ? 3.104 23.533 10.245 1.00 97.00 328 CYS A N 1
ATOM 2491 C CA . CYS A 1 328 ? 4.533 23.385 10.522 1.00 97.00 328 CYS A CA 1
ATOM 2492 C C . CYS A 1 328 ? 5.373 23.048 9.274 1.00 97.00 328 CYS A C 1
ATOM 2494 O O . CYS A 1 328 ? 6.586 22.901 9.394 1.00 97.00 328 CYS A O 1
ATOM 2496 N N . GLY A 1 329 ? 4.761 22.915 8.090 1.00 96.31 329 GLY A N 1
ATOM 2497 C CA . GLY A 1 329 ? 5.451 22.544 6.848 1.00 96.31 329 GLY A CA 1
ATOM 2498 C C . GLY A 1 329 ? 5.840 21.063 6.740 1.00 96.31 329 GLY A C 1
ATOM 2499 O O . GLY A 1 329 ? 6.558 20.702 5.812 1.00 96.31 329 GLY A O 1
ATOM 2500 N N . ILE A 1 330 ? 5.366 20.216 7.658 1.00 97.56 330 ILE A N 1
ATOM 2501 C CA . ILE A 1 330 ? 5.591 18.766 7.655 1.00 97.56 330 ILE A CA 1
ATOM 2502 C C . ILE A 1 330 ? 4.714 18.149 6.563 1.00 97.56 330 ILE A C 1
ATOM 2504 O O . ILE A 1 330 ? 3.490 18.253 6.628 1.00 97.56 330 ILE A O 1
ATOM 2508 N N . SER A 1 331 ? 5.328 17.519 5.564 1.00 96.88 331 SER A N 1
ATOM 2509 C CA . SER A 1 331 ? 4.649 16.912 4.416 1.00 96.88 331 SER A CA 1
ATOM 2510 C C . SER A 1 331 ? 4.143 15.494 4.700 1.00 96.88 331 SER A C 1
ATOM 2512 O O . SER A 1 331 ? 4.530 14.850 5.676 1.00 96.88 331 SER A O 1
ATOM 2514 N N . CYS A 1 332 ? 3.312 14.958 3.801 1.00 96.56 332 CYS A N 1
ATOM 2515 C CA . CYS A 1 332 ? 2.895 13.555 3.865 1.00 96.56 332 CYS A CA 1
ATOM 2516 C C . CYS A 1 332 ? 4.104 12.608 3.762 1.00 96.56 332 CYS A C 1
ATOM 2518 O O . CYS A 1 332 ? 4.156 11.599 4.461 1.00 96.56 332 CYS A O 1
ATOM 2520 N N . GLN A 1 333 ? 5.101 12.951 2.944 1.00 97.38 333 GLN A N 1
ATOM 2521 C CA . GLN A 1 333 ? 6.336 12.183 2.811 1.00 97.38 333 GLN A CA 1
ATOM 2522 C C . GLN A 1 333 ? 7.110 12.088 4.134 1.00 97.38 333 GLN A C 1
ATOM 2524 O O . GLN A 1 333 ? 7.701 11.047 4.400 1.00 97.38 333 GLN A O 1
ATOM 2529 N N . ASP A 1 334 ? 7.078 13.116 4.987 1.00 97.50 334 ASP A N 1
ATOM 2530 C CA . ASP A 1 334 ? 7.865 13.124 6.227 1.00 97.50 334 ASP A CA 1
ATOM 2531 C C . ASP A 1 334 ? 7.345 12.111 7.260 1.00 97.50 334 ASP A C 1
ATOM 2533 O O . ASP A 1 334 ? 8.153 11.481 7.932 1.00 97.50 334 ASP A O 1
ATOM 2537 N N . CYS A 1 335 ? 6.028 11.879 7.337 1.00 96.75 335 CYS A N 1
ATOM 2538 C CA . CYS A 1 335 ? 5.445 10.855 8.220 1.00 96.75 335 CYS A CA 1
ATOM 2539 C C . CYS A 1 335 ? 5.257 9.481 7.552 1.00 96.75 335 CYS A C 1
ATOM 2541 O O . CYS A 1 335 ? 5.339 8.461 8.235 1.00 96.75 335 CYS A O 1
ATOM 2543 N N . HIS A 1 336 ? 4.986 9.427 6.241 1.00 97.44 336 HIS A N 1
ATOM 2544 C CA . HIS A 1 336 ? 4.654 8.175 5.536 1.00 97.44 336 HIS A CA 1
ATOM 2545 C C . HIS A 1 336 ? 5.814 7.579 4.721 1.00 97.44 336 HIS A C 1
ATOM 2547 O O . HIS A 1 336 ? 5.741 6.418 4.331 1.00 97.44 336 HIS A O 1
ATOM 2553 N N . MET A 1 337 ? 6.885 8.338 4.477 1.00 97.88 337 MET A N 1
ATOM 2554 C CA . MET A 1 337 ? 8.113 7.882 3.803 1.00 97.88 337 MET A CA 1
ATOM 2555 C C . MET A 1 337 ? 9.386 8.228 4.605 1.00 97.88 337 MET A C 1
ATOM 2557 O O . MET A 1 337 ? 10.495 8.088 4.086 1.00 97.88 337 MET A O 1
ATOM 2561 N N . GLY A 1 338 ? 9.237 8.696 5.849 1.00 97.00 338 GLY A N 1
ATOM 2562 C CA . GLY A 1 338 ? 10.333 8.961 6.784 1.00 97.00 338 GLY A CA 1
ATOM 2563 C C . GLY A 1 338 ? 11.003 7.689 7.314 1.00 97.00 338 GLY A C 1
ATOM 2564 O O . GLY A 1 338 ? 10.601 6.570 6.992 1.00 97.00 338 GLY A O 1
ATOM 2565 N N . ALA A 1 339 ? 12.017 7.857 8.163 1.00 96.50 339 ALA A N 1
ATOM 2566 C CA . ALA A 1 339 ? 12.722 6.748 8.816 1.00 96.50 339 ALA A CA 1
ATOM 2567 C C . ALA A 1 339 ? 11.877 6.030 9.885 1.00 96.50 339 ALA A C 1
ATOM 2569 O O . ALA A 1 339 ? 12.106 4.854 10.155 1.00 96.50 339 ALA A O 1
ATOM 2570 N N . VAL A 1 340 ? 10.914 6.726 10.499 1.00 96.69 340 VAL A N 1
ATOM 2571 C CA . VAL A 1 340 ? 10.123 6.215 11.627 1.00 96.69 340 VAL A CA 1
ATOM 2572 C C . VAL A 1 340 ? 8.648 6.091 11.221 1.00 96.69 340 VAL A C 1
ATOM 2574 O O . VAL A 1 340 ? 8.068 7.086 10.778 1.00 96.69 340 VAL A O 1
ATOM 2577 N N . PRO A 1 341 ? 8.013 4.910 11.372 1.00 96.12 341 PRO A N 1
ATOM 2578 C CA . PRO A 1 341 ? 6.624 4.701 10.971 1.00 96.12 341 PRO A CA 1
ATOM 2579 C C . PRO A 1 341 ? 5.650 5.722 11.572 1.00 96.12 341 PRO A C 1
ATOM 2581 O O . PRO A 1 341 ? 5.509 5.829 12.788 1.00 96.12 341 PRO A O 1
ATOM 2584 N N . GLY A 1 342 ? 4.975 6.482 10.705 1.00 94.94 342 GLY A N 1
ATOM 2585 C CA . GLY A 1 342 ? 3.958 7.467 11.082 1.00 94.94 342 GLY A CA 1
ATOM 2586 C C . GLY A 1 342 ? 4.481 8.801 11.626 1.00 94.94 342 GLY A C 1
ATOM 2587 O O . GLY A 1 342 ? 3.662 9.652 11.974 1.00 94.94 342 GLY A O 1
ATOM 2588 N N . LYS A 1 343 ? 5.802 9.027 11.693 1.00 95.38 343 LYS A N 1
ATOM 2589 C CA . LYS A 1 343 ? 6.380 10.213 12.344 1.00 95.38 343 LYS A CA 1
ATOM 2590 C C . LYS A 1 343 ? 7.409 10.953 11.494 1.00 95.38 343 LYS A C 1
ATOM 2592 O O . LYS A 1 343 ? 8.303 10.347 10.916 1.00 95.38 343 LYS A O 1
ATOM 2597 N N . ALA A 1 344 ? 7.371 12.283 11.564 1.00 96.56 344 ALA A N 1
ATOM 2598 C CA . ALA A 1 344 ? 8.335 13.191 10.937 1.00 96.56 344 ALA A CA 1
ATOM 2599 C C . ALA A 1 344 ? 9.701 13.260 11.664 1.00 96.56 344 ALA A C 1
ATOM 2601 O O . ALA A 1 344 ? 10.274 14.335 11.832 1.00 96.56 344 ALA A O 1
ATOM 2602 N N . GLU A 1 345 ? 10.241 12.117 12.092 1.00 96.38 345 GLU A N 1
ATOM 2603 C CA . GLU A 1 345 ? 11.538 11.993 12.784 1.00 96.38 345 GLU A CA 1
ATOM 2604 C C . GLU A 1 345 ? 12.716 11.847 11.785 1.00 96.38 345 GLU A C 1
ATOM 2606 O O . GLU A 1 345 ? 13.737 11.225 12.070 1.00 96.38 345 GLU A O 1
ATOM 2611 N N . GLY A 1 346 ? 12.592 12.454 10.598 1.00 96.56 346 GLY A N 1
ATOM 2612 C CA . GLY A 1 346 ? 13.628 12.489 9.562 1.00 96.56 346 GLY A CA 1
ATOM 2613 C C . GLY A 1 346 ? 13.617 11.293 8.603 1.00 96.56 346 GLY A C 1
ATOM 2614 O O . GLY A 1 346 ? 12.595 10.642 8.395 1.00 96.56 346 GLY A O 1
ATOM 2615 N N . TYR A 1 347 ? 14.764 11.038 7.972 1.00 97.69 347 TYR A N 1
ATOM 2616 C CA . TYR A 1 347 ? 14.953 10.036 6.918 1.00 97.69 347 TYR A CA 1
ATOM 2617 C C . TYR A 1 347 ? 16.310 9.347 7.079 1.00 97.69 347 TYR A C 1
ATOM 2619 O O . TYR A 1 347 ? 17.262 9.960 7.562 1.00 97.69 347 TYR A O 1
ATOM 2627 N N . GLU A 1 348 ? 16.415 8.099 6.622 1.00 96.81 348 GLU A N 1
ATOM 2628 C CA . GLU A 1 348 ? 17.712 7.445 6.430 1.00 96.81 348 GLU A CA 1
ATOM 2629 C C . GLU A 1 348 ? 18.464 8.072 5.240 1.00 96.81 348 GLU A C 1
ATOM 2631 O O . GLU A 1 348 ? 17.888 8.812 4.437 1.00 96.81 348 GLU A O 1
ATOM 2636 N N . GLU A 1 349 ? 19.731 7.701 5.050 1.00 96.06 349 GLU A N 1
ATOM 2637 C CA . GLU A 1 349 ? 20.421 7.880 3.770 1.00 96.06 349 GLU A CA 1
ATOM 2638 C C . GLU A 1 349 ? 20.754 6.529 3.134 1.00 96.06 349 GLU A C 1
ATOM 2640 O O . GLU A 1 349 ? 21.130 5.578 3.817 1.00 96.06 349 GLU A O 1
ATOM 2645 N N . CYS A 1 350 ? 20.630 6.434 1.809 1.00 94.19 350 CYS A N 1
ATOM 2646 C CA . CYS A 1 350 ? 21.009 5.240 1.059 1.00 94.19 350 CYS A CA 1
ATOM 2647 C C . CYS A 1 350 ? 21.617 5.589 -0.305 1.00 94.19 350 CYS A C 1
ATOM 2649 O O . CYS A 1 350 ? 21.464 6.701 -0.821 1.00 94.19 350 CYS A O 1
ATOM 2651 N N . HIS A 1 351 ? 22.280 4.610 -0.920 1.00 94.38 351 HIS A N 1
ATOM 2652 C CA . HIS A 1 351 ? 22.555 4.654 -2.351 1.00 94.38 351 HIS A CA 1
ATOM 2653 C C . HIS A 1 351 ? 21.258 4.382 -3.114 1.00 94.38 351 HIS A C 1
ATOM 2655 O O . HIS A 1 351 ? 20.652 3.323 -2.967 1.00 94.38 351 HIS A O 1
ATOM 2661 N N . VAL A 1 352 ? 20.845 5.332 -3.956 1.00 90.56 352 VAL A N 1
ATOM 2662 C CA . VAL A 1 352 ? 19.565 5.255 -4.686 1.00 90.56 352 VAL A CA 1
ATOM 2663 C C . VAL A 1 352 ? 19.509 4.057 -5.643 1.00 90.56 352 VAL A C 1
ATOM 2665 O O . VAL A 1 352 ? 18.422 3.555 -5.929 1.00 90.56 352 VAL A O 1
ATOM 2668 N N . ALA A 1 353 ? 20.660 3.598 -6.143 1.00 94.38 353 ALA A N 1
ATOM 2669 C CA . ALA A 1 353 ? 20.758 2.490 -7.084 1.00 94.38 353 ALA A CA 1
ATOM 2670 C C . ALA A 1 353 ? 21.952 1.568 -6.800 1.00 94.38 353 ALA A C 1
ATOM 2672 O O . ALA A 1 353 ? 22.956 1.989 -6.224 1.00 94.38 353 ALA A O 1
ATOM 2673 N N . GLU A 1 354 ? 21.861 0.339 -7.300 1.00 95.19 354 GLU A N 1
ATOM 2674 C CA . GLU A 1 354 ? 22.953 -0.620 -7.430 1.00 95.19 354 GLU A CA 1
ATOM 2675 C C . GLU A 1 354 ? 23.202 -0.949 -8.906 1.00 95.19 354 GLU A C 1
ATOM 2677 O O . GLU A 1 354 ? 22.261 -1.200 -9.658 1.00 95.19 354 GLU A O 1
ATOM 2682 N N . LEU A 1 355 ? 24.471 -1.009 -9.317 1.00 93.31 355 LEU A N 1
ATOM 2683 C CA . LEU A 1 355 ? 24.875 -1.486 -10.643 1.00 93.31 355 LEU A CA 1
ATOM 2684 C C . LEU A 1 355 ? 25.748 -2.734 -10.487 1.00 93.31 355 LEU A C 1
ATOM 2686 O O . LEU A 1 355 ? 26.738 -2.718 -9.757 1.00 93.31 355 LEU A O 1
ATOM 2690 N N . SER A 1 356 ? 25.392 -3.828 -11.172 1.00 86.88 356 SER A N 1
ATOM 2691 C CA . SER A 1 356 ? 26.070 -5.133 -11.028 1.00 86.88 356 SER A CA 1
ATOM 2692 C C . SER A 1 356 ? 26.183 -5.629 -9.567 1.00 86.88 356 SER A C 1
ATOM 2694 O O . SER A 1 356 ? 27.208 -6.198 -9.186 1.00 86.88 356 SER A O 1
ATOM 2696 N N . GLY A 1 357 ? 25.150 -5.396 -8.743 1.00 88.56 357 GLY A N 1
ATOM 2697 C CA . GLY A 1 357 ? 25.115 -5.806 -7.329 1.00 88.56 357 GLY A CA 1
ATOM 2698 C C . GLY A 1 357 ? 26.083 -5.035 -6.423 1.00 88.56 357 GLY A C 1
ATOM 2699 O O . GLY A 1 357 ? 26.628 -5.598 -5.474 1.00 88.56 357 GLY A O 1
ATOM 2700 N N . LYS A 1 358 ? 26.375 -3.772 -6.761 1.00 92.81 358 LYS A N 1
ATOM 2701 C CA . LYS A 1 358 ? 27.191 -2.859 -5.951 1.00 92.81 358 LYS A CA 1
ATOM 2702 C C . LYS A 1 358 ? 26.513 -1.491 -5.850 1.00 92.81 358 LYS A C 1
ATOM 2704 O O . LYS A 1 358 ? 26.064 -0.995 -6.886 1.00 92.81 358 LYS A O 1
ATOM 2709 N N . PRO A 1 359 ? 26.484 -0.851 -4.665 1.00 95.75 359 PRO A N 1
ATOM 2710 C CA . PRO A 1 359 ? 25.930 0.492 -4.501 1.00 95.75 359 PRO A CA 1
ATOM 2711 C C . PRO A 1 359 ? 26.571 1.515 -5.449 1.00 95.75 359 PRO A C 1
ATOM 2713 O O . PRO A 1 359 ? 27.789 1.514 -5.641 1.00 95.75 359 PRO A O 1
ATOM 2716 N N . TYR A 1 360 ? 25.751 2.385 -6.042 1.00 94.56 360 TYR A N 1
ATOM 2717 C CA . TYR A 1 360 ? 26.169 3.381 -7.030 1.00 94.56 360 TYR A CA 1
ATOM 2718 C C . TYR A 1 360 ? 25.874 4.818 -6.578 1.00 94.56 360 TYR A C 1
ATOM 2720 O O . TYR A 1 360 ? 24.973 5.079 -5.777 1.00 94.56 360 TYR A O 1
ATOM 2728 N N . GLY A 1 361 ? 26.636 5.773 -7.115 1.00 91.81 361 GLY A N 1
ATOM 2729 C CA . GLY A 1 361 ? 26.528 7.189 -6.769 1.00 91.81 361 GLY A CA 1
ATOM 2730 C C . GLY A 1 361 ? 26.894 7.480 -5.309 1.00 91.81 361 GLY A C 1
ATOM 2731 O O . GLY A 1 361 ? 27.555 6.684 -4.648 1.00 91.81 361 GLY A O 1
ATOM 2732 N N . GLN A 1 362 ? 26.463 8.638 -4.813 1.00 92.25 362 GLN A N 1
ATOM 2733 C CA . GLN A 1 362 ? 26.617 9.029 -3.407 1.00 92.25 362 GLN A CA 1
ATOM 2734 C C . GLN A 1 362 ? 25.343 8.708 -2.610 1.00 92.25 362 GLN A C 1
ATOM 2736 O O . GLN A 1 362 ? 24.256 8.807 -3.197 1.00 92.25 362 GLN A O 1
ATOM 2741 N N . PRO A 1 363 ? 25.450 8.404 -1.301 1.00 93.69 363 PRO A N 1
ATOM 2742 C CA . PRO A 1 363 ? 24.307 8.373 -0.396 1.00 93.69 363 PRO A CA 1
ATOM 2743 C C . PRO A 1 363 ? 23.514 9.683 -0.430 1.00 93.69 363 PRO A C 1
ATOM 2745 O O . PRO A 1 363 ? 24.088 10.759 -0.624 1.00 93.69 363 PRO A O 1
ATOM 2748 N N . LYS A 1 364 ? 22.190 9.583 -0.290 1.00 91.56 364 LYS A N 1
ATOM 2749 C CA . LYS A 1 364 ? 21.247 10.709 -0.173 1.00 91.56 364 LYS A CA 1
ATOM 2750 C C . LYS A 1 364 ? 20.043 10.285 0.665 1.00 91.56 364 LYS A C 1
ATOM 2752 O O . LYS A 1 364 ? 19.810 9.083 0.795 1.00 91.56 364 LYS A O 1
ATOM 2757 N N . LYS A 1 365 ? 19.233 11.261 1.111 1.00 93.62 365 LYS A N 1
ATOM 2758 C CA . LYS A 1 365 ? 17.866 11.076 1.647 1.00 93.62 365 LYS A CA 1
ATOM 2759 C C . LYS A 1 365 ? 17.163 9.881 0.992 1.00 93.62 365 LYS A C 1
ATOM 2761 O O . LYS A 1 365 ? 16.741 9.953 -0.165 1.00 93.62 365 LYS A O 1
ATOM 2766 N N . HIS A 1 366 ? 16.999 8.823 1.770 1.00 95.19 366 HIS A N 1
ATOM 2767 C CA . HIS A 1 366 ? 16.184 7.668 1.444 1.00 95.19 366 HIS A CA 1
ATOM 2768 C C . HIS A 1 366 ? 14.741 7.971 1.830 1.00 95.19 366 HIS A C 1
ATOM 2770 O O . HIS A 1 366 ? 14.474 8.301 2.980 1.00 95.19 366 HIS A O 1
ATOM 2776 N N . SER A 1 367 ? 13.812 7.889 0.882 1.00 95.94 367 SER A N 1
ATOM 2777 C CA . SER A 1 367 ? 12.378 8.011 1.179 1.00 95.94 367 SER A CA 1
ATOM 2778 C C . SER A 1 367 ? 11.799 6.605 1.150 1.00 95.94 367 SER A C 1
ATOM 2780 O O . SER A 1 367 ? 11.837 5.972 0.098 1.00 95.94 367 SER A O 1
ATOM 2782 N N . ASN A 1 368 ? 11.323 6.096 2.283 1.00 97.50 368 ASN A N 1
ATOM 2783 C CA . ASN A 1 368 ? 10.912 4.703 2.414 1.00 97.50 368 ASN A CA 1
ATOM 2784 C C . ASN A 1 368 ? 9.646 4.421 1.582 1.00 97.50 368 ASN A C 1
ATOM 2786 O O . ASN A 1 368 ? 8.638 5.118 1.712 1.00 97.50 368 ASN A O 1
ATOM 2790 N N . HIS A 1 369 ? 9.698 3.407 0.717 1.00 97.69 369 HIS A N 1
ATOM 2791 C CA . HIS A 1 369 ? 8.613 3.052 -0.204 1.00 97.69 369 HIS A CA 1
ATOM 2792 C C . HIS A 1 369 ? 7.631 2.007 0.356 1.00 97.69 369 HIS A C 1
ATOM 2794 O O . HIS A 1 369 ? 6.774 1.515 -0.371 1.00 97.69 369 HIS A O 1
ATOM 2800 N N . THR A 1 370 ? 7.683 1.703 1.656 1.00 97.06 370 THR A N 1
ATOM 2801 C CA . THR A 1 370 ? 6.665 0.880 2.335 1.00 97.06 370 THR A CA 1
ATOM 2802 C C . THR A 1 370 ? 5.351 1.651 2.517 1.00 97.06 370 THR A C 1
ATOM 2804 O O . THR A 1 370 ? 4.297 1.034 2.672 1.00 97.06 370 THR A O 1
ATOM 2807 N N . PHE A 1 371 ? 5.412 2.992 2.455 1.00 97.06 371 PHE A N 1
ATOM 2808 C CA . PHE A 1 371 ? 4.307 3.938 2.655 1.00 97.06 371 PHE A CA 1
ATOM 2809 C C . PHE A 1 371 ? 3.570 3.680 3.980 1.00 97.06 371 PHE A C 1
ATOM 2811 O O . PHE A 1 371 ? 2.526 3.026 4.016 1.00 97.06 371 PHE A O 1
ATOM 2818 N N . TRP A 1 372 ? 4.158 4.157 5.084 1.00 96.12 372 TRP A N 1
ATOM 2819 C CA . TRP A 1 372 ? 3.755 3.808 6.449 1.00 96.12 372 TRP A CA 1
ATOM 2820 C C . TRP A 1 372 ? 2.255 4.004 6.683 1.00 96.12 372 TRP A C 1
ATOM 2822 O O . TRP A 1 372 ? 1.710 5.095 6.508 1.00 96.12 372 TRP A O 1
ATOM 2832 N N . GLY A 1 373 ? 1.588 2.928 7.092 1.00 92.38 373 GLY A N 1
ATOM 2833 C CA . GLY A 1 373 ? 0.145 2.875 7.280 1.00 92.38 373 GLY A CA 1
ATOM 2834 C C . GLY A 1 373 ? -0.280 1.552 7.925 1.00 92.38 373 GLY A C 1
ATOM 2835 O O . GLY A 1 373 ? 0.392 0.534 7.714 1.00 92.38 373 GLY A O 1
ATOM 2836 N N . PRO A 1 374 ? -1.399 1.538 8.676 1.00 89.94 374 PRO A N 1
ATOM 2837 C CA . PRO A 1 374 ? -1.823 0.398 9.498 1.00 89.94 374 PRO A CA 1
ATOM 2838 C C . PRO A 1 374 ? -2.327 -0.819 8.697 1.00 89.94 374 PRO A C 1
ATOM 2840 O O . PRO A 1 374 ? -2.541 -1.886 9.267 1.00 89.94 374 PRO A O 1
ATOM 2843 N N . GLY A 1 375 ? -2.509 -0.692 7.378 1.00 87.88 375 GLY A N 1
ATOM 2844 C CA . GLY A 1 375 ? -2.996 -1.774 6.517 1.00 87.88 375 GLY A CA 1
ATOM 2845 C C . GLY A 1 375 ? -2.054 -2.984 6.440 1.00 87.88 375 GLY A C 1
ATOM 2846 O O . GLY A 1 375 ? -0.828 -2.847 6.482 1.00 87.88 375 GLY A O 1
ATOM 2847 N N . TYR A 1 376 ? -2.641 -4.171 6.297 1.00 89.88 376 TYR A N 1
ATOM 2848 C CA . TYR A 1 376 ? -1.960 -5.451 6.089 1.00 89.88 376 TYR A CA 1
ATOM 2849 C C . TYR A 1 376 ? -2.715 -6.289 5.040 1.00 89.88 376 TYR A C 1
ATOM 2851 O O . TYR A 1 376 ? -3.855 -5.978 4.690 1.00 89.88 376 TYR A O 1
ATOM 2859 N N . SER A 1 377 ? -2.067 -7.325 4.500 1.00 94.69 377 SER A N 1
ATOM 2860 C CA . SER A 1 377 ? -2.664 -8.194 3.475 1.00 94.69 377 SER A CA 1
ATOM 2861 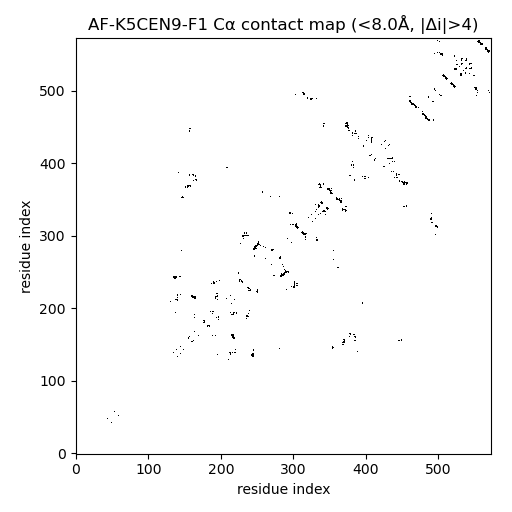C C . SER A 1 377 ? -3.617 -9.229 4.073 1.00 94.69 377 SER A C 1
ATOM 2863 O O . SER A 1 377 ? -3.335 -9.799 5.125 1.00 94.69 377 SER A O 1
ATOM 2865 N N . ILE A 1 378 ? -4.692 -9.531 3.341 1.00 93.69 378 ILE A N 1
ATOM 2866 C CA . ILE A 1 378 ? -5.515 -10.741 3.510 1.00 93.69 378 ILE A CA 1
ATOM 2867 C C . ILE A 1 378 ? -5.553 -11.601 2.231 1.00 93.69 378 ILE A C 1
ATOM 2869 O O . ILE A 1 378 ? -6.326 -12.553 2.145 1.00 93.69 378 ILE A O 1
ATOM 2873 N N . ALA A 1 379 ? -4.745 -11.267 1.216 1.00 96.19 379 ALA A N 1
ATOM 2874 C CA . ALA A 1 379 ? -4.541 -12.138 0.061 1.00 96.19 379 ALA A CA 1
ATOM 2875 C C . ALA A 1 379 ? -3.750 -13.392 0.461 1.00 96.19 379 ALA A C 1
ATOM 2877 O O . ALA A 1 379 ? -2.921 -13.344 1.369 1.00 96.19 379 ALA A O 1
ATOM 2878 N N . HIS A 1 380 ? -3.970 -14.494 -0.262 1.00 97.38 380 HIS A N 1
ATOM 2879 C CA . HIS A 1 380 ? -3.157 -15.703 -0.127 1.00 97.38 380 HIS A CA 1
ATOM 2880 C C . HIS A 1 380 ? -1.658 -15.367 -0.323 1.00 97.38 380 HIS A C 1
ATOM 2882 O O . HIS A 1 380 ? -1.337 -14.669 -1.292 1.00 97.38 380 HIS A O 1
ATOM 2888 N N . PRO A 1 381 ? -0.735 -15.854 0.534 1.00 97.31 381 PRO A N 1
ATOM 2889 C CA . PRO A 1 381 ? 0.683 -15.476 0.497 1.00 97.31 381 PRO A CA 1
ATOM 2890 C C . PRO A 1 381 ? 1.405 -15.746 -0.833 1.00 97.31 381 PRO A C 1
ATOM 2892 O O . PRO A 1 381 ? 2.398 -15.085 -1.123 1.00 97.31 381 PRO A O 1
ATOM 2895 N N . GLY A 1 382 ? 0.906 -16.642 -1.691 1.00 96.38 382 GLY A N 1
ATOM 2896 C CA . GLY A 1 382 ? 1.431 -16.835 -3.055 1.00 96.38 382 GLY A CA 1
ATOM 2897 C C . GLY A 1 382 ? 1.083 -15.713 -4.050 1.00 96.38 382 GLY A C 1
ATOM 2898 O O . GLY A 1 382 ? 1.656 -15.650 -5.134 1.00 96.38 382 GLY A O 1
ATOM 2899 N N . ILE A 1 383 ? 0.145 -14.824 -3.703 1.00 96.62 383 ILE A N 1
ATOM 2900 C CA . ILE A 1 383 ? -0.299 -13.686 -4.529 1.00 96.62 383 ILE A CA 1
ATOM 2901 C C . ILE A 1 383 ? 0.382 -12.381 -4.111 1.00 96.62 383 ILE A C 1
ATOM 2903 O O . ILE A 1 383 ? 0.665 -11.538 -4.963 1.00 96.62 383 ILE A O 1
ATOM 2907 N N . PHE A 1 384 ? 0.621 -12.197 -2.811 1.00 97.69 384 PHE A N 1
ATOM 2908 C CA . PHE A 1 384 ? 1.181 -10.972 -2.247 1.00 97.69 384 PHE A CA 1
ATOM 2909 C C . PHE A 1 384 ? 1.961 -11.275 -0.951 1.00 97.69 384 PHE A C 1
ATOM 2911 O O . PHE A 1 384 ? 1.464 -12.080 -0.160 1.00 97.69 384 PHE A O 1
ATOM 2918 N N . PRO A 1 385 ? 3.114 -10.630 -0.665 1.00 97.62 385 PRO A N 1
ATOM 2919 C CA . PRO A 1 385 ? 3.793 -9.563 -1.416 1.00 97.62 385 PRO A CA 1
ATOM 2920 C C . PRO A 1 385 ? 4.285 -9.967 -2.808 1.00 97.62 385 PRO A C 1
ATOM 2922 O O . PRO A 1 385 ? 4.444 -11.150 -3.119 1.00 97.62 385 PRO A O 1
ATOM 2925 N N . HIS A 1 386 ? 4.542 -8.962 -3.650 1.00 96.44 386 HIS A N 1
ATOM 2926 C CA . HIS A 1 386 ? 5.081 -9.176 -4.996 1.00 96.44 386 HIS A CA 1
ATOM 2927 C C . HIS A 1 386 ? 6.502 -9.731 -4.910 1.00 96.44 386 HIS A C 1
ATOM 2929 O O . HIS A 1 386 ? 7.436 -9.037 -4.515 1.00 96.44 386 HIS A O 1
ATOM 2935 N N . ASN A 1 387 ? 6.666 -11.000 -5.279 1.00 95.88 387 ASN A N 1
ATOM 2936 C CA . ASN A 1 387 ? 7.926 -11.719 -5.145 1.00 95.88 387 ASN A CA 1
ATOM 2937 C C . ASN A 1 387 ? 8.429 -12.181 -6.527 1.00 95.88 387 ASN A C 1
ATOM 2939 O O . ASN A 1 387 ? 7.777 -13.021 -7.153 1.00 95.88 387 ASN A O 1
ATOM 2943 N N . PRO A 1 388 ? 9.606 -11.722 -7.000 1.00 93.38 388 PRO A N 1
ATOM 2944 C CA . PRO A 1 388 ? 10.183 -12.144 -8.281 1.00 93.38 388 PRO A CA 1
ATOM 2945 C C . PRO A 1 388 ? 10.362 -13.664 -8.440 1.00 93.38 388 PRO A C 1
ATOM 2947 O O . PRO A 1 388 ? 10.395 -14.158 -9.565 1.00 93.38 388 PRO A O 1
ATOM 2950 N N . LYS A 1 389 ? 10.469 -14.417 -7.333 1.00 93.44 389 LYS A N 1
ATOM 2951 C CA . LYS A 1 389 ? 10.563 -15.888 -7.339 1.00 93.44 389 LYS A CA 1
ATOM 2952 C C . LYS A 1 389 ? 9.210 -16.578 -7.531 1.00 93.44 389 LYS A C 1
ATOM 2954 O O . LYS A 1 389 ? 9.182 -17.709 -7.999 1.00 93.44 389 LYS A O 1
ATOM 2959 N N . ALA A 1 390 ? 8.093 -15.911 -7.226 1.00 92.31 390 ALA A N 1
ATOM 2960 C CA . ALA A 1 390 ? 6.752 -16.486 -7.365 1.00 92.31 390 ALA A CA 1
ATOM 2961 C C . ALA A 1 390 ? 6.331 -16.712 -8.832 1.00 92.31 390 ALA A C 1
ATOM 2963 O O . ALA A 1 390 ? 5.367 -17.427 -9.091 1.00 92.31 390 ALA A O 1
ATOM 2964 N N . LYS A 1 391 ? 7.078 -16.151 -9.794 1.00 88.38 391 LYS A N 1
ATOM 2965 C CA . LYS A 1 391 ? 6.847 -16.257 -11.246 1.00 88.38 391 LYS A CA 1
ATOM 2966 C C . LYS A 1 391 ? 6.807 -17.673 -11.817 1.00 88.38 391 LYS A C 1
ATOM 2968 O O . LYS A 1 391 ? 6.252 -17.838 -12.899 1.00 88.38 391 LYS A O 1
ATOM 2973 N N . SER A 1 392 ? 7.391 -18.663 -11.139 1.00 88.25 392 SER A N 1
ATOM 2974 C CA . SER A 1 392 ? 7.372 -20.064 -11.589 1.00 88.25 392 SER A CA 1
ATOM 2975 C C . SER A 1 392 ? 5.952 -20.620 -11.739 1.00 88.25 392 SER A C 1
ATOM 2977 O O . SER A 1 392 ? 5.737 -21.535 -12.529 1.00 88.25 392 SER A O 1
ATOM 2979 N N . PHE A 1 393 ? 4.984 -20.045 -11.018 1.00 93.56 393 PHE A N 1
ATOM 2980 C CA . PHE A 1 393 ? 3.586 -20.460 -11.033 1.00 93.56 393 PHE A CA 1
ATOM 2981 C C . PHE A 1 393 ? 2.665 -19.261 -11.293 1.00 93.56 393 PHE A C 1
ATOM 2983 O O . PHE A 1 393 ? 2.928 -18.129 -10.882 1.00 93.56 393 PHE A O 1
ATOM 2990 N N . THR A 1 394 ? 1.561 -19.499 -11.997 1.00 94.81 394 THR A N 1
ATOM 2991 C CA . THR A 1 394 ? 0.553 -18.464 -12.273 1.00 94.81 394 THR A CA 1
ATOM 2992 C C . THR A 1 394 ? -0.207 -18.067 -10.999 1.00 94.81 394 THR A C 1
ATOM 2994 O O . THR A 1 394 ? -0.338 -18.884 -10.084 1.00 94.81 394 THR A O 1
ATOM 2997 N N . PRO A 1 395 ? -0.811 -16.862 -10.933 1.00 95.25 395 PRO A N 1
ATOM 2998 C CA . PRO A 1 395 ? -1.666 -16.473 -9.808 1.00 95.25 395 PRO A CA 1
ATOM 2999 C C . PRO A 1 395 ? -2.801 -17.472 -9.532 1.00 95.25 395 PRO A C 1
ATOM 3001 O O . PRO A 1 395 ? -3.133 -17.733 -8.381 1.00 95.25 395 PRO A O 1
ATOM 3004 N N . ARG A 1 396 ? -3.363 -18.100 -10.575 1.00 95.62 396 ARG A N 1
ATOM 3005 C CA . ARG A 1 396 ? -4.398 -19.136 -10.419 1.00 95.62 396 ARG A CA 1
ATOM 3006 C C . ARG A 1 396 ? -3.859 -20.422 -9.791 1.00 95.62 396 ARG A C 1
ATOM 3008 O O . ARG A 1 396 ? -4.547 -21.000 -8.962 1.00 95.62 396 ARG A O 1
ATOM 3015 N N . GLN A 1 397 ? -2.634 -20.832 -10.121 1.00 97.00 397 GLN A N 1
ATOM 3016 C CA . GLN A 1 397 ? -1.974 -21.961 -9.454 1.00 97.00 397 GLN A CA 1
ATOM 3017 C C . GLN A 1 397 ? -1.632 -21.629 -8.001 1.00 97.00 397 GLN A C 1
ATOM 3019 O O . GLN A 1 397 ? -1.870 -22.457 -7.128 1.00 97.00 397 GLN A O 1
ATOM 3024 N N . TRP A 1 398 ? -1.178 -20.407 -7.707 1.00 97.44 398 TRP A N 1
ATOM 3025 C CA . TRP A 1 398 ? -0.966 -19.972 -6.326 1.00 97.44 398 TRP A CA 1
ATOM 3026 C C . TRP A 1 398 ? -2.237 -20.021 -5.475 1.00 97.44 398 TRP A C 1
ATOM 3028 O O . TRP A 1 398 ? -2.151 -20.449 -4.335 1.00 97.44 398 TRP A O 1
ATOM 3038 N N . LEU A 1 399 ? -3.413 -19.675 -6.010 1.00 96.25 399 LEU A N 1
ATOM 3039 C CA . LEU A 1 399 ? -4.690 -19.840 -5.291 1.00 96.25 399 LEU A CA 1
ATOM 3040 C C . LEU A 1 399 ? -5.117 -21.305 -5.065 1.00 96.25 399 LEU A C 1
ATOM 3042 O O . LEU A 1 399 ? -6.097 -21.536 -4.362 1.00 96.25 399 LEU A O 1
ATOM 3046 N N . MET A 1 400 ? -4.416 -22.282 -5.649 1.00 97.19 400 MET A N 1
ATOM 3047 C CA . MET A 1 400 ? -4.630 -23.713 -5.402 1.00 97.19 400 MET A CA 1
ATOM 3048 C C . MET A 1 400 ? -3.620 -24.319 -4.414 1.00 97.19 400 MET A C 1
ATOM 3050 O O . MET A 1 400 ? -3.677 -25.521 -4.181 1.00 97.19 400 MET A O 1
ATOM 3054 N N . PHE A 1 401 ? -2.681 -23.533 -3.875 1.00 98.00 401 PHE A N 1
ATOM 3055 C CA . PHE A 1 401 ? -1.751 -23.983 -2.837 1.00 98.00 401 PHE A CA 1
ATOM 3056 C C . PHE A 1 401 ? -2.408 -23.807 -1.463 1.00 98.00 401 PHE A C 1
ATOM 3058 O O . PHE A 1 401 ? -2.803 -22.695 -1.126 1.00 98.00 401 PHE A O 1
ATOM 3065 N N . ASP A 1 402 ? -2.514 -24.868 -0.659 1.00 97.25 402 ASP A N 1
ATOM 3066 C CA . ASP A 1 402 ? -3.054 -24.756 0.702 1.00 97.25 402 ASP A CA 1
ATOM 3067 C C . ASP A 1 402 ? -1.928 -24.545 1.732 1.00 97.25 402 ASP A C 1
ATOM 3069 O O . ASP A 1 402 ? -1.333 -25.484 2.276 1.00 97.25 402 ASP A O 1
ATOM 3073 N N . ASP A 1 403 ? -1.622 -23.272 2.000 1.00 96.38 403 ASP A N 1
ATOM 3074 C CA . ASP A 1 403 ? -0.621 -22.872 2.991 1.00 96.38 403 ASP A CA 1
ATOM 3075 C C . ASP A 1 403 ? -1.002 -23.273 4.427 1.00 96.38 403 ASP A C 1
ATOM 3077 O O . ASP A 1 403 ? -0.113 -23.516 5.254 1.00 96.38 403 ASP A O 1
ATOM 3081 N N . ARG A 1 404 ? -2.312 -23.396 4.691 1.00 96.00 404 ARG A N 1
ATOM 3082 C CA . ARG A 1 404 ? -2.922 -23.624 6.010 1.00 96.00 404 ARG A CA 1
ATOM 3083 C C . ARG A 1 404 ? -3.014 -25.101 6.363 1.00 96.00 404 ARG A C 1
ATOM 3085 O O . ARG A 1 404 ? -2.774 -25.454 7.513 1.00 96.00 404 ARG A O 1
ATOM 3092 N N . ALA A 1 405 ? -3.273 -25.963 5.380 1.00 96.12 405 ALA A N 1
ATOM 3093 C CA . ALA A 1 405 ? -3.069 -27.408 5.495 1.00 96.12 405 ALA A CA 1
ATOM 3094 C C . ALA A 1 405 ? -1.579 -27.784 5.612 1.00 96.12 405 ALA A C 1
ATOM 3096 O O . ALA A 1 405 ? -1.256 -28.929 5.918 1.00 96.12 405 ALA A O 1
ATOM 3097 N N . GLY A 1 406 ? -0.664 -26.832 5.390 1.00 96.81 406 GLY A N 1
ATOM 3098 C CA . GLY A 1 406 ? 0.771 -27.016 5.591 1.00 96.81 406 GLY A CA 1
ATOM 3099 C C . GLY A 1 406 ? 1.500 -27.637 4.400 1.00 96.81 406 GLY A C 1
ATOM 3100 O O . GLY A 1 406 ? 2.570 -28.213 4.600 1.00 96.81 406 GLY A O 1
ATOM 3101 N N . TRP A 1 407 ? 0.965 -27.531 3.177 1.00 97.62 407 TRP A N 1
ATOM 3102 C CA . TRP A 1 407 ? 1.578 -28.117 1.976 1.00 97.62 407 TRP A CA 1
ATOM 3103 C C . TRP A 1 407 ? 3.052 -27.724 1.822 1.00 97.62 407 TRP A C 1
ATOM 3105 O O . TRP A 1 407 ? 3.444 -26.597 2.131 1.00 97.62 407 TRP A O 1
ATOM 3115 N N . GLY A 1 408 ? 3.888 -28.662 1.369 1.00 97.12 408 GLY A N 1
ATOM 3116 C CA . GLY A 1 408 ? 5.327 -28.458 1.202 1.00 97.12 408 GLY A CA 1
ATOM 3117 C C . GLY A 1 408 ? 6.135 -28.341 2.499 1.00 97.12 408 GLY A C 1
ATOM 3118 O O . GLY A 1 408 ? 7.352 -28.170 2.425 1.00 97.12 408 GLY A O 1
ATOM 3119 N N . THR A 1 409 ? 5.514 -28.435 3.682 1.00 97.88 409 THR A N 1
ATOM 3120 C CA . THR A 1 409 ? 6.251 -28.579 4.948 1.00 97.88 409 THR A CA 1
ATOM 3121 C C . THR A 1 409 ? 6.685 -30.026 5.159 1.00 97.88 409 THR A C 1
ATOM 3123 O O . THR A 1 409 ? 5.963 -30.963 4.831 1.00 97.88 409 THR A O 1
ATOM 3126 N N . GLU A 1 410 ? 7.840 -30.234 5.789 1.00 96.50 410 GLU A N 1
ATOM 3127 C CA . GLU A 1 410 ? 8.341 -31.584 6.083 1.00 96.50 410 GLU A CA 1
ATOM 3128 C C . GLU A 1 410 ? 7.430 -32.398 7.021 1.00 96.50 410 GLU A C 1
ATOM 3130 O O . GLU A 1 410 ? 7.538 -33.619 7.064 1.00 96.50 410 GLU A O 1
ATOM 3135 N N . GLU A 1 411 ? 6.530 -31.762 7.776 1.00 96.38 411 GLU A N 1
ATOM 3136 C CA . GLU A 1 411 ? 5.509 -32.475 8.551 1.00 96.38 411 GLU A CA 1
ATOM 3137 C C . GLU A 1 411 ? 4.355 -32.957 7.669 1.00 96.38 411 GLU A C 1
ATOM 3139 O O . GLU A 1 411 ? 3.978 -34.125 7.756 1.00 96.38 411 GLU A O 1
ATOM 3144 N N . PHE A 1 412 ? 3.846 -32.108 6.774 1.00 96.88 412 PHE A N 1
ATOM 3145 C CA . PHE A 1 412 ? 2.805 -32.491 5.822 1.00 96.88 412 PHE A CA 1
ATOM 3146 C C . PHE A 1 412 ? 3.304 -33.554 4.835 1.00 96.88 412 PHE A C 1
ATOM 3148 O O . PHE A 1 412 ? 2.703 -34.618 4.719 1.00 96.88 412 PHE A O 1
ATOM 3155 N N . GLU A 1 413 ? 4.449 -33.322 4.186 1.00 96.50 413 GLU A N 1
ATOM 3156 C CA . GLU A 1 413 ? 4.985 -34.188 3.124 1.00 96.50 413 GLU A CA 1
ATOM 3157 C C . GLU A 1 413 ? 5.376 -35.600 3.607 1.00 96.50 413 GLU A C 1
ATOM 3159 O O . GLU A 1 413 ? 5.467 -36.517 2.795 1.00 96.50 413 GLU A O 1
ATOM 3164 N N . ARG A 1 414 ? 5.574 -35.810 4.919 1.00 95.62 414 ARG A N 1
ATOM 3165 C CA . ARG A 1 414 ? 5.751 -37.152 5.517 1.00 95.62 414 ARG A CA 1
ATOM 3166 C C . ARG A 1 414 ? 4.439 -37.893 5.794 1.00 95.62 414 ARG A C 1
ATOM 3168 O O . ARG A 1 414 ? 4.478 -39.097 6.025 1.00 95.62 414 ARG A O 1
ATOM 3175 N N . ASN A 1 415 ? 3.312 -37.184 5.814 1.00 95.75 415 ASN A N 1
ATOM 3176 C CA . ASN A 1 415 ? 1.981 -37.711 6.126 1.00 95.75 415 ASN A CA 1
ATOM 3177 C C . ASN A 1 415 ? 1.050 -37.764 4.897 1.00 95.75 415 ASN A C 1
ATOM 3179 O O . ASN A 1 415 ? -0.101 -38.187 5.021 1.00 95.75 415 ASN A O 1
ATOM 3183 N N . VAL A 1 416 ? 1.532 -37.366 3.713 1.00 94.31 416 VAL A N 1
ATOM 3184 C CA . VAL A 1 416 ? 0.817 -37.559 2.444 1.00 94.31 416 VAL A CA 1
ATOM 3185 C C . VAL A 1 416 ? 0.635 -39.055 2.184 1.00 94.31 416 VAL A C 1
ATOM 3187 O O . VAL A 1 416 ? 1.596 -39.819 2.228 1.00 94.31 416 VAL A O 1
ATOM 3190 N N . SER A 1 417 ? -0.601 -39.469 1.905 1.00 91.75 417 SER A N 1
ATOM 3191 C CA . SER A 1 417 ? -0.958 -40.858 1.596 1.00 91.75 417 SER A CA 1
ATOM 3192 C C . SER A 1 417 ? -1.429 -41.010 0.149 1.00 91.75 417 SER A C 1
ATOM 3194 O O . SER A 1 417 ? -1.859 -40.039 -0.472 1.00 91.75 417 SER A O 1
ATOM 3196 N N . ASP A 1 418 ? -1.407 -42.238 -0.376 1.00 85.44 418 ASP A N 1
ATOM 3197 C CA . ASP A 1 418 ? -1.767 -42.562 -1.771 1.00 85.44 418 ASP A CA 1
ATOM 3198 C C . ASP A 1 418 ? -3.190 -42.120 -2.181 1.00 85.44 418 ASP A C 1
ATOM 3200 O O . ASP A 1 418 ? -3.492 -41.991 -3.367 1.00 85.44 418 ASP A O 1
ATOM 3204 N N . GLY A 1 419 ? -4.075 -41.889 -1.203 1.00 89.12 419 GLY A N 1
ATOM 3205 C CA . GLY A 1 419 ? -5.435 -41.380 -1.408 1.00 89.12 419 GLY A CA 1
ATOM 3206 C C . GLY A 1 419 ? -5.560 -39.851 -1.426 1.00 89.12 419 GLY A C 1
ATOM 3207 O O . GLY A 1 419 ? -6.659 -39.344 -1.641 1.00 89.12 419 GLY A O 1
ATOM 3208 N N . MET A 1 420 ? -4.479 -39.101 -1.184 1.00 94.38 420 MET A N 1
ATOM 3209 C CA . MET A 1 420 ? -4.480 -37.642 -1.305 1.00 94.38 420 MET A CA 1
ATOM 3210 C C . MET A 1 420 ? -4.257 -37.233 -2.762 1.00 94.38 420 MET A C 1
ATOM 3212 O O . MET A 1 420 ? -3.322 -37.686 -3.423 1.00 94.38 420 MET A O 1
ATOM 3216 N N . HIS A 1 421 ? -5.110 -36.349 -3.271 1.00 93.19 421 HIS A N 1
ATOM 3217 C CA . HIS A 1 421 ? -5.015 -35.831 -4.633 1.00 93.19 421 HIS A CA 1
ATOM 3218 C C . HIS A 1 421 ? -4.843 -34.316 -4.606 1.00 93.19 421 HIS A C 1
ATOM 3220 O O . HIS A 1 421 ? -5.578 -33.608 -3.919 1.00 93.19 421 HIS A O 1
ATOM 3226 N N . PHE A 1 422 ? -3.874 -33.832 -5.377 1.00 96.25 422 PHE A N 1
ATOM 3227 C CA . PHE A 1 422 ? -3.486 -32.427 -5.442 1.00 96.25 422 PHE A CA 1
ATOM 3228 C C . PHE A 1 422 ? -3.680 -31.897 -6.872 1.00 96.25 422 PHE A C 1
ATOM 3230 O O . PHE A 1 422 ? -3.490 -32.648 -7.833 1.00 96.25 422 PHE A O 1
ATOM 3237 N N . PRO A 1 423 ? -4.043 -30.617 -7.049 1.00 96.62 423 PRO A N 1
ATOM 3238 C CA . PRO A 1 423 ? -4.154 -30.000 -8.364 1.00 96.62 423 PRO A CA 1
ATOM 3239 C C . PRO A 1 423 ? -2.772 -29.638 -8.924 1.00 96.62 423 PRO A C 1
ATOM 3241 O O . PRO A 1 423 ? -1.903 -29.164 -8.197 1.00 96.62 423 PRO A O 1
ATOM 3244 N N . LYS A 1 424 ? -2.584 -29.779 -10.241 1.00 95.25 424 LYS A N 1
ATOM 3245 C CA . LYS A 1 424 ? -1.347 -29.370 -10.931 1.00 95.25 424 LYS A CA 1
ATOM 3246 C C . LYS A 1 424 ? -1.037 -27.880 -10.718 1.00 95.25 424 LYS A C 1
ATOM 3248 O O . LYS A 1 424 ? -1.941 -27.058 -10.885 1.00 95.25 424 LYS A O 1
ATOM 3253 N N . PRO A 1 425 ? 0.219 -27.494 -10.414 1.00 95.00 425 PRO A N 1
ATOM 3254 C CA . PRO A 1 425 ? 1.455 -28.294 -10.407 1.00 95.00 425 PRO A CA 1
ATOM 3255 C C . PRO A 1 425 ? 1.792 -28.904 -9.033 1.00 95.00 425 PRO A C 1
ATOM 3257 O O . PRO A 1 425 ? 2.856 -29.484 -8.842 1.00 95.00 425 PRO A O 1
ATOM 3260 N N . TRP A 1 426 ? 0.903 -28.751 -8.052 1.00 97.19 426 TRP A N 1
ATOM 3261 C CA . TRP A 1 426 ? 1.103 -29.191 -6.674 1.00 97.19 426 TRP A CA 1
ATOM 3262 C C . TRP A 1 426 ? 0.896 -30.699 -6.486 1.00 97.19 426 TRP A C 1
ATOM 3264 O O . TRP A 1 426 ? 0.909 -31.168 -5.354 1.00 97.19 426 TRP A O 1
ATOM 3274 N N . ASP A 1 427 ? 0.723 -31.473 -7.561 1.00 95.44 427 ASP A N 1
ATOM 3275 C CA . ASP A 1 427 ? 0.824 -32.936 -7.562 1.00 95.44 427 ASP A CA 1
ATOM 3276 C C . ASP A 1 427 ? 2.260 -33.417 -7.308 1.00 95.44 427 ASP A C 1
ATOM 3278 O O . ASP A 1 427 ? 2.447 -34.429 -6.629 1.00 95.44 427 ASP A O 1
ATOM 3282 N N . ASN A 1 428 ? 3.273 -32.647 -7.716 1.00 94.56 428 ASN A N 1
ATOM 3283 C CA . ASN A 1 428 ? 4.665 -32.905 -7.355 1.00 94.56 428 ASN A CA 1
ATOM 3284 C C . ASN A 1 428 ? 5.006 -32.389 -5.938 1.00 94.56 428 ASN A C 1
ATOM 3286 O O . ASN A 1 428 ? 4.812 -31.216 -5.615 1.00 94.56 428 ASN A O 1
ATOM 3290 N N . ALA A 1 429 ? 5.583 -33.257 -5.101 1.00 95.19 429 ALA A N 1
ATOM 3291 C CA . ALA A 1 429 ? 6.034 -32.920 -3.748 1.00 95.19 429 ALA A CA 1
ATOM 3292 C C . ALA A 1 429 ? 7.213 -31.929 -3.724 1.00 95.19 429 ALA A C 1
ATOM 3294 O O . ALA A 1 429 ? 7.336 -31.145 -2.782 1.00 95.19 429 ALA A O 1
ATOM 3295 N N . ASP A 1 430 ? 8.067 -31.926 -4.751 1.00 95.94 430 ASP A N 1
ATOM 3296 C CA . ASP A 1 430 ? 9.185 -30.979 -4.831 1.00 95.94 430 ASP A CA 1
ATOM 3297 C C . ASP A 1 430 ? 8.707 -29.579 -5.238 1.00 95.94 430 ASP A C 1
ATOM 3299 O O . ASP A 1 430 ? 9.121 -28.598 -4.620 1.00 95.94 430 ASP A O 1
ATOM 3303 N N . ASP A 1 431 ? 7.744 -29.476 -6.165 1.00 96.69 431 ASP A N 1
ATOM 3304 C CA . ASP A 1 431 ? 7.062 -28.208 -6.462 1.00 96.69 431 ASP A CA 1
ATOM 3305 C C . ASP A 1 431 ? 6.298 -27.685 -5.235 1.00 96.69 431 ASP A C 1
ATOM 3307 O O . ASP A 1 431 ? 6.364 -26.489 -4.949 1.00 96.69 431 ASP A O 1
ATOM 3311 N N . ARG A 1 432 ? 5.650 -28.553 -4.435 1.00 97.31 432 ARG A N 1
ATOM 3312 C CA . ARG A 1 432 ? 5.058 -28.139 -3.146 1.00 97.31 432 ARG A CA 1
ATOM 3313 C C . ARG A 1 432 ? 6.113 -27.578 -2.184 1.00 97.31 432 ARG A C 1
ATOM 3315 O O . ARG A 1 432 ? 5.888 -26.517 -1.604 1.00 97.31 432 ARG A O 1
ATOM 3322 N N . ARG A 1 433 ? 7.273 -28.230 -2.032 1.00 97.94 433 ARG A N 1
ATOM 3323 C CA . ARG A 1 433 ? 8.384 -27.752 -1.179 1.00 97.94 433 ARG A CA 1
ATOM 3324 C C . ARG A 1 433 ? 8.991 -26.433 -1.659 1.00 97.94 433 ARG A C 1
ATOM 3326 O O . ARG A 1 433 ? 9.279 -25.563 -0.837 1.00 97.94 433 ARG A O 1
ATOM 3333 N N . ASP A 1 434 ? 9.208 -26.263 -2.961 1.00 97.00 434 ASP A N 1
ATOM 3334 C CA . ASP A 1 434 ? 9.733 -25.011 -3.524 1.00 97.00 434 ASP A CA 1
ATOM 3335 C C . ASP A 1 434 ? 8.694 -23.885 -3.479 1.00 97.00 434 ASP A C 1
ATOM 3337 O O . ASP A 1 434 ? 9.036 -22.748 -3.141 1.00 97.00 434 ASP A O 1
ATOM 3341 N N . GLY A 1 435 ? 7.415 -24.215 -3.681 1.00 97.50 435 GLY A N 1
ATOM 3342 C CA . GLY A 1 435 ? 6.291 -23.333 -3.393 1.00 97.50 435 GLY A CA 1
ATOM 3343 C C . GLY A 1 435 ? 6.305 -22.863 -1.937 1.00 97.50 435 GLY A C 1
ATOM 3344 O O . GLY A 1 435 ? 6.295 -21.659 -1.676 1.00 97.50 435 GLY A O 1
ATOM 3345 N N . ARG A 1 436 ? 6.445 -23.791 -0.980 1.00 98.06 436 ARG A N 1
ATOM 3346 C CA . ARG A 1 436 ? 6.464 -23.481 0.457 1.00 98.06 436 ARG A CA 1
ATOM 3347 C C . ARG A 1 436 ? 7.582 -22.512 0.851 1.00 98.06 436 ARG A C 1
ATOM 3349 O O . ARG A 1 436 ? 7.323 -21.576 1.599 1.00 98.06 436 ARG A O 1
ATOM 3356 N N . LYS A 1 437 ? 8.785 -22.648 0.280 1.00 98.19 437 LYS A N 1
ATOM 3357 C CA . LYS A 1 437 ? 9.912 -21.712 0.508 1.00 98.19 437 LYS A CA 1
ATOM 3358 C C . LYS A 1 437 ? 9.592 -20.271 0.089 1.00 98.19 437 LYS A C 1
ATOM 3360 O O . LYS A 1 437 ? 10.147 -19.333 0.659 1.00 98.19 437 LYS A O 1
ATOM 3365 N N . ILE A 1 438 ? 8.727 -20.082 -0.910 1.00 98.12 438 ILE A N 1
ATOM 3366 C CA . ILE A 1 438 ? 8.250 -18.761 -1.348 1.00 98.12 438 ILE A CA 1
ATOM 3367 C C . ILE A 1 438 ? 7.142 -18.266 -0.409 1.00 98.12 438 ILE A C 1
ATOM 3369 O O . ILE A 1 438 ? 7.182 -17.107 -0.000 1.00 98.12 438 ILE A O 1
ATOM 3373 N N . ILE A 1 439 ? 6.210 -19.143 -0.019 1.00 98.25 439 ILE A N 1
ATOM 3374 C CA . ILE A 1 439 ? 5.139 -18.846 0.945 1.00 98.25 439 ILE A CA 1
ATOM 3375 C C . ILE A 1 439 ? 5.705 -18.391 2.296 1.00 98.25 439 ILE A C 1
ATOM 3377 O O . ILE A 1 439 ? 5.342 -17.314 2.756 1.00 98.25 439 ILE A O 1
ATOM 3381 N N . ASP A 1 440 ? 6.635 -19.136 2.901 1.00 98.31 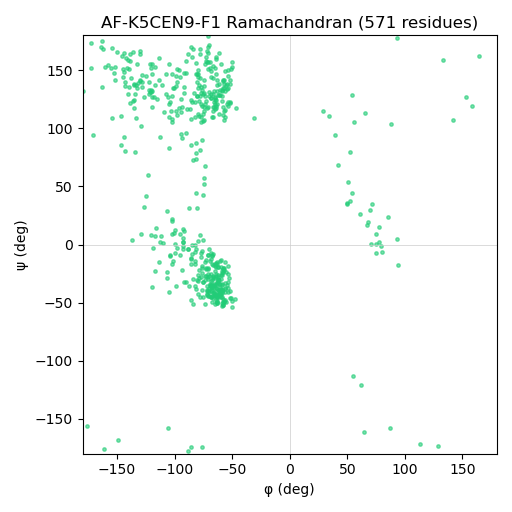440 ASP A N 1
ATOM 3382 C CA . ASP A 1 440 ? 7.213 -18.785 4.208 1.00 98.31 440 ASP A CA 1
ATOM 3383 C C . ASP A 1 440 ? 7.998 -17.461 4.162 1.00 98.31 440 ASP A C 1
ATOM 3385 O O . ASP A 1 440 ? 7.904 -16.648 5.081 1.00 98.31 440 ASP A O 1
ATOM 3389 N N . ALA A 1 441 ? 8.719 -17.193 3.066 1.00 98.19 441 ALA A N 1
ATOM 3390 C CA . ALA A 1 441 ? 9.398 -15.912 2.860 1.00 98.19 441 ALA A CA 1
ATOM 3391 C C . ALA A 1 441 ? 8.407 -14.741 2.700 1.00 98.19 441 ALA A C 1
ATOM 3393 O O . ALA A 1 441 ? 8.658 -13.642 3.195 1.00 98.19 441 ALA A O 1
ATOM 3394 N N . ASN A 1 442 ? 7.272 -14.977 2.035 1.00 98.31 442 ASN A N 1
ATOM 3395 C CA . ASN A 1 442 ? 6.206 -13.992 1.876 1.00 98.31 442 ASN A CA 1
ATOM 3396 C C . ASN A 1 442 ? 5.455 -13.736 3.197 1.00 98.31 442 ASN A C 1
ATOM 3398 O O . ASN A 1 442 ? 5.176 -12.579 3.505 1.00 98.31 442 ASN A O 1
ATOM 3402 N N . ILE A 1 443 ? 5.193 -14.772 4.003 1.00 98.06 443 ILE A N 1
ATOM 3403 C CA . ILE A 1 443 ? 4.591 -14.653 5.343 1.00 98.06 443 ILE A CA 1
ATOM 3404 C C . ILE A 1 443 ? 5.510 -13.856 6.275 1.00 98.06 443 ILE A C 1
ATOM 3406 O O . ILE A 1 443 ? 5.068 -12.859 6.840 1.00 98.06 443 ILE A O 1
ATOM 3410 N N . ALA A 1 444 ? 6.798 -14.207 6.364 1.00 97.94 444 ALA A N 1
ATOM 3411 C CA . ALA A 1 444 ? 7.751 -13.499 7.224 1.00 97.94 444 ALA A CA 1
ATOM 3412 C C . ALA A 1 444 ? 7.822 -11.989 6.915 1.00 97.94 444 ALA A C 1
ATOM 3414 O O . ALA A 1 444 ? 7.893 -11.161 7.824 1.00 97.94 444 ALA A O 1
ATOM 3415 N N . LYS A 1 445 ? 7.729 -11.619 5.631 1.00 97.44 445 LYS A N 1
ATOM 3416 C CA . LYS A 1 445 ? 7.695 -10.219 5.192 1.00 97.44 445 LYS A CA 1
ATOM 3417 C C . LYS A 1 445 ? 6.359 -9.517 5.484 1.00 97.44 445 LYS A C 1
ATOM 3419 O O . LYS A 1 445 ? 6.329 -8.309 5.725 1.00 97.44 445 LYS A O 1
ATOM 3424 N N . LEU A 1 446 ? 5.244 -10.251 5.492 1.00 97.62 446 LEU A N 1
ATOM 3425 C CA . LEU A 1 446 ? 3.948 -9.726 5.938 1.00 97.62 446 LEU A CA 1
ATOM 3426 C C . LEU A 1 446 ? 3.917 -9.486 7.451 1.00 97.62 446 LEU A C 1
ATOM 3428 O O . LEU A 1 446 ? 3.354 -8.478 7.876 1.00 97.62 446 LEU A O 1
ATOM 3432 N N . ASP A 1 447 ? 4.554 -10.345 8.248 1.00 97.19 447 ASP A N 1
ATOM 3433 C CA . ASP A 1 447 ? 4.686 -10.153 9.697 1.00 97.19 447 ASP A CA 1
ATOM 3434 C C . ASP A 1 447 ? 5.586 -8.951 10.038 1.00 97.19 447 ASP A C 1
ATOM 3436 O O . ASP A 1 447 ? 5.233 -8.142 10.899 1.00 97.19 447 ASP A O 1
ATOM 3440 N N . GLU A 1 448 ? 6.681 -8.741 9.299 1.00 95.94 448 GLU A N 1
ATOM 3441 C CA . GLU A 1 448 ? 7.489 -7.513 9.378 1.00 95.94 448 GLU A CA 1
ATOM 3442 C C . GLU A 1 448 ? 6.649 -6.262 9.048 1.00 95.94 448 GLU A C 1
ATOM 3444 O O . GLU A 1 448 ? 6.576 -5.321 9.848 1.00 95.94 448 GLU A O 1
ATOM 3449 N N . LYS A 1 449 ? 5.910 -6.274 7.926 1.00 96.12 449 LYS A N 1
ATOM 3450 C CA . LYS A 1 449 ? 4.983 -5.183 7.570 1.00 96.12 449 LYS A CA 1
ATOM 3451 C C . LYS A 1 449 ? 3.906 -4.961 8.637 1.00 96.12 449 LYS A C 1
ATOM 3453 O O . LYS A 1 449 ? 3.503 -3.814 8.849 1.00 96.12 449 LYS A O 1
ATOM 3458 N N . ARG A 1 450 ? 3.441 -6.018 9.311 1.00 95.94 450 ARG A N 1
ATOM 3459 C CA . ARG A 1 450 ? 2.460 -5.954 10.405 1.00 95.94 450 ARG A CA 1
ATOM 3460 C C . ARG A 1 450 ? 3.041 -5.285 11.654 1.00 95.94 450 ARG A C 1
ATOM 3462 O O . ARG A 1 450 ? 2.329 -4.508 12.288 1.00 95.94 450 ARG A O 1
ATOM 3469 N N . GLY A 1 451 ? 4.323 -5.499 11.952 1.00 96.31 451 GLY A N 1
ATOM 3470 C CA . GLY A 1 451 ? 5.057 -4.739 12.967 1.00 96.31 451 GLY A CA 1
ATOM 3471 C C . GLY A 1 451 ? 5.044 -3.236 12.671 1.00 96.31 451 GLY A C 1
ATOM 3472 O O . GLY A 1 451 ? 4.578 -2.444 13.489 1.00 96.31 451 GLY A O 1
ATOM 3473 N N . TYR A 1 452 ? 5.434 -2.836 11.456 1.00 95.06 452 TYR A N 1
ATOM 3474 C CA . TYR A 1 452 ? 5.380 -1.428 11.040 1.00 95.06 452 TYR A CA 1
ATOM 3475 C C . TYR A 1 452 ? 3.951 -0.853 11.009 1.00 95.06 452 TYR A C 1
ATOM 3477 O O . TYR A 1 452 ? 3.757 0.331 11.295 1.00 95.06 452 TYR A O 1
ATOM 3485 N N . SER A 1 453 ? 2.934 -1.668 10.699 1.00 95.06 453 SER A N 1
ATOM 3486 C CA . SER A 1 453 ? 1.522 -1.272 10.802 1.00 95.06 453 SER A CA 1
ATOM 3487 C C . SER A 1 453 ? 1.120 -0.920 12.234 1.00 95.06 453 SER A C 1
ATOM 3489 O O . SER A 1 453 ? 0.477 0.111 12.434 1.00 95.06 453 SER A O 1
ATOM 3491 N N . ALA A 1 454 ? 1.510 -1.742 13.215 1.00 94.75 454 ALA A N 1
ATOM 3492 C CA . ALA A 1 454 ? 1.248 -1.485 14.630 1.00 94.75 454 ALA A CA 1
ATOM 3493 C C . ALA A 1 454 ? 1.956 -0.203 15.095 1.00 94.75 454 ALA A C 1
ATOM 3495 O O . ALA A 1 454 ? 1.289 0.709 15.576 1.00 94.75 454 ALA A O 1
ATOM 3496 N N . MET A 1 455 ? 3.256 -0.062 14.805 1.00 95.44 455 MET A N 1
ATOM 3497 C CA . MET A 1 455 ? 4.026 1.154 15.112 1.00 95.44 455 MET A CA 1
ATOM 3498 C C . MET A 1 455 ? 3.405 2.420 14.499 1.00 95.44 455 MET A C 1
ATOM 3500 O O . MET A 1 455 ? 3.382 3.471 15.134 1.00 95.44 455 MET A O 1
ATOM 3504 N N . THR A 1 456 ? 2.868 2.335 13.274 1.00 94.69 456 THR A N 1
ATOM 3505 C CA . THR A 1 456 ? 2.190 3.476 12.629 1.00 94.69 456 THR A CA 1
ATOM 3506 C C . THR A 1 456 ? 0.882 3.840 13.337 1.00 94.69 456 THR A C 1
ATOM 3508 O O . THR A 1 456 ? 0.540 5.018 13.426 1.00 94.69 456 THR A O 1
ATOM 3511 N N . LEU A 1 457 ? 0.139 2.848 13.842 1.00 92.12 457 LEU A N 1
ATOM 3512 C CA . LEU A 1 457 ? -1.088 3.085 14.603 1.00 92.12 457 LEU A CA 1
ATOM 3513 C C . LEU A 1 457 ? -0.773 3.679 15.983 1.00 92.12 457 LEU A C 1
ATOM 3515 O O . LEU A 1 457 ? -1.385 4.671 16.358 1.00 92.12 457 LEU A O 1
ATOM 3519 N N . GLU A 1 458 ? 0.226 3.145 16.687 1.00 93.06 458 GLU A N 1
ATOM 3520 C CA . GLU A 1 458 ? 0.738 3.657 17.971 1.00 93.06 458 GLU A CA 1
ATOM 3521 C C . GLU A 1 458 ? 1.317 5.079 17.859 1.00 93.06 458 GLU A C 1
ATOM 3523 O O . GLU A 1 458 ? 1.229 5.865 18.798 1.00 93.06 458 GLU A O 1
ATOM 3528 N N . ALA A 1 459 ? 1.867 5.455 16.699 1.00 93.88 459 ALA A N 1
ATOM 3529 C CA . ALA A 1 459 ? 2.310 6.823 16.427 1.00 93.88 459 ALA A CA 1
ATOM 3530 C C . ALA A 1 459 ? 1.149 7.826 16.247 1.00 93.88 459 ALA A C 1
ATOM 3532 O O . ALA A 1 459 ? 1.360 9.031 16.391 1.00 93.88 459 ALA A O 1
ATOM 3533 N N . GLY A 1 460 ? -0.061 7.352 15.924 1.00 92.44 460 GLY A N 1
ATOM 3534 C CA . GLY A 1 460 ? -1.258 8.180 15.735 1.00 92.44 460 GLY A CA 1
ATOM 3535 C C . GLY A 1 460 ? -2.292 8.087 16.863 1.00 92.44 460 GLY A C 1
ATOM 3536 O O . GLY A 1 460 ? -3.066 9.025 17.049 1.00 92.44 460 GLY A O 1
ATOM 3537 N N . ALA A 1 461 ? -2.303 6.993 17.625 1.00 92.06 461 ALA A N 1
ATOM 3538 C CA . ALA A 1 461 ? -3.313 6.658 18.623 1.00 92.06 461 ALA A CA 1
AT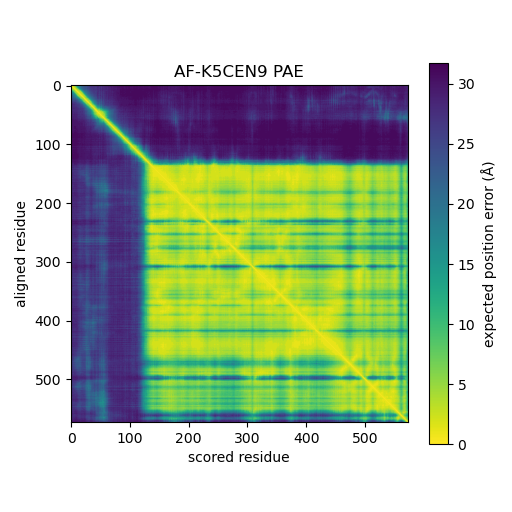OM 3539 C C . ALA A 1 461 ? -2.689 6.463 20.008 1.00 92.06 461 ALA A C 1
ATOM 3541 O O . ALA A 1 461 ? -1.736 5.705 20.163 1.00 92.06 461 ALA A O 1
ATOM 3542 N N . HIS A 1 462 ? -3.280 7.072 21.034 1.00 93.12 462 HIS A N 1
ATOM 3543 C CA . HIS A 1 462 ? -2.905 6.839 22.427 1.00 93.12 462 HIS A CA 1
ATOM 3544 C C . HIS A 1 462 ? -4.140 6.501 23.268 1.00 93.12 462 HIS A C 1
ATOM 3546 O O . HIS A 1 462 ? -5.173 7.161 23.158 1.00 93.12 462 HIS A O 1
ATOM 3552 N N . VAL A 1 463 ? -4.030 5.485 24.126 1.00 93.19 463 VAL A N 1
ATOM 3553 C CA . VAL A 1 463 ? -5.060 5.104 25.103 1.00 93.19 463 VAL A CA 1
ATOM 3554 C C . VAL A 1 463 ? -4.454 5.227 26.497 1.00 93.19 463 VAL A C 1
ATOM 3556 O O . VAL A 1 463 ? -3.383 4.682 26.750 1.00 93.19 463 VAL A O 1
ATOM 3559 N N . SER A 1 464 ? -5.114 5.958 27.395 1.00 94.06 464 SER A N 1
ATOM 3560 C CA . SER A 1 464 ? -4.636 6.139 28.771 1.00 94.06 464 SER A CA 1
ATOM 3561 C C . SER A 1 464 ? -4.758 4.871 29.618 1.00 94.06 464 SER A C 1
ATOM 3563 O O . SER A 1 464 ? -5.579 3.999 29.337 1.00 94.06 464 SER A O 1
ATOM 3565 N N . ASP A 1 465 ? -4.065 4.855 30.758 1.00 93.25 465 ASP A N 1
ATOM 3566 C CA . ASP A 1 465 ? -4.419 3.990 31.888 1.00 93.25 465 ASP A CA 1
ATOM 3567 C C . ASP A 1 465 ? -5.917 4.107 32.262 1.00 93.25 465 ASP A C 1
ATOM 3569 O O . ASP A 1 465 ? -6.532 5.165 32.048 1.00 93.25 465 ASP A O 1
ATOM 3573 N N . PRO A 1 466 ? -6.521 3.052 32.849 1.00 92.12 466 PRO A N 1
ATOM 3574 C CA . PRO A 1 466 ? -7.912 3.071 33.294 1.00 92.12 466 PRO A CA 1
ATOM 3575 C C . PRO A 1 466 ? -8.130 4.055 34.453 1.00 92.12 466 PRO A C 1
ATOM 3577 O O . PRO A 1 466 ? -7.613 3.892 35.560 1.00 92.12 466 PRO A O 1
ATOM 3580 N N . VAL A 1 467 ? -8.979 5.055 34.223 1.00 93.69 467 VAL A N 1
ATOM 3581 C CA . VAL A 1 467 ? -9.408 6.030 35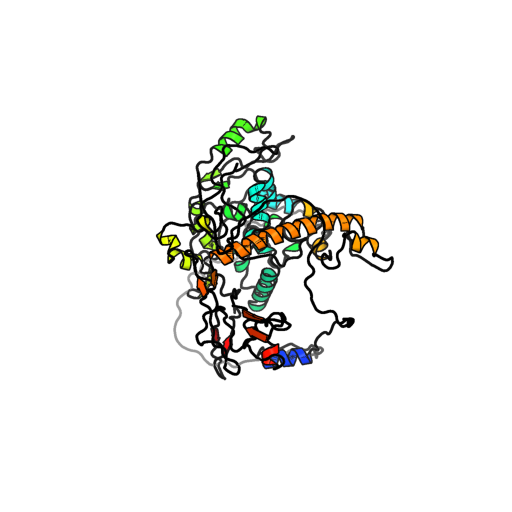.229 1.00 93.69 467 VAL A CA 1
ATOM 3582 C C . VAL A 1 467 ? -10.596 5.465 36.005 1.00 93.69 467 VAL A C 1
ATOM 3584 O O . VAL A 1 467 ? -11.712 5.391 35.490 1.00 93.69 467 VAL A O 1
ATOM 3587 N N . PHE A 1 468 ? -10.377 5.088 37.264 1.00 92.81 468 PHE A N 1
ATOM 3588 C CA . PHE A 1 468 ? -11.443 4.665 38.174 1.00 92.81 468 PHE A CA 1
ATOM 3589 C C . PHE A 1 468 ? -12.170 5.886 38.755 1.00 92.81 468 PHE A C 1
ATOM 3591 O O . PHE A 1 468 ? -11.618 6.633 39.559 1.00 92.81 468 PHE A O 1
ATOM 3598 N N . PHE A 1 469 ? -13.436 6.080 38.375 1.00 92.81 469 PHE A N 1
ATOM 3599 C CA . PHE A 1 469 ? -14.281 7.187 38.850 1.00 92.81 469 PHE A CA 1
ATOM 3600 C C . PHE A 1 469 ? -14.832 6.969 40.268 1.00 92.81 469 PHE A C 1
ATOM 3602 O O . PHE A 1 469 ? -15.421 7.873 40.860 1.00 92.81 469 PHE A O 1
ATOM 3609 N N . THR A 1 470 ? -14.680 5.757 40.795 1.00 90.50 470 THR A N 1
ATOM 3610 C CA . THR A 1 470 ? -15.121 5.320 42.121 1.00 90.50 470 THR A CA 1
ATOM 3611 C C . THR A 1 470 ? -14.082 4.361 42.681 1.00 90.50 470 THR A C 1
ATOM 3613 O O . THR A 1 470 ? -13.668 3.450 41.961 1.00 90.50 470 THR A O 1
ATOM 3616 N N . THR A 1 471 ? -13.713 4.494 43.958 1.00 91.00 471 THR A N 1
ATOM 3617 C CA . THR A 1 471 ? -12.910 3.477 44.656 1.00 91.00 471 THR A CA 1
ATOM 3618 C C . THR A 1 471 ? -13.595 2.109 44.524 1.00 91.00 471 THR A C 1
ATOM 3620 O O . THR A 1 471 ? -14.757 2.004 44.925 1.00 91.00 471 THR A O 1
ATOM 3623 N N . PRO A 1 472 ? -12.934 1.069 43.980 1.00 89.75 472 PRO A N 1
ATOM 3624 C CA . PRO A 1 472 ? -13.541 -0.252 43.844 1.00 89.75 472 PRO A CA 1
ATOM 3625 C C . PRO A 1 472 ? -13.965 -0.823 45.204 1.00 89.75 472 PRO A C 1
ATOM 3627 O O . PRO A 1 472 ? -13.189 -0.808 46.159 1.00 89.75 472 PRO A O 1
ATOM 3630 N N . GLN A 1 473 ? -15.196 -1.329 45.295 1.00 91.25 473 GLN A N 1
ATOM 3631 C CA . GLN A 1 473 ? -15.759 -1.933 46.507 1.00 91.25 473 GLN A CA 1
ATOM 3632 C C . GLN A 1 473 ? -16.534 -3.205 46.154 1.00 91.25 473 GLN A C 1
ATOM 3634 O O . GLN A 1 473 ? -17.195 -3.277 45.118 1.00 91.25 473 GLN A O 1
ATOM 3639 N N . VAL A 1 474 ? -16.465 -4.214 47.024 1.00 90.69 474 VAL A N 1
ATOM 3640 C CA . VAL A 1 474 ? -17.169 -5.491 46.832 1.00 90.69 474 VAL A CA 1
ATOM 3641 C C . VAL A 1 474 ? -18.682 -5.256 46.838 1.00 90.69 474 VAL A C 1
ATOM 3643 O O . VAL A 1 474 ? -19.202 -4.572 47.715 1.00 90.69 474 VAL A O 1
ATOM 3646 N N . GLY A 1 475 ? -19.386 -5.815 45.851 1.00 90.31 475 GLY A N 1
ATOM 3647 C CA . GLY A 1 475 ? -20.836 -5.649 45.684 1.00 90.31 475 GLY A CA 1
ATOM 3648 C C . GLY A 1 475 ? -21.274 -4.333 45.027 1.00 90.31 475 GLY A C 1
ATOM 3649 O O . GLY A 1 475 ? -22.450 -4.197 44.700 1.00 90.31 475 GLY A O 1
ATOM 3650 N N . MET A 1 476 ? -20.358 -3.390 44.779 1.00 91.50 476 MET A N 1
ATOM 3651 C CA . MET A 1 476 ? -20.655 -2.124 44.099 1.00 91.50 476 MET A CA 1
ATOM 3652 C C . MET A 1 476 ? -20.281 -2.183 42.606 1.00 91.50 476 MET A C 1
ATOM 3654 O O . MET A 1 476 ? -19.272 -2.800 42.257 1.00 91.50 476 MET A O 1
ATOM 3658 N N . PRO A 1 477 ? -21.035 -1.522 41.703 1.00 89.06 477 PRO A N 1
ATOM 3659 C CA . PRO A 1 477 ? -20.663 -1.425 40.293 1.00 89.06 477 PRO A CA 1
ATOM 3660 C C . PRO A 1 477 ? -19.322 -0.705 40.096 1.00 89.06 477 PRO A C 1
ATOM 3662 O O . PRO A 1 477 ? -19.132 0.416 40.567 1.00 89.06 477 PRO A O 1
ATOM 3665 N N . LEU A 1 478 ? -18.408 -1.324 39.348 1.00 88.56 478 LEU A N 1
ATOM 3666 C CA . LEU A 1 478 ? -17.122 -0.728 38.991 1.00 88.56 478 LEU A CA 1
ATOM 3667 C C . LEU A 1 478 ? -17.312 0.329 37.894 1.00 88.56 478 LEU A C 1
ATOM 3669 O O . LEU A 1 478 ? -17.632 -0.015 36.756 1.00 88.56 478 LEU A O 1
ATOM 3673 N N . LYS A 1 479 ? -17.090 1.612 38.209 1.00 91.19 479 LYS A N 1
ATOM 3674 C CA . LYS A 1 479 ? -17.099 2.690 37.210 1.00 91.19 479 LYS A CA 1
ATOM 3675 C C . LYS A 1 479 ? -15.673 3.102 36.840 1.00 91.19 479 LYS A C 1
ATOM 3677 O O . LYS A 1 479 ? -14.987 3.767 37.615 1.00 91.19 479 LYS A O 1
ATOM 3682 N N . MET A 1 480 ? -15.258 2.744 35.630 1.00 91.00 480 MET A N 1
ATOM 3683 C CA . MET A 1 480 ? -13.963 3.091 35.037 1.00 91.00 480 MET A CA 1
ATOM 3684 C C . MET A 1 480 ? -14.138 3.671 33.628 1.00 91.00 480 MET A C 1
ATOM 3686 O O . MET A 1 480 ? -15.223 3.580 33.054 1.00 91.00 480 MET A O 1
ATOM 3690 N N . GLY A 1 481 ? -13.089 4.278 33.079 1.00 92.69 481 GLY A N 1
ATOM 3691 C CA . GLY A 1 481 ? -13.050 4.743 31.694 1.00 92.69 481 GLY A CA 1
ATOM 3692 C C . GLY A 1 481 ? -11.627 4.995 31.208 1.00 92.69 481 GLY A C 1
ATOM 3693 O O . GLY A 1 481 ? -10.689 5.025 32.000 1.00 92.69 481 GLY A O 1
ATOM 3694 N N . TYR A 1 482 ? -11.487 5.190 29.902 1.00 93.38 482 TYR A N 1
ATOM 3695 C CA . TYR A 1 482 ? -10.214 5.400 29.214 1.00 93.38 482 TYR A CA 1
ATOM 3696 C C . TYR A 1 482 ? -10.288 6.710 28.427 1.00 93.38 482 TYR A C 1
ATOM 3698 O O . TYR A 1 482 ? -11.349 7.046 27.896 1.00 93.38 482 TYR A O 1
ATOM 3706 N N . ARG A 1 483 ? -9.178 7.446 28.324 1.00 93.38 483 ARG A N 1
ATOM 3707 C CA . ARG A 1 483 ? -9.048 8.547 27.364 1.00 93.38 483 ARG A CA 1
ATOM 3708 C C . ARG A 1 483 ? -8.392 8.000 26.101 1.00 93.38 483 ARG A C 1
ATOM 3710 O O . ARG A 1 483 ? -7.321 7.407 26.191 1.00 93.38 483 ARG A O 1
ATOM 3717 N N . VAL A 1 484 ? -9.038 8.192 24.954 1.00 91.81 484 VAL A N 1
ATOM 3718 C CA . VAL A 1 484 ? -8.504 7.831 23.635 1.00 91.81 484 VAL A CA 1
ATOM 3719 C C . VAL A 1 484 ? -8.162 9.128 22.910 1.00 91.81 484 VAL A C 1
ATOM 3721 O O . VAL A 1 484 ? -9.050 9.929 22.621 1.00 91.81 484 VAL A O 1
ATOM 3724 N N . ASP A 1 485 ? -6.876 9.349 22.659 1.00 93.00 485 ASP A N 1
ATOM 3725 C CA . ASP A 1 485 ? -6.338 10.552 22.032 1.00 93.00 485 ASP A CA 1
ATOM 3726 C C . ASP A 1 485 ? -5.886 10.244 20.596 1.00 93.00 485 ASP A C 1
ATOM 3728 O O . ASP A 1 485 ? -5.085 9.332 20.375 1.00 93.00 485 ASP A O 1
ATOM 3732 N N . ASN A 1 486 ? -6.327 11.048 19.622 1.00 92.94 486 ASN A N 1
ATOM 3733 C CA . ASN A 1 486 ? -5.618 11.152 18.346 1.00 92.94 486 ASN A CA 1
ATOM 3734 C C . ASN A 1 486 ? -4.387 12.041 18.566 1.00 92.94 486 ASN A C 1
ATOM 3736 O O . ASN A 1 486 ? -4.521 13.258 18.705 1.00 92.94 486 ASN A O 1
ATOM 3740 N N . ILE A 1 487 ? -3.206 11.430 18.614 1.00 93.94 487 ILE A N 1
ATOM 3741 C CA . ILE A 1 487 ? -1.922 12.127 18.764 1.00 93.94 487 ILE A CA 1
ATOM 3742 C C . ILE A 1 487 ? -1.269 12.455 17.412 1.00 93.94 487 ILE A C 1
ATOM 3744 O O . ILE A 1 487 ? -0.260 13.160 17.378 1.00 93.94 487 ILE A O 1
ATOM 3748 N N . SER A 1 488 ? -1.862 12.017 16.292 1.00 91.62 488 SER A N 1
ATOM 3749 C CA . SER A 1 488 ? -1.421 12.432 14.960 1.00 91.62 488 SER A CA 1
ATOM 3750 C C . SER A 1 488 ? -1.613 13.936 14.768 1.00 91.62 488 SER A C 1
ATOM 3752 O O . SER A 1 488 ? -2.726 14.463 14.778 1.00 91.62 488 SER A O 1
ATOM 3754 N N . THR A 1 489 ? -0.515 14.636 14.494 1.00 94.38 489 THR A N 1
ATOM 3755 C CA . THR A 1 489 ? -0.542 16.022 14.006 1.00 94.38 489 THR A CA 1
ATOM 3756 C C . THR A 1 489 ? -0.906 16.109 12.521 1.00 94.38 489 THR A C 1
ATOM 3758 O O . THR A 1 489 ? -1.085 17.214 12.009 1.00 94.38 489 THR A O 1
ATOM 3761 N N . GLY A 1 490 ? -1.001 14.968 11.826 1.00 93.94 490 GLY A N 1
ATOM 3762 C CA . GLY A 1 490 ? -1.164 14.865 10.379 1.00 93.94 490 GLY A CA 1
ATOM 3763 C C . GLY A 1 490 ? -2.607 14.984 9.898 1.00 93.94 490 GLY A C 1
ATOM 3764 O O . GLY A 1 490 ? -2.866 15.790 9.009 1.00 93.94 490 GLY A O 1
ATOM 3765 N N . HIS A 1 491 ? -3.533 14.205 10.464 1.00 93.19 491 HIS A N 1
ATOM 3766 C CA . HIS A 1 491 ? -4.929 14.064 10.016 1.00 93.19 491 HIS A CA 1
ATOM 3767 C C . HIS A 1 491 ? -5.815 13.463 11.133 1.00 93.19 491 HIS A C 1
ATOM 3769 O O . HIS A 1 491 ? -5.342 13.234 12.248 1.00 93.19 491 HIS A O 1
ATOM 3775 N N . ASN A 1 492 ? -7.099 13.195 10.859 1.00 89.12 492 ASN A N 1
ATOM 3776 C CA . ASN A 1 492 ? -7.996 12.552 11.831 1.00 89.12 492 ASN A CA 1
ATOM 3777 C C . ASN A 1 492 ? -7.653 11.063 12.032 1.00 89.12 492 ASN A C 1
ATOM 3779 O O . ASN A 1 492 ? -6.932 10.467 11.229 1.00 89.12 492 ASN A O 1
ATOM 3783 N N . LEU A 1 493 ? -8.209 10.454 13.081 1.00 86.00 493 LEU A N 1
ATOM 3784 C CA . LEU A 1 493 ? -8.139 9.017 13.331 1.00 86.00 493 LEU A CA 1
ATOM 3785 C C . LEU A 1 493 ? -9.525 8.493 13.780 1.00 86.00 493 LEU A C 1
ATOM 3787 O O . LEU A 1 493 ? -10.043 9.002 14.775 1.00 86.00 493 LEU A O 1
ATOM 3791 N N . PRO A 1 494 ? -10.121 7.494 13.096 1.00 83.19 494 PRO A N 1
ATOM 3792 C CA . PRO A 1 494 ? -9.710 6.977 11.792 1.00 83.19 494 PRO A CA 1
ATOM 3793 C C . PRO A 1 494 ? -9.787 8.057 10.696 1.00 83.19 494 PRO A C 1
ATOM 3795 O O . PRO A 1 494 ? -10.396 9.116 10.854 1.00 83.19 494 PRO A O 1
ATOM 3798 N N . THR A 1 495 ? -9.148 7.780 9.566 1.00 79.56 495 THR A N 1
ATOM 3799 C CA . THR A 1 495 ? -9.297 8.548 8.327 1.00 79.56 495 THR A CA 1
ATOM 3800 C C . THR A 1 495 ? -9.261 7.588 7.143 1.00 79.56 495 THR A C 1
ATOM 3802 O O . THR A 1 495 ? -8.799 6.453 7.286 1.00 79.56 495 THR A O 1
ATOM 3805 N N . GLY A 1 496 ? -9.769 8.026 5.997 1.00 70.44 496 GLY A N 1
ATOM 3806 C CA . GLY A 1 496 ? -9.906 7.210 4.799 1.00 70.44 496 GLY A CA 1
ATOM 3807 C C . GLY A 1 496 ? -11.317 7.241 4.205 1.00 70.44 496 GLY A C 1
ATOM 3808 O O . GLY A 1 496 ? -12.198 7.965 4.674 1.00 70.44 496 GLY A O 1
ATOM 3809 N N . SER A 1 497 ? -11.526 6.400 3.192 1.00 67.12 497 SER A N 1
ATOM 3810 C CA . SER A 1 497 ? -12.776 6.270 2.437 1.00 67.12 497 SER A CA 1
ATOM 3811 C C . SER A 1 497 ? -14.029 5.998 3.288 1.00 67.12 497 SER A C 1
ATOM 3813 O O . SER A 1 497 ? -14.165 4.931 3.895 1.00 67.12 497 SER A O 1
ATOM 3815 N N . LEU A 1 498 ? -15.023 6.892 3.196 1.00 60.44 498 LEU A N 1
ATOM 3816 C CA . LEU A 1 498 ? -16.402 6.670 3.663 1.00 60.44 498 LEU A CA 1
ATOM 3817 C C . LEU A 1 498 ? -17.078 5.454 3.002 1.00 60.44 498 LEU A C 1
ATOM 3819 O O . LEU A 1 498 ? -18.041 4.929 3.551 1.00 60.44 498 LEU A O 1
ATOM 3823 N N . GLY A 1 499 ? -16.584 5.002 1.844 1.00 55.22 499 GLY A N 1
ATOM 3824 C CA . GLY A 1 499 ? -17.086 3.811 1.154 1.00 55.22 499 GLY A CA 1
ATOM 3825 C C . GLY A 1 499 ? -16.576 2.489 1.726 1.00 55.22 499 GLY A C 1
ATOM 3826 O O . GLY A 1 499 ? -17.254 1.477 1.607 1.00 55.22 499 GLY A O 1
ATOM 3827 N N . ALA A 1 500 ? -15.400 2.498 2.363 1.00 58.25 500 ALA A N 1
ATOM 3828 C CA . ALA A 1 500 ? -14.801 1.318 2.995 1.00 58.25 500 ALA A CA 1
ATOM 3829 C C . ALA A 1 500 ? -14.924 1.323 4.532 1.00 58.25 500 ALA A C 1
ATOM 3831 O O . ALA A 1 500 ? -14.605 0.321 5.163 1.00 58.25 500 ALA A O 1
ATOM 3832 N N . GLN A 1 501 ? -15.359 2.446 5.121 1.00 70.62 501 GLN A N 1
ATOM 3833 C CA . GLN A 1 501 ? -15.646 2.642 6.550 1.00 70.62 501 GLN A CA 1
ATOM 3834 C C . GLN A 1 501 ? -14.607 2.008 7.492 1.00 70.62 501 GLN A C 1
ATOM 3836 O O . GLN A 1 501 ? -14.930 1.056 8.205 1.00 70.62 501 GLN A O 1
ATOM 3841 N N . PRO A 1 502 ? -13.366 2.534 7.536 1.00 75.81 502 PRO A N 1
ATOM 3842 C CA . PRO A 1 502 ? -12.351 2.057 8.470 1.00 75.81 502 PRO A CA 1
ATOM 3843 C C . PRO A 1 502 ? -12.857 2.158 9.917 1.00 75.81 502 PRO A C 1
ATOM 3845 O O . PRO A 1 502 ? -12.970 3.249 10.479 1.00 75.81 502 PRO A O 1
ATOM 3848 N N . GLN A 1 503 ? -13.173 1.007 10.511 1.00 81.75 503 GLN A N 1
ATOM 3849 C CA . GLN A 1 503 ? -13.620 0.912 11.896 1.00 81.75 503 GLN A CA 1
ATOM 3850 C C . GLN A 1 503 ? -12.416 1.003 12.837 1.00 81.75 503 GLN A C 1
ATOM 3852 O O . GLN A 1 503 ? -11.382 0.374 12.612 1.00 81.75 503 GLN A O 1
ATOM 3857 N N . LEU A 1 504 ? -12.569 1.764 13.918 1.00 86.75 504 LEU A N 1
ATOM 3858 C CA . LEU A 1 504 ? -11.630 1.792 15.034 1.00 86.75 504 LEU A CA 1
ATOM 3859 C C . LEU A 1 504 ? -12.445 1.750 16.322 1.00 86.75 504 LEU A C 1
ATOM 3861 O O . LEU A 1 504 ? -13.244 2.649 16.583 1.00 86.75 504 LEU A O 1
ATOM 3865 N N . TRP A 1 505 ? -12.255 0.698 17.110 1.00 91.62 505 TRP A N 1
ATOM 3866 C CA . TRP A 1 505 ? -12.972 0.465 18.358 1.00 91.62 505 TRP A CA 1
ATOM 3867 C C . TRP A 1 505 ? -11.993 0.137 19.486 1.00 91.62 505 TRP A C 1
ATOM 3869 O O . TRP A 1 505 ? -10.831 -0.189 19.240 1.00 91.62 505 TRP A O 1
ATOM 3879 N N . LEU A 1 506 ? -12.463 0.226 20.729 1.00 92.19 506 LEU A N 1
ATOM 3880 C CA . LEU A 1 506 ? -11.698 -0.187 21.905 1.00 92.19 506 LEU A CA 1
ATOM 3881 C C . LEU A 1 506 ? -12.250 -1.517 22.426 1.00 92.19 506 LEU A C 1
ATOM 3883 O O . LEU A 1 506 ? -13.343 -1.551 22.990 1.00 92.19 506 LEU A O 1
ATOM 3887 N N . ASN A 1 507 ? -11.481 -2.596 22.271 1.00 93.94 507 ASN A N 1
ATOM 3888 C CA . ASN A 1 507 ? -11.656 -3.790 23.097 1.00 93.94 507 ASN A CA 1
ATOM 3889 C C . ASN A 1 507 ? -11.033 -3.523 24.477 1.00 93.94 507 ASN A C 1
ATOM 3891 O O . ASN A 1 507 ? -9.898 -3.051 24.561 1.00 93.94 507 ASN A O 1
ATOM 3895 N N . ALA A 1 508 ? -11.764 -3.805 25.554 1.00 93.19 508 ALA A N 1
ATOM 3896 C CA . ALA A 1 508 ? -11.223 -3.748 26.909 1.00 93.19 508 ALA A CA 1
ATOM 3897 C C . ALA A 1 508 ? -11.768 -4.908 27.746 1.00 93.19 508 ALA A C 1
ATOM 3899 O O . ALA A 1 508 ? -12.975 -5.141 27.803 1.00 93.19 508 ALA A O 1
ATOM 3900 N N . VAL A 1 509 ? -10.859 -5.627 28.407 1.00 93.88 509 VAL A N 1
ATOM 3901 C CA . VAL A 1 509 ? -11.134 -6.896 29.087 1.00 93.88 509 VAL A CA 1
ATOM 3902 C C . VAL A 1 509 ? -10.764 -6.784 30.562 1.00 93.88 509 VAL A C 1
ATOM 3904 O O . VAL A 1 509 ? -9.644 -6.405 30.896 1.00 93.88 509 VAL A O 1
ATOM 3907 N N . LEU A 1 510 ? -11.675 -7.171 31.455 1.00 92.25 510 LEU A N 1
ATOM 3908 C CA . LEU A 1 510 ? -11.374 -7.339 32.873 1.00 92.25 510 LEU A CA 1
ATOM 3909 C C . LEU A 1 510 ? -11.015 -8.803 33.148 1.00 92.25 510 LEU A C 1
ATOM 3911 O O . LEU A 1 510 ? -11.862 -9.694 33.039 1.00 92.25 510 LEU A O 1
ATOM 3915 N N . ILE A 1 511 ? -9.757 -9.032 33.519 1.00 95.06 511 ILE A N 1
ATOM 3916 C CA . ILE A 1 511 ? -9.217 -10.335 33.919 1.00 95.06 511 ILE A CA 1
ATOM 3917 C C . ILE A 1 511 ? -9.143 -10.402 35.452 1.00 95.06 511 ILE A C 1
ATOM 3919 O O . ILE A 1 511 ? -8.707 -9.448 36.097 1.00 95.06 511 ILE A O 1
ATOM 3923 N N . ASN A 1 512 ? -9.583 -11.512 36.048 1.00 92.50 512 ASN A N 1
ATOM 3924 C CA . ASN A 1 512 ? -9.494 -11.745 37.493 1.00 92.50 512 ASN A CA 1
ATOM 3925 C C . ASN A 1 512 ? -8.128 -12.359 37.901 1.00 92.50 512 ASN A C 1
ATOM 3927 O O . ASN A 1 512 ? -7.374 -12.808 37.037 1.00 92.50 512 ASN A O 1
ATOM 3931 N N . PRO A 1 513 ? -7.793 -12.449 39.207 1.00 95.94 513 PRO A N 1
ATOM 3932 C CA . PRO A 1 513 ? -6.523 -13.032 39.664 1.00 95.94 513 PRO A CA 1
ATOM 3933 C C . PRO A 1 513 ? -6.285 -14.507 39.289 1.00 95.94 513 PRO A C 1
ATOM 3935 O O . PRO A 1 513 ? -5.155 -14.974 39.380 1.00 95.94 513 PRO A O 1
ATOM 3938 N N . ASN A 1 514 ? -7.319 -15.229 38.842 1.00 96.88 514 ASN A N 1
ATOM 3939 C CA . ASN A 1 514 ? -7.230 -16.604 38.339 1.00 96.88 514 ASN A CA 1
ATOM 3940 C C . ASN A 1 514 ? -7.037 -16.652 36.805 1.00 96.88 514 ASN A C 1
ATOM 3942 O O . ASN A 1 514 ? -7.239 -17.697 36.191 1.00 96.88 514 ASN A O 1
ATOM 3946 N N . ASN A 1 515 ? -6.697 -15.519 36.179 1.00 95.69 515 ASN A N 1
ATOM 3947 C CA . ASN A 1 515 ? -6.569 -15.325 34.732 1.00 95.69 515 ASN A CA 1
ATOM 3948 C C . ASN A 1 515 ? -7.864 -15.568 33.920 1.00 95.69 515 ASN A C 1
ATOM 3950 O O . ASN A 1 515 ? -7.814 -15.895 32.736 1.00 95.69 515 ASN A O 1
ATOM 3954 N N . GLN A 1 516 ? -9.041 -15.401 34.535 1.00 96.75 516 GLN A N 1
ATOM 3955 C CA . GLN A 1 516 ? -10.338 -15.570 33.867 1.00 96.75 516 GLN A CA 1
ATOM 3956 C C . GLN A 1 516 ? -10.915 -14.216 33.437 1.00 96.75 516 GLN A C 1
ATOM 3958 O O . GLN A 1 516 ? -10.937 -13.267 34.225 1.00 96.75 516 GLN A O 1
ATOM 3963 N N . ARG A 1 517 ? -11.454 -14.139 32.215 1.00 94.94 517 ARG A N 1
ATOM 3964 C CA . ARG A 1 517 ? -12.261 -13.006 31.733 1.00 94.94 517 ARG A CA 1
ATOM 3965 C C . ARG A 1 517 ? -13.576 -12.939 32.517 1.00 94.94 517 ARG A C 1
ATOM 3967 O O . ARG A 1 517 ? -14.365 -13.876 32.468 1.00 94.94 517 ARG A O 1
ATOM 3974 N N . VAL A 1 518 ? -13.805 -11.837 33.233 1.00 93.56 518 VAL A N 1
ATOM 3975 C CA . VAL A 1 518 ? -15.023 -11.603 34.041 1.00 93.56 518 VAL A CA 1
ATOM 3976 C C . VAL A 1 518 ? -15.899 -10.459 33.519 1.00 93.56 518 VAL A C 1
ATOM 3978 O O . VAL A 1 518 ? -17.058 -10.354 33.910 1.00 93.56 518 VAL A O 1
ATOM 3981 N N . TRP A 1 519 ? -15.371 -9.615 32.630 1.00 92.44 519 TRP A N 1
ATOM 3982 C CA . TRP A 1 519 ? -16.126 -8.615 31.869 1.00 92.44 519 TRP A CA 1
ATOM 3983 C C . TRP A 1 519 ? -15.355 -8.227 30.599 1.00 92.44 519 TRP A C 1
ATOM 3985 O O . TRP A 1 519 ? -14.127 -8.328 30.570 1.00 92.44 519 TRP A O 1
ATOM 3995 N N . GLU A 1 520 ? -16.064 -7.775 29.565 1.00 93.81 520 GLU A N 1
ATOM 3996 C CA . GLU A 1 520 ? -15.488 -7.287 28.310 1.00 93.81 520 GLU A CA 1
ATOM 3997 C C . GLU A 1 520 ? -16.399 -6.242 27.639 1.00 93.81 520 GLU A C 1
ATOM 3999 O O . GLU A 1 520 ? -17.621 -6.259 27.815 1.00 93.81 520 GLU A O 1
ATOM 4004 N N . THR A 1 521 ? -15.786 -5.352 26.860 1.00 95.00 521 THR A N 1
ATOM 4005 C CA . THR A 1 521 ? -16.408 -4.474 25.855 1.00 95.00 521 THR A CA 1
ATOM 4006 C C . THR A 1 521 ? -15.590 -4.539 24.562 1.00 95.00 521 THR A C 1
ATOM 4008 O O . THR A 1 521 ? -14.398 -4.849 24.612 1.00 95.00 521 THR A O 1
ATOM 4011 N N . GLY A 1 522 ? -16.201 -4.260 23.410 1.00 94.62 522 GLY A N 1
ATOM 4012 C CA . GLY A 1 522 ? -15.534 -4.293 22.105 1.00 94.62 522 GLY A CA 1
ATOM 4013 C C . GLY A 1 522 ? -15.195 -5.707 21.629 1.00 94.62 522 GLY A C 1
ATOM 4014 O O . GLY A 1 522 ? -14.136 -5.920 21.033 1.00 94.62 522 GLY A O 1
ATOM 4015 N N . TYR A 1 523 ? -16.057 -6.675 21.946 1.00 93.00 523 TYR A N 1
ATOM 4016 C CA . TYR A 1 523 ? -15.977 -8.058 21.472 1.00 93.00 523 TYR A CA 1
ATOM 4017 C C . TYR A 1 523 ? -16.738 -8.257 20.154 1.00 93.00 523 TYR A C 1
ATOM 4019 O O . TYR A 1 523 ? -17.628 -7.478 19.797 1.00 93.00 523 TYR A O 1
ATOM 4027 N N . LEU A 1 524 ? -16.357 -9.312 19.433 1.00 93.69 524 LEU A N 1
ATOM 4028 C CA . LEU A 1 524 ? -16.917 -9.682 18.135 1.00 93.69 524 LEU A CA 1
ATOM 4029 C C . LEU A 1 524 ? -17.850 -10.894 18.257 1.00 93.69 524 LEU A C 1
ATOM 4031 O O . LEU A 1 524 ? -17.701 -11.697 19.182 1.00 93.69 524 LEU A O 1
ATOM 4035 N N . ASP A 1 525 ? -18.790 -11.028 17.323 1.00 93.38 525 ASP A N 1
ATOM 4036 C CA . ASP A 1 525 ? -19.647 -12.208 17.186 1.00 93.38 525 ASP A CA 1
ATOM 4037 C C . ASP A 1 525 ? -18.991 -13.315 16.327 1.00 93.38 525 ASP A C 1
ATOM 4039 O O . ASP A 1 525 ? -17.822 -13.232 15.942 1.00 93.38 525 ASP A O 1
ATOM 4043 N N . ALA A 1 526 ? -19.741 -14.383 16.035 1.00 92.69 526 ALA A N 1
ATOM 4044 C CA . ALA A 1 526 ? -19.257 -15.528 15.259 1.00 92.69 526 ALA A CA 1
ATOM 4045 C C . ALA A 1 526 ? -18.899 -15.206 13.789 1.00 92.69 526 ALA A C 1
ATOM 4047 O O . ALA A 1 526 ? -18.186 -15.986 13.160 1.00 92.69 526 ALA A O 1
ATOM 4048 N N . ASN A 1 527 ? -19.357 -14.071 13.251 1.00 91.19 527 ASN A N 1
ATOM 4049 C CA . ASN A 1 527 ? -19.037 -13.575 11.908 1.00 91.19 527 ASN A CA 1
ATOM 4050 C C . ASN A 1 527 ? -17.827 -12.619 11.916 1.00 91.19 527 ASN A C 1
ATOM 4052 O O . ASN A 1 527 ? -17.407 -12.155 10.858 1.00 91.19 527 ASN A O 1
ATOM 4056 N N . ALA A 1 528 ? -17.265 -12.347 13.101 1.00 90.44 528 ALA A N 1
ATOM 4057 C CA . ALA A 1 528 ? -16.310 -11.279 13.393 1.00 90.44 528 ALA A CA 1
ATOM 4058 C C . ALA A 1 528 ? -16.881 -9.843 13.297 1.00 90.44 528 ALA A C 1
ATOM 4060 O O . ALA A 1 528 ? -16.105 -8.888 13.241 1.00 90.44 528 ALA A O 1
ATOM 4061 N N . ASP A 1 529 ? -18.208 -9.673 13.354 1.00 90.44 529 ASP A N 1
ATOM 4062 C CA . ASP A 1 529 ? -18.849 -8.355 13.462 1.00 90.44 529 ASP A CA 1
ATOM 4063 C C . ASP A 1 529 ? -18.806 -7.827 14.905 1.00 90.44 529 ASP A C 1
ATOM 4065 O O . ASP A 1 529 ? -18.870 -8.595 15.867 1.00 90.44 529 ASP A O 1
ATOM 4069 N N . LEU A 1 530 ? -18.757 -6.502 15.088 1.00 92.81 530 LEU A N 1
ATOM 4070 C CA . LEU A 1 530 ? -18.948 -5.888 16.409 1.00 92.81 530 LEU A CA 1
ATOM 4071 C C . LEU A 1 530 ? -20.364 -6.174 16.928 1.00 92.81 530 LEU A C 1
ATOM 4073 O O . LEU A 1 530 ? -21.336 -6.029 16.191 1.00 92.81 530 LEU A O 1
ATOM 4077 N N . CYS A 1 531 ? -20.493 -6.507 18.217 1.00 94.56 531 CYS A N 1
ATOM 4078 C CA . CYS A 1 531 ? -21.770 -6.860 18.858 1.00 94.56 531 CYS A CA 1
ATOM 4079 C C . CYS A 1 531 ? -22.696 -5.647 19.109 1.00 94.56 531 CYS A C 1
ATOM 4081 O O . CYS A 1 531 ? -23.165 -5.420 20.227 1.00 94.56 531 CYS A O 1
ATOM 4083 N N . ASP A 1 532 ? -22.948 -4.842 18.079 1.00 90.62 532 ASP A N 1
ATOM 4084 C CA . ASP A 1 532 ? -23.752 -3.623 18.110 1.00 90.62 532 ASP A CA 1
ATOM 4085 C C . ASP A 1 532 ? -25.137 -3.825 17.444 1.00 90.62 532 ASP A C 1
ATOM 4087 O O . ASP A 1 532 ? -25.651 -4.940 17.406 1.00 90.62 532 ASP A O 1
ATOM 4091 N N . MET A 1 533 ? -25.801 -2.758 16.981 1.00 86.50 533 MET A N 1
ATOM 4092 C CA . MET A 1 533 ? -27.106 -2.851 16.308 1.00 86.50 533 MET A CA 1
ATOM 4093 C C . MET A 1 533 ? -27.065 -3.474 14.895 1.00 86.50 533 MET A C 1
ATOM 4095 O O . MET A 1 533 ? -28.134 -3.714 14.334 1.00 86.50 533 MET A O 1
ATOM 4099 N N . HIS A 1 534 ? -25.885 -3.707 14.311 1.00 85.81 534 HIS A N 1
ATOM 4100 C CA . HIS A 1 534 ? -25.715 -4.290 12.974 1.00 85.81 534 HIS A CA 1
ATOM 4101 C C . HIS A 1 534 ? -25.315 -5.774 12.989 1.00 85.81 534 HIS A C 1
ATOM 4103 O O . HIS A 1 534 ? -25.506 -6.441 11.974 1.00 85.81 534 HIS A O 1
ATOM 4109 N N . SER A 1 535 ? -24.825 -6.309 14.116 1.00 90.69 535 SER A N 1
ATOM 4110 C CA . SER A 1 535 ? -24.540 -7.746 14.253 1.00 90.69 535 SER A CA 1
ATOM 4111 C C . SER A 1 535 ? -25.805 -8.579 14.025 1.00 90.69 535 SER A C 1
ATOM 4113 O O . SER A 1 535 ? -26.840 -8.389 14.676 1.00 90.69 535 SER A O 1
ATOM 4115 N N . VAL A 1 536 ? -25.698 -9.557 13.124 1.00 92.06 536 VAL A N 1
ATOM 4116 C CA . VAL A 1 536 ? -26.773 -10.511 12.819 1.00 92.06 536 VAL A CA 1
ATOM 4117 C C . VAL A 1 536 ? -27.108 -11.368 14.044 1.00 92.06 536 VAL A C 1
ATOM 4119 O O . VAL A 1 536 ? -28.277 -11.679 14.279 1.00 92.06 536 VAL A O 1
ATOM 4122 N N . GLU A 1 537 ? -26.112 -11.711 14.862 1.00 95.19 537 GLU A N 1
ATOM 4123 C CA . GLU A 1 537 ? -26.311 -12.532 16.058 1.00 95.19 537 GLU A CA 1
ATOM 4124 C C . GLU A 1 537 ? -26.957 -11.742 17.205 1.00 95.19 537 GLU A C 1
ATOM 4126 O O . GLU A 1 537 ? -27.780 -12.301 17.937 1.00 95.19 537 GLU A O 1
ATOM 4131 N N . VAL A 1 538 ? -26.676 -10.436 17.320 1.00 94.38 538 VAL A N 1
ATOM 4132 C CA . VAL A 1 538 ? -27.408 -9.527 18.220 1.00 94.38 538 VAL A CA 1
ATOM 4133 C C . VAL A 1 538 ? -28.852 -9.349 17.749 1.00 94.38 538 VAL A C 1
ATOM 4135 O O . VAL A 1 538 ? -29.776 -9.465 18.555 1.00 94.38 538 VAL A O 1
ATOM 4138 N N . ALA A 1 539 ? -29.074 -9.123 16.450 1.00 91.56 539 ALA A N 1
ATOM 4139 C CA . ALA A 1 539 ? -30.413 -8.969 15.879 1.00 91.56 539 ALA A CA 1
ATOM 4140 C C . ALA A 1 539 ? -31.282 -10.232 16.051 1.00 91.56 539 ALA A C 1
ATOM 4142 O O . ALA A 1 539 ? -32.487 -10.128 16.278 1.00 91.56 539 ALA A O 1
ATOM 4143 N N . LYS A 1 540 ? -30.667 -11.422 16.010 1.00 94.75 540 LYS A N 1
ATOM 4144 C CA . LYS A 1 540 ? -31.306 -12.720 16.299 1.00 94.75 540 LYS A CA 1
ATOM 4145 C C . LYS A 1 540 ? -31.399 -13.050 17.798 1.00 94.75 540 LYS A C 1
ATOM 4147 O O . LYS A 1 540 ? -31.896 -14.118 18.146 1.00 94.75 540 LYS A O 1
ATOM 4152 N N . GLY A 1 541 ? -30.915 -12.179 18.689 1.00 94.75 541 GLY A N 1
ATOM 4153 C CA . GLY A 1 541 ? -30.943 -12.379 20.144 1.00 94.75 541 GLY A CA 1
ATOM 4154 C C . GLY A 1 541 ? -30.056 -13.520 20.658 1.00 94.75 541 GLY A C 1
ATOM 4155 O O . GLY A 1 541 ? -30.250 -13.980 21.782 1.00 94.75 541 GLY A O 1
ATOM 4156 N N . ARG A 1 542 ? -29.100 -13.993 19.848 1.00 95.38 542 ARG A N 1
ATOM 4157 C CA . ARG A 1 542 ? -28.199 -15.114 20.170 1.00 95.38 542 ARG A CA 1
ATOM 4158 C C . ARG A 1 542 ? -27.039 -14.688 21.069 1.00 95.38 542 ARG A C 1
ATOM 4160 O O . ARG A 1 542 ? -26.586 -15.471 21.898 1.00 95.38 542 ARG A O 1
ATOM 4167 N N . ILE A 1 543 ? -26.593 -13.441 20.926 1.00 94.94 543 ILE A N 1
ATOM 4168 C CA . ILE A 1 543 ? -25.602 -12.787 21.786 1.00 94.94 543 ILE A CA 1
ATOM 4169 C C . ILE A 1 543 ? -26.181 -11.440 22.263 1.00 94.94 543 ILE A C 1
ATOM 4171 O O . ILE A 1 543 ? -26.874 -10.771 21.491 1.00 94.94 543 ILE A O 1
ATOM 4175 N N . PRO A 1 544 ? -25.987 -11.021 23.528 1.00 94.31 544 PRO A N 1
ATOM 4176 C CA . PRO A 1 544 ? -26.447 -9.710 23.975 1.00 94.31 544 PRO A CA 1
ATOM 4177 C C . PRO A 1 544 ? -25.673 -8.588 23.272 1.00 94.31 544 PRO A C 1
ATOM 4179 O O . PRO A 1 544 ? -24.465 -8.688 23.080 1.00 94.31 544 PRO A O 1
ATOM 4182 N N . ARG A 1 545 ? -26.354 -7.479 22.958 1.00 95.00 545 ARG A N 1
ATOM 4183 C CA . ARG A 1 545 ? -25.695 -6.270 22.445 1.00 95.00 545 ARG A CA 1
ATOM 4184 C C . ARG A 1 545 ? -24.692 -5.730 23.464 1.00 95.00 545 ARG A C 1
ATOM 4186 O O . ARG A 1 545 ? -25.056 -5.486 24.621 1.00 95.00 545 ARG A O 1
ATOM 4193 N N . ASP A 1 546 ? -23.487 -5.400 23.019 1.00 95.69 546 ASP A N 1
ATOM 4194 C CA . ASP A 1 546 ? -22.552 -4.638 23.828 1.00 95.69 546 ASP A CA 1
ATOM 4195 C C . ASP A 1 546 ? -23.066 -3.206 24.038 1.00 95.69 546 ASP A C 1
ATOM 4197 O O . ASP A 1 546 ? -23.133 -2.365 23.142 1.00 95.69 546 ASP A O 1
ATOM 4201 N N . LYS A 1 547 ? -23.473 -2.927 25.275 1.00 92.69 547 LYS A N 1
ATOM 4202 C CA . LYS A 1 547 ? -23.955 -1.613 25.707 1.00 92.69 547 LYS A CA 1
ATOM 4203 C C . LYS A 1 547 ? -22.833 -0.629 26.060 1.00 92.69 547 LYS A C 1
ATOM 4205 O O . LYS A 1 547 ? -23.152 0.514 26.371 1.00 92.69 547 LYS A O 1
ATOM 4210 N N . ASN A 1 548 ? -21.573 -1.068 26.069 1.00 92.50 548 ASN A N 1
ATOM 4211 C CA . ASN A 1 548 ? -20.407 -0.268 26.454 1.00 92.50 548 ASN A CA 1
ATOM 4212 C C . ASN A 1 548 ? -19.412 -0.083 25.293 1.00 92.50 548 ASN A C 1
ATOM 4214 O O . ASN A 1 548 ? -18.312 0.423 25.525 1.00 92.50 548 ASN A O 1
ATOM 4218 N N . LEU A 1 549 ? -19.777 -0.509 24.078 1.00 93.12 549 LEU A N 1
ATOM 4219 C CA . LEU A 1 549 ? -18.930 -0.436 22.893 1.00 93.12 549 LEU A CA 1
ATOM 4220 C C . LEU A 1 549 ? -18.520 1.013 22.595 1.00 93.12 549 LEU A C 1
ATOM 4222 O O . LEU A 1 549 ? -19.364 1.878 22.362 1.00 93.12 549 LEU A O 1
ATOM 4226 N N . PHE A 1 550 ? -17.212 1.251 22.529 1.00 92.44 550 PHE A N 1
ATOM 4227 C CA . PHE A 1 550 ? -16.632 2.455 21.942 1.00 92.44 550 PHE A CA 1
ATOM 4228 C C . PHE A 1 550 ? -16.192 2.133 20.511 1.00 92.44 550 PHE A C 1
ATOM 4230 O O . PHE A 1 550 ? -15.246 1.371 20.328 1.00 92.44 550 PHE A O 1
ATOM 4237 N N . ASN A 1 551 ? -16.875 2.702 19.515 1.00 88.50 551 ASN A N 1
ATOM 4238 C CA . ASN A 1 551 ? -16.599 2.544 18.084 1.00 88.50 551 ASN A CA 1
ATOM 4239 C C . ASN A 1 551 ? -16.610 3.930 17.410 1.00 88.50 551 ASN A C 1
ATOM 4241 O O . ASN A 1 551 ? -17.507 4.731 17.668 1.00 88.50 551 ASN A O 1
ATOM 4245 N N . LEU A 1 552 ? -15.617 4.209 16.562 1.00 84.94 552 LEU A N 1
ATOM 4246 C CA . LEU A 1 552 ? -15.447 5.457 15.805 1.00 84.94 552 LEU A CA 1
ATOM 4247 C C . LEU A 1 552 ? -15.895 5.351 14.332 1.00 84.94 552 LEU A C 1
ATOM 4249 O O . LEU A 1 552 ? -15.647 6.262 13.541 1.00 84.94 552 LEU A O 1
ATOM 4253 N N . GLN A 1 553 ? -16.553 4.255 13.946 1.00 80.94 553 GLN A N 1
ATOM 4254 C CA . GLN A 1 553 ? -17.202 4.117 12.642 1.00 80.94 553 GLN A CA 1
ATOM 4255 C C . GLN A 1 553 ? -18.220 5.245 12.407 1.00 80.94 553 GLN A C 1
ATOM 4257 O O . GLN A 1 553 ? -19.082 5.518 13.242 1.00 80.94 553 GLN A O 1
ATOM 4262 N N . THR A 1 554 ? -18.158 5.876 11.233 1.00 74.75 554 THR A N 1
ATOM 4263 C CA . THR A 1 554 ? -19.163 6.866 10.823 1.00 74.75 554 THR A CA 1
ATOM 4264 C C . THR A 1 554 ? -20.454 6.157 10.426 1.00 74.75 554 THR A C 1
ATOM 4266 O O . THR A 1 554 ? -20.479 5.431 9.433 1.00 74.75 554 THR A O 1
ATOM 4269 N N . LYS A 1 555 ? -21.526 6.393 11.185 1.00 74.44 555 LYS A N 1
ATOM 4270 C CA . LYS A 1 555 ? -22.878 5.918 10.872 1.00 74.44 555 LYS A CA 1
ATOM 4271 C C . LYS A 1 555 ? -23.739 7.033 10.293 1.00 74.44 555 LYS A C 1
ATOM 4273 O O . LYS A 1 555 ? -23.632 8.188 10.699 1.00 74.44 555 LYS A O 1
ATOM 4278 N N . PHE A 1 556 ? -24.632 6.659 9.390 1.00 72.62 556 PHE A N 1
ATOM 4279 C CA . PHE A 1 556 ? -25.605 7.539 8.758 1.00 72.62 556 PHE A CA 1
ATOM 4280 C C . PHE A 1 556 ? -26.996 7.241 9.316 1.00 72.62 556 PHE A C 1
ATOM 4282 O O . PHE A 1 556 ? -27.305 6.095 9.638 1.00 72.62 556 PHE A O 1
ATOM 4289 N N . LEU A 1 557 ? -27.840 8.266 9.425 1.00 72.00 557 LEU A N 1
ATOM 4290 C CA . LEU A 1 557 ? -29.265 8.082 9.685 1.00 72.00 557 LEU A CA 1
ATOM 4291 C C . LEU A 1 557 ? -29.989 8.052 8.340 1.00 72.00 557 LEU A C 1
ATOM 4293 O O . LEU A 1 557 ? -29.927 9.020 7.583 1.00 72.00 557 LEU A O 1
ATOM 4297 N N . ILE A 1 558 ? -30.637 6.928 8.035 1.00 71.44 558 ILE A N 1
ATOM 4298 C CA . ILE A 1 558 ? -31.470 6.775 6.842 1.00 71.44 558 ILE A CA 1
ATOM 4299 C C . ILE A 1 558 ? -32.931 6.963 7.245 1.00 71.44 558 ILE A C 1
ATOM 4301 O O . ILE A 1 558 ? -33.505 6.155 7.984 1.00 71.44 558 ILE A O 1
ATOM 4305 N N . ASN A 1 559 ? -33.530 8.028 6.718 1.00 70.44 559 ASN A N 1
ATOM 4306 C CA . ASN A 1 559 ? -34.939 8.345 6.897 1.00 70.44 559 ASN A CA 1
ATOM 4307 C C . ASN A 1 559 ? -35.762 7.540 5.885 1.00 70.44 559 ASN A C 1
ATOM 4309 O O . ASN A 1 559 ? -35.714 7.787 4.679 1.00 70.44 559 ASN A O 1
ATOM 4313 N N . ASN A 1 560 ? -36.520 6.561 6.372 1.00 62.59 560 ASN A N 1
ATOM 4314 C CA . ASN A 1 560 ? -37.349 5.710 5.523 1.00 62.59 560 ASN A CA 1
ATOM 4315 C C . ASN A 1 560 ? -38.678 6.396 5.175 1.00 62.59 560 ASN A C 1
ATOM 4317 O O . ASN A 1 560 ? -39.277 7.072 6.007 1.00 62.59 560 ASN A O 1
ATOM 4321 N N . VAL A 1 561 ? -39.212 6.138 3.973 1.00 69.81 561 VAL A N 1
ATOM 4322 C CA . VAL A 1 561 ? -40.531 6.655 3.532 1.00 69.81 561 VAL A CA 1
ATOM 4323 C C . VAL A 1 561 ? -41.672 6.209 4.468 1.00 69.81 561 VAL A C 1
ATOM 4325 O O . VAL A 1 561 ? -42.717 6.858 4.540 1.00 69.81 561 VAL A O 1
ATOM 4328 N N . ARG A 1 562 ? -41.478 5.107 5.207 1.00 67.25 562 ARG A N 1
ATOM 4329 C CA . ARG A 1 562 ? -42.297 4.678 6.350 1.00 67.25 562 ARG A CA 1
ATOM 4330 C C . ARG A 1 562 ? -41.415 4.002 7.401 1.00 67.25 562 ARG A C 1
ATOM 4332 O O . ARG A 1 562 ? -40.523 3.240 7.041 1.00 67.25 562 ARG A O 1
ATOM 4339 N N . GLY A 1 563 ? -41.737 4.201 8.677 1.00 66.75 563 GLY A N 1
ATOM 4340 C CA . GLY A 1 563 ? -41.016 3.626 9.818 1.00 66.75 563 GLY A CA 1
ATOM 4341 C C . GLY A 1 563 ? -40.305 4.695 10.647 1.00 66.75 563 GLY A C 1
ATOM 4342 O O . GLY A 1 563 ? -40.516 5.886 10.437 1.00 66.75 563 GLY A O 1
ATOM 4343 N N . THR A 1 564 ? -39.485 4.264 11.603 1.00 72.00 564 THR A N 1
ATOM 4344 C CA . THR A 1 564 ? -38.520 5.144 12.272 1.00 72.00 564 THR A CA 1
ATOM 4345 C C . THR A 1 564 ? -37.270 5.301 11.410 1.00 72.00 564 THR A C 1
ATOM 4347 O O . THR A 1 564 ? -36.931 4.406 10.625 1.00 72.00 564 THR A O 1
ATOM 4350 N N . ASP A 1 565 ? -36.543 6.396 11.615 1.00 75.75 565 ASP A N 1
ATOM 4351 C CA . ASP A 1 565 ? -35.169 6.526 11.130 1.00 75.75 565 ASP A CA 1
ATOM 4352 C C . ASP A 1 565 ? -34.313 5.371 11.683 1.00 75.75 565 ASP A C 1
ATOM 4354 O O . ASP A 1 565 ? -34.582 4.838 12.770 1.00 75.75 565 ASP A O 1
ATOM 4358 N N . ARG A 1 566 ? -33.303 4.945 10.920 1.00 73.69 566 ARG A N 1
ATOM 4359 C CA . ARG A 1 566 ? -32.382 3.870 11.318 1.00 73.69 566 ARG A CA 1
ATOM 4360 C C . ARG A 1 566 ? -30.936 4.299 11.129 1.00 73.69 566 ARG A C 1
ATOM 4362 O O . ARG A 1 566 ? -30.607 4.936 10.132 1.00 73.69 566 ARG A O 1
ATOM 4369 N N . GLU A 1 567 ? -30.078 3.891 12.060 1.00 74.94 567 GLU A N 1
ATOM 4370 C CA . GLU A 1 567 ? -28.638 3.847 11.815 1.00 74.94 567 GLU A CA 1
ATOM 4371 C C . GLU A 1 567 ? -28.341 2.879 10.665 1.00 74.94 567 GLU A C 1
ATOM 4373 O O . GLU A 1 567 ? -28.890 1.776 10.609 1.00 74.94 567 GLU A O 1
ATOM 4378 N N . ALA A 1 568 ? -27.428 3.274 9.786 1.00 68.31 568 ALA A N 1
ATOM 4379 C CA . ALA A 1 568 ? -26.838 2.428 8.768 1.00 68.31 568 ALA A CA 1
ATOM 4380 C C . ALA A 1 568 ? -25.356 2.781 8.587 1.00 68.31 568 ALA A C 1
ATOM 4382 O O . ALA A 1 568 ? -24.976 3.954 8.535 1.00 68.31 568 ALA A O 1
ATOM 4383 N N . ALA A 1 569 ? -24.523 1.759 8.412 1.00 62.81 569 ALA A N 1
ATOM 4384 C CA . ALA A 1 569 ? -23.345 1.900 7.569 1.00 62.81 569 ALA A CA 1
ATOM 4385 C C . ALA A 1 569 ? -23.831 2.288 6.160 1.00 62.81 569 ALA A C 1
ATOM 4387 O O . ALA A 1 569 ? -24.764 1.665 5.665 1.00 62.81 569 ALA A O 1
ATOM 4388 N N . LEU A 1 570 ? -23.228 3.295 5.520 1.00 57.38 570 LEU A N 1
ATOM 4389 C CA . LEU A 1 570 ? -23.521 3.646 4.123 1.00 57.38 570 LEU A CA 1
ATOM 4390 C C . LEU A 1 570 ? -23.267 2.422 3.212 1.00 57.38 570 LEU A C 1
ATOM 4392 O O . LEU A 1 570 ? -22.100 2.040 3.076 1.00 57.38 570 LEU A O 1
ATOM 4396 N N . PRO A 1 571 ? -24.275 1.831 2.541 1.00 47.91 571 PRO A N 1
ATOM 4397 C CA . PRO A 1 571 ? -24.020 1.237 1.239 1.00 47.91 571 PRO A CA 1
ATOM 4398 C C . PRO A 1 571 ? -23.776 2.400 0.272 1.00 47.91 571 PRO A C 1
ATOM 4400 O O . PRO A 1 571 ? -24.544 3.365 0.262 1.00 47.91 571 PRO A O 1
ATOM 4403 N N . LEU A 1 572 ? -22.707 2.352 -0.521 1.00 42.88 572 LEU A N 1
ATOM 4404 C CA . LEU A 1 572 ? -22.583 3.296 -1.626 1.00 42.88 572 LEU A CA 1
ATOM 4405 C C . LEU A 1 572 ? -23.551 2.865 -2.732 1.00 42.88 572 LEU A C 1
ATOM 4407 O O . LEU A 1 572 ? -23.318 1.867 -3.407 1.00 42.88 572 LEU A O 1
ATOM 4411 N N . ASN A 1 573 ? -24.629 3.638 -2.863 1.00 30.53 573 ASN A N 1
ATOM 4412 C CA . ASN A 1 573 ? -25.588 3.616 -3.964 1.00 30.53 573 ASN A CA 1
ATOM 4413 C C . ASN A 1 573 ? -25.360 4.863 -4.827 1.00 30.53 573 ASN A C 1
ATOM 4415 O O . ASN A 1 573 ? -25.278 5.957 -4.219 1.00 30.53 573 ASN A O 1
#

Sequence (573 aa):
MMLIIPRRETLAILTLWLGLWSGLTPLRSLAADEGVPFSGQQTLSDEELLEVGQLLGVGNRLYGRQPAASVATIQPNFPRRPDRLVGAELDPLAAFADPSEDADPLANLGSNDPIKPPAAKDPEKKDPHEGLWTEECYPSAESCRACHPKHYDEWSVSSHAYAAVSPMFQRFEQAMTELTEGTVGYFCIRCHSPVATQLEIPRTVSILDQPPVAREGVTCVSCHRINEHYGRSSNGDRRIEPGNIHAPVGRGGNGTGLADALANAEKNKLKTHAGQKGPGQAIHNGSYFFEPLTKSDICASCHQVAVHPGISLEVVHAQYRSSPAAKCGISCQDCHMGAVPGKAEGYEECHVAELSGKPYGQPKKHSNHTFWGPGYSIAHPGIFPHNPKAKSFTPRQWLMFDDRAGWGTEEFERNVSDGMHFPKPWDNADDRRDGRKIIDANIAKLDEKRGYSAMTLEAGAHVSDPVFFTTPQVGMPLKMGYRVDNISTGHNLPTGSLGAQPQLWLNAVLINPNNQRVWETGYLDANADLCDMHSVEVAKGRIPRDKNLFNLQTKFLINNVRGTDREAALPLN

InterPro domains:
  IPR023155 Cytochrome c-552/4 [PF13435] (144-224)
  IPR036280 Multiheme cytochrome superfamily [SSF48695] (138-337)

Solvent-accessible surface area (backbone atoms only — not comparable to full-atom values): 35155 Å² total; per-residue (Å²): 132,91,88,90,87,91,81,82,84,83,86,88,80,91,77,90,82,89,79,92,81,88,80,93,81,85,84,78,79,86,72,84,90,76,94,74,86,88,84,73,90,79,73,80,49,75,66,61,53,46,52,53,30,61,76,71,64,57,85,74,85,79,83,78,89,74,82,93,75,92,80,81,95,77,85,89,86,82,86,87,81,83,88,87,82,89,84,90,82,83,75,85,77,82,80,78,79,74,97,78,71,93,65,68,92,61,80,80,78,68,78,89,68,80,80,72,77,76,76,82,77,58,88,87,62,77,60,74,62,59,63,49,49,43,36,47,33,51,43,34,52,67,69,49,25,69,37,24,50,70,54,38,59,35,25,29,69,9,64,44,28,38,41,43,63,31,55,67,50,50,52,53,52,48,52,47,32,64,75,47,77,43,72,60,71,59,54,69,36,28,50,23,13,34,51,32,54,78,66,66,57,59,87,87,60,55,66,69,77,50,58,67,41,34,42,31,4,45,32,59,51,70,65,26,23,39,90,76,89,52,48,65,85,36,44,22,51,74,74,61,63,72,36,31,65,44,45,61,35,36,36,71,58,91,58,64,60,56,58,52,48,60,77,38,22,74,88,64,33,48,31,76,51,90,87,65,79,76,88,58,47,76,41,49,73,45,68,43,73,30,71,46,74,72,44,50,53,59,51,18,18,64,34,15,25,56,88,46,98,93,45,63,38,22,47,48,48,61,42,20,73,69,25,61,25,46,76,72,68,50,42,56,56,35,20,28,17,22,64,36,51,41,30,71,77,45,56,47,69,36,50,76,31,31,56,94,90,37,80,34,76,67,70,40,83,36,69,43,43,39,51,47,43,64,72,75,86,85,45,61,42,63,69,39,43,66,49,88,77,52,68,88,50,53,53,68,48,36,75,70,56,51,73,84,80,32,52,36,32,78,71,39,66,73,66,68,51,95,87,68,83,57,63,77,70,51,61,40,67,64,52,24,32,57,48,29,61,50,32,54,55,26,46,55,52,49,54,53,45,44,52,46,7,49,46,16,43,58,46,30,45,46,72,51,75,78,45,64,82,47,87,84,50,92,98,52,89,80,46,66,47,69,54,79,41,72,64,38,49,49,44,67,77,71,68,58,39,59,74,72,53,64,71,50,64,50,64,49,73,44,66,45,100,84,74,42,81,78,47,74,31,49,54,61,48,98,86,68,38,57,33,40,96,80,20,68,50,31,74,70,67,76,42,80,58,54,88,72,56,49,68,65,52,80,67,40,79,49,78,48,100,70,77,70,68,38,83,35,74,67,76,86,125

Radius of gyration: 31.51 Å; Cα contacts (8 Å, |Δi|>4): 759; chains: 1; bounding box: 97×71×116 Å